Protein AF-A0A3T0W6E7-F1 (afdb_monomer_lite)

Foldseek 3Di:
DVVVVVVVVVVVPDPPQPAFDKDWFFFFKAAPPFQFGPDRGQKDKAAAQGKIKTWAAALKKKKWFQVCVQKWKWKWQDPQKTWTDDVVQWDDDDGMIMRAGHLGIMMMMITGNDNGIDMIGMIMMAGDDPPDLFDAWDDFPAFWKWAAFPPDIAIWGKAAAFRKGKDWAQAKWKKKKKKKAKPDPVPWFKKKWKAKVNATWDIWGHDPFFPPRRDPVRMDGDPPDDPDDDPRITIGDIDMAMAIHHRRIMMMMTIHHIMIMIMTIRDQPPPRPCSVVRDPPCLHIPNVLLPLQVVLCCCQVVVDLCLLPVDSRRSADPSRSVSSVVSLQQFKDKDWWDWPDDPDDKDWDWDWFKEFEHWDDTRRRTDTGIDTDTFTKMWDQFKTKTFDDPFQFNDQKKKKWKAFQAWWWKWKDFPPDIIIMTGHHDPGTYIGIDGHGRPTGIIMMGTPHRGIMIMIIMTIGGDQATDDPSLVRGDAFNCVSHVSRLVSVLVVLVVVLVVVVVVLVPDDPPDPPDDDDDDQDDPVVLVVLLVVLLVCLVVPLVVSQVSLVVQCPHPDPVSNVSSSVSNNSSSVVVVVVVVVVSVVSVD

pLDDT: mean 82.8, std 15.44, range [26.97, 98.25]

Secondary structure (DSSP, 8-state):
-HHHHHHHHHHHHS----PPEEEEEPPEEE-TTT-BEEEE-SEEEE-TT-EEEEEE-TT-EEEEES-TTTSEEEEEEETTEEEEP-GGG-EEETTEEEE---SS-EEEEEE--SSS-EEEEEEEEEEE-----EEEEPPPSS-EEEEEETTEEEEEEEE-TT-EEEEEESS-EEEEEEEEEEE---SS--EEEEEETTEEEEEEEPP-SB-TT--GGGEEE-SSS--PPPTT-EEEEEEEEEEEE-TTEEEEEEEESSEEEEEEEE---TT-SSHHHHS-GGGSBTHHHHHHHHHHHHHHTS---GGGT-S-TTTS-HHHHHHHHHHHHHHEEEEEPPEEEESS--EEEEEEEEEEEEEEEETTEEEEEEEEEEEEEEEESS-EEEPPPSS-BS-SEEEEEEEESS-EEEEEEETTEEEEEEE---SSEEEEEEE--TT---EEEEESSSS-EEEEEEEEEE-SS---HHHHHSSS-HHHH-HHHHHHHHHHHHHHHHHHHHHHHT-----------S----HHHHHHHHHHHHHHHHH-HHHHHHHHHHHTT-S-HHHHHHHHHHHHHHHHHHHHHHHHHHHHTT-

Structure (mmCIF, N/CA/C/O backbone):
data_AF-A0A3T0W6E7-F1
#
_entry.id   AF-A0A3T0W6E7-F1
#
loop_
_atom_site.group_PDB
_atom_site.id
_atom_site.type_symbol
_atom_site.label_atom_id
_atom_site.label_alt_id
_atom_site.label_comp_id
_atom_site.label_asym_id
_atom_site.label_entity_id
_atom_site.label_seq_id
_atom_site.pdbx_PDB_ins_code
_atom_site.Cartn_x
_atom_site.Cartn_y
_atom_site.Cartn_z
_atom_site.occupancy
_atom_site.B_iso_or_equiv
_atom_site.auth_seq_id
_atom_site.auth_comp_id
_atom_site.auth_asym_id
_atom_site.auth_atom_id
_atom_site.pdbx_PDB_model_num
ATOM 1 N N . MET A 1 1 ? -27.669 -17.172 -48.028 1.00 47.16 1 MET A N 1
ATOM 2 C CA . MET A 1 1 ? -26.433 -17.850 -47.573 1.00 47.16 1 MET A CA 1
ATOM 3 C C . MET A 1 1 ? -25.234 -16.953 -47.207 1.00 47.16 1 MET A C 1
ATOM 5 O O . MET A 1 1 ? -24.430 -17.449 -46.430 1.00 47.16 1 MET A O 1
ATOM 9 N N . PRO A 1 2 ? -25.086 -15.671 -47.620 1.00 52.09 2 PRO A N 1
ATOM 10 C CA . PRO A 1 2 ? -23.921 -14.870 -47.196 1.00 52.09 2 PRO A CA 1
ATOM 11 C C . PRO A 1 2 ? -23.980 -14.425 -45.721 1.00 52.09 2 PRO A C 1
ATOM 13 O O . PRO A 1 2 ? -22.951 -14.321 -45.066 1.00 52.09 2 PRO A O 1
ATOM 16 N N . TYR A 1 3 ? -25.180 -14.255 -45.155 1.00 46.88 3 TYR A N 1
ATOM 17 C CA . TYR A 1 3 ? -25.361 -13.846 -43.753 1.00 46.88 3 TYR A CA 1
ATOM 18 C C . TYR A 1 3 ? -24.942 -14.910 -42.727 1.00 46.88 3 TYR A C 1
ATOM 20 O O . TYR A 1 3 ? -24.507 -14.570 -41.634 1.00 46.88 3 TYR A O 1
ATOM 28 N N . LEU A 1 4 ? -25.019 -16.195 -43.088 1.00 47.34 4 LEU A N 1
ATOM 29 C CA . LEU A 1 4 ? -24.664 -17.308 -42.200 1.00 47.34 4 LEU A CA 1
ATOM 30 C C . LEU A 1 4 ? -23.140 -17.470 -42.078 1.00 47.34 4 LEU A C 1
ATOM 32 O O . LEU A 1 4 ? -22.642 -17.815 -41.014 1.00 47.34 4 LEU A O 1
ATOM 36 N N . ILE A 1 5 ? -22.402 -17.130 -43.140 1.00 56.44 5 ILE A N 1
ATOM 37 C CA . ILE A 1 5 ? -20.933 -17.118 -43.164 1.00 56.44 5 ILE A CA 1
ATOM 38 C C . ILE A 1 5 ? -20.388 -15.936 -42.347 1.00 56.44 5 ILE A C 1
ATOM 40 O O . ILE A 1 5 ? -19.435 -16.113 -41.597 1.00 56.44 5 ILE A O 1
ATOM 44 N N . VAL A 1 6 ? -21.032 -14.762 -42.404 1.00 55.34 6 VAL A N 1
ATOM 45 C CA . VAL A 1 6 ? -20.669 -13.593 -41.575 1.00 55.34 6 VAL A CA 1
ATOM 46 C C . VAL A 1 6 ? -20.929 -13.850 -40.083 1.00 55.34 6 VAL A C 1
ATOM 48 O O . VAL A 1 6 ? -20.119 -13.459 -39.244 1.00 55.34 6 VAL A O 1
ATOM 51 N N . LEU A 1 7 ? -22.012 -14.556 -39.737 1.00 50.97 7 LEU A N 1
ATOM 52 C CA . LEU A 1 7 ? -22.328 -14.914 -38.347 1.00 50.97 7 LEU A CA 1
ATOM 53 C C . LEU A 1 7 ? -21.381 -16.000 -37.799 1.00 50.97 7 LEU A C 1
ATOM 55 O O . LEU A 1 7 ? -20.958 -15.925 -36.648 1.00 50.97 7 LEU A O 1
ATOM 59 N N . LEU A 1 8 ? -20.957 -16.951 -38.644 1.00 49.03 8 LEU A N 1
ATOM 60 C CA . LEU A 1 8 ? -19.936 -17.938 -38.278 1.00 49.03 8 LEU A CA 1
ATOM 61 C C . LEU A 1 8 ? -18.553 -17.281 -38.104 1.00 49.03 8 LEU A C 1
ATOM 63 O O . LEU A 1 8 ? -17.888 -17.521 -37.102 1.00 49.03 8 LEU A O 1
ATOM 67 N N . LEU A 1 9 ? -18.142 -16.392 -39.016 1.00 49.19 9 LEU A N 1
ATOM 68 C CA . LEU A 1 9 ? -16.867 -15.665 -38.926 1.00 49.19 9 LEU A CA 1
ATOM 69 C C . LEU A 1 9 ? -16.809 -14.722 -37.719 1.00 49.19 9 LEU A C 1
ATOM 71 O O . LEU A 1 9 ? -15.779 -14.662 -37.057 1.00 49.19 9 LEU A O 1
ATOM 75 N N . THR A 1 10 ? -17.906 -14.043 -37.373 1.00 48.88 10 THR A N 1
ATOM 76 C CA . THR A 1 10 ? -17.968 -13.216 -36.151 1.00 48.88 10 THR A CA 1
ATOM 77 C C . THR A 1 10 ? -17.944 -14.061 -34.875 1.00 48.88 10 THR A C 1
ATOM 79 O O . THR A 1 10 ? -17.308 -13.654 -33.907 1.00 48.88 10 THR A O 1
ATOM 82 N N . SER A 1 11 ? -18.532 -15.264 -34.881 1.00 45.69 11 SER A N 1
ATOM 83 C CA . SER A 1 11 ? -18.466 -16.191 -33.738 1.00 45.69 11 SER A CA 1
ATOM 84 C C . SER A 1 11 ? -17.100 -16.866 -33.539 1.00 45.69 11 SER A C 1
ATOM 86 O O . SER A 1 11 ? -16.767 -17.222 -32.415 1.00 45.69 11 SER A O 1
ATOM 88 N N . VAL A 1 12 ? -16.291 -17.011 -34.599 1.00 48.38 12 VAL A N 1
ATOM 89 C CA . VAL A 1 12 ? -14.936 -17.601 -34.531 1.00 48.38 12 VAL A CA 1
ATOM 90 C C . VAL A 1 12 ? -13.858 -16.536 -34.257 1.00 48.38 12 VAL A C 1
ATOM 92 O O . VAL A 1 12 ? -12.802 -16.859 -33.721 1.00 48.38 12 VAL A O 1
ATOM 95 N N . LEU A 1 13 ? -14.119 -15.263 -34.586 1.00 42.56 13 LEU A N 1
ATOM 96 C CA . LEU A 1 13 ? -13.192 -14.140 -34.362 1.00 42.56 13 LEU A CA 1
ATOM 97 C C . LEU A 1 13 ? -13.360 -13.439 -33.005 1.00 42.56 13 LEU A C 1
ATOM 99 O O . LEU A 1 13 ? -12.486 -12.665 -32.620 1.00 42.56 13 LEU A O 1
ATOM 103 N N . LEU A 1 14 ? -14.450 -13.691 -32.277 1.00 40.88 14 LEU A N 1
ATOM 104 C CA . LEU A 1 14 ? -14.601 -13.236 -30.897 1.00 40.88 14 LEU A CA 1
ATOM 105 C C . LEU A 1 14 ? -14.043 -14.324 -29.972 1.00 40.88 14 LEU A C 1
ATOM 107 O O . LEU A 1 14 ? -14.714 -15.342 -29.792 1.00 40.88 14 LEU A O 1
ATOM 111 N N . PRO A 1 15 ? -12.844 -14.159 -29.378 1.00 44.72 15 PRO A N 1
ATOM 112 C CA . PRO A 1 15 ? -12.427 -15.059 -28.316 1.00 44.72 15 PRO A CA 1
ATOM 113 C C . PRO A 1 15 ? -13.511 -15.024 -27.238 1.00 44.72 15 PRO A C 1
ATOM 115 O O . PRO A 1 15 ? -13.872 -13.953 -26.740 1.00 44.72 15 PRO A O 1
ATOM 118 N N . ALA A 1 16 ? -14.074 -16.188 -26.919 1.00 42.09 16 ALA A N 1
ATOM 119 C CA . ALA A 1 16 ? -14.993 -16.344 -25.807 1.00 42.09 16 ALA A CA 1
ATOM 120 C C . ALA A 1 16 ? -14.207 -16.087 -24.516 1.00 42.09 16 ALA A C 1
ATOM 122 O O . ALA A 1 16 ? -13.673 -17.003 -23.900 1.00 42.09 16 ALA A O 1
ATOM 123 N N . LEU A 1 17 ? -14.085 -14.818 -24.126 1.00 49.41 17 LEU A N 1
ATOM 124 C CA . LEU A 1 17 ? -13.497 -14.442 -22.851 1.00 49.41 17 LEU A CA 1
ATOM 125 C C . LEU A 1 17 ? -14.411 -14.997 -21.760 1.00 49.41 17 LEU A C 1
ATOM 127 O O . LEU A 1 17 ? -15.523 -14.498 -21.563 1.00 49.41 17 LEU A O 1
ATOM 131 N N . ALA A 1 18 ? -13.961 -16.053 -21.080 1.00 52.09 18 ALA A N 1
ATOM 132 C CA . ALA A 1 18 ? -14.658 -16.606 -19.931 1.00 52.09 18 ALA A CA 1
ATOM 133 C C . ALA A 1 18 ? -14.918 -15.472 -18.930 1.00 52.09 18 ALA A C 1
ATOM 135 O O . ALA A 1 18 ? -13.988 -14.871 -18.385 1.00 52.09 18 ALA A O 1
ATOM 136 N N . GLN A 1 19 ? -16.192 -15.124 -18.735 1.00 57.62 19 GLN A N 1
ATOM 137 C CA . GLN A 1 19 ? -16.543 -14.051 -17.818 1.00 57.62 19 GLN A CA 1
ATOM 138 C C . GLN A 1 19 ? -16.215 -14.487 -16.385 1.00 57.62 19 GLN A C 1
ATOM 140 O O . GLN A 1 19 ? -16.484 -15.635 -16.019 1.00 57.62 19 GLN A O 1
ATOM 145 N N . PRO A 1 20 ? -15.649 -13.595 -15.555 1.00 65.69 20 PRO A N 1
ATOM 146 C CA . PRO A 1 20 ? -15.354 -13.924 -14.171 1.00 65.69 20 PRO A CA 1
ATOM 147 C C . PRO A 1 20 ? -16.650 -14.300 -13.444 1.00 65.69 20 PRO A C 1
ATOM 149 O O . PRO A 1 20 ? -17.581 -13.499 -13.356 1.00 65.69 20 PRO A O 1
ATOM 152 N N . ALA A 1 21 ? -16.709 -15.521 -12.914 1.00 76.69 21 ALA A N 1
ATOM 153 C CA . ALA A 1 21 ? -17.862 -16.021 -12.171 1.00 76.69 21 ALA A CA 1
ATOM 154 C C . ALA A 1 21 ? -17.722 -15.685 -10.683 1.00 76.69 21 ALA A C 1
ATOM 156 O O . ALA A 1 21 ? -16.656 -15.876 -10.101 1.00 76.69 21 ALA A O 1
ATOM 157 N N . ALA A 1 22 ? -18.782 -15.201 -10.040 1.00 85.31 22 ALA A N 1
ATOM 158 C CA . ALA A 1 22 ? -18.772 -15.005 -8.594 1.00 85.31 22 ALA A CA 1
ATOM 159 C C . ALA A 1 22 ? -18.799 -16.364 -7.873 1.00 85.31 22 ALA A C 1
ATOM 161 O O . ALA A 1 22 ? -19.626 -17.221 -8.178 1.00 85.31 22 ALA A O 1
ATOM 162 N N . LEU A 1 23 ? -17.900 -16.556 -6.908 1.00 88.81 23 LEU A N 1
ATOM 163 C CA . LEU A 1 23 ? -17.831 -17.733 -6.048 1.00 88.81 23 LEU A CA 1
ATOM 164 C C . LEU A 1 23 ? -17.882 -17.324 -4.580 1.00 88.81 23 LEU A C 1
ATOM 166 O O . LEU A 1 23 ? -17.287 -16.323 -4.173 1.00 88.81 23 LEU A O 1
ATOM 170 N N . HIS A 1 24 ? -18.516 -18.168 -3.774 1.00 90.12 24 HIS A N 1
ATOM 171 C CA . HIS A 1 24 ? -18.472 -18.084 -2.321 1.00 90.12 24 HIS A CA 1
ATOM 172 C C . HIS A 1 24 ? -17.595 -19.197 -1.763 1.00 90.12 24 HIS A C 1
ATOM 174 O O . HIS A 1 24 ? -17.678 -20.348 -2.190 1.00 90.12 24 HIS A O 1
ATOM 180 N N . ARG A 1 25 ? -16.756 -18.852 -0.788 1.00 92.06 25 ARG A N 1
ATOM 181 C CA . ARG A 1 25 ? -15.961 -19.815 -0.026 1.00 92.06 25 ARG A CA 1
ATOM 182 C C . ARG A 1 25 ? -16.083 -19.552 1.469 1.00 92.06 25 ARG A C 1
ATOM 184 O O . ARG A 1 25 ? -16.296 -18.411 1.886 1.00 92.06 25 ARG A O 1
ATOM 191 N N . ALA A 1 26 ? -15.887 -20.601 2.258 1.00 94.00 26 ALA A N 1
ATOM 192 C CA . ALA A 1 26 ? -15.748 -20.476 3.699 1.00 94.00 26 ALA A CA 1
ATOM 193 C C . ALA A 1 26 ? -14.533 -19.583 4.046 1.00 94.00 26 ALA A C 1
ATOM 195 O O . ALA A 1 26 ? -13.465 -19.744 3.436 1.00 94.00 26 ALA A O 1
ATOM 196 N N . PRO A 1 27 ? -14.687 -18.608 4.959 1.00 94.56 27 PRO A N 1
ATOM 197 C CA . PRO A 1 27 ? -13.581 -17.803 5.449 1.00 94.56 27 PRO A CA 1
ATOM 198 C C . PRO A 1 27 ? -12.673 -18.592 6.400 1.00 94.56 27 PRO A C 1
ATOM 200 O O . PRO A 1 27 ? -13.063 -19.593 7.005 1.00 94.56 27 PRO A O 1
ATOM 203 N N . ASP A 1 28 ? -11.457 -18.075 6.543 1.00 94.75 28 ASP A N 1
ATOM 204 C CA . ASP A 1 28 ? -10.485 -18.503 7.539 1.00 94.75 28 ASP A CA 1
ATOM 205 C C . ASP A 1 28 ? -10.699 -17.682 8.818 1.00 94.75 28 ASP A C 1
ATOM 207 O O . ASP A 1 28 ? -10.619 -16.448 8.792 1.00 94.75 28 ASP A O 1
ATOM 211 N N . TRP A 1 29 ? -11.005 -18.361 9.923 1.00 95.31 29 TRP A N 1
ATOM 212 C CA . TRP A 1 29 ? -11.239 -17.745 11.228 1.00 95.31 29 TRP A CA 1
ATOM 213 C C . TRP A 1 29 ? -9.972 -17.765 12.072 1.00 95.31 29 TRP A C 1
ATOM 215 O O . TRP A 1 29 ? -9.334 -18.808 12.201 1.00 95.31 29 TRP A O 1
ATOM 225 N N . PHE A 1 30 ? -9.652 -16.640 12.703 1.00 96.62 30 PHE A N 1
ATOM 226 C CA . PHE A 1 30 ? -8.454 -16.450 13.516 1.00 96.62 30 PHE A CA 1
ATOM 227 C C . PHE A 1 30 ? -8.801 -16.114 14.969 1.00 96.62 30 PHE A C 1
ATOM 229 O O . PHE A 1 30 ? -9.778 -15.405 15.251 1.00 96.62 30 PHE A O 1
ATOM 236 N N . GLU A 1 31 ? -7.982 -16.622 15.889 1.00 94.06 31 GLU A N 1
ATOM 237 C CA . GLU A 1 31 ? -8.068 -16.304 17.318 1.00 94.06 31 GLU A CA 1
ATOM 238 C C . GLU A 1 31 ? -7.603 -14.863 17.601 1.00 94.06 31 GLU A C 1
ATOM 240 O O . GLU A 1 31 ? -6.561 -14.469 17.082 1.00 94.06 31 GLU A O 1
ATOM 245 N N . PRO A 1 32 ? -8.304 -14.081 18.443 1.00 89.56 32 PRO A N 1
ATOM 246 C CA . PRO A 1 32 ? -7.944 -12.693 18.759 1.00 89.56 32 PRO A CA 1
ATOM 247 C C . PRO A 1 32 ? -6.513 -12.473 19.258 1.00 89.56 32 PRO A C 1
ATOM 249 O O . PRO A 1 32 ? -5.843 -11.557 18.789 1.00 89.56 32 PRO A O 1
ATOM 252 N N . ASP A 1 33 ? -6.050 -13.309 20.189 1.00 86.81 33 ASP A N 1
ATOM 253 C CA . ASP A 1 33 ? -4.801 -13.055 20.916 1.00 86.81 33 ASP A CA 1
ATOM 254 C C . ASP A 1 33 ? -3.568 -13.553 20.153 1.00 86.81 33 ASP A C 1
ATOM 256 O O . ASP A 1 33 ? -2.517 -12.913 20.143 1.00 86.81 33 ASP A O 1
ATOM 260 N N . THR A 1 34 ? -3.683 -14.710 19.495 1.00 89.88 34 THR A N 1
ATOM 261 C CA . THR A 1 34 ? -2.559 -15.352 18.793 1.00 89.88 34 THR A CA 1
ATOM 262 C C . THR A 1 34 ? -2.544 -15.053 17.297 1.00 89.88 34 THR A C 1
ATOM 264 O O . THR A 1 34 ? -1.488 -15.165 16.658 1.00 89.88 34 THR A O 1
ATOM 267 N N . LEU A 1 35 ? -3.710 -14.695 16.742 1.00 92.50 35 LEU A N 1
ATOM 268 C CA . LEU A 1 35 ? -3.984 -14.568 15.312 1.00 92.50 35 LEU A CA 1
ATOM 269 C C . LEU A 1 35 ? -3.584 -15.814 14.507 1.00 92.50 35 LEU A C 1
ATOM 271 O O . LEU A 1 35 ? -3.214 -15.725 13.334 1.00 92.50 35 LEU A O 1
ATOM 275 N N . GLN A 1 36 ? -3.634 -16.980 15.150 1.00 94.06 36 GLN A N 1
ATOM 276 C CA . GLN A 1 36 ? -3.479 -18.274 14.497 1.00 94.06 36 GLN A CA 1
ATOM 277 C C . GLN A 1 36 ? -4.804 -18.715 13.883 1.00 94.06 36 GLN A C 1
ATOM 279 O O . GLN A 1 36 ? -5.880 -18.383 14.393 1.00 94.06 36 GLN A O 1
ATOM 284 N N . LEU A 1 37 ? -4.708 -19.452 12.780 1.00 92.69 37 LEU A N 1
ATOM 285 C CA . LEU A 1 37 ? -5.843 -20.066 12.117 1.00 92.69 37 LEU A CA 1
ATOM 286 C C . LEU A 1 37 ? -6.517 -21.032 13.091 1.00 92.69 37 LEU A C 1
ATOM 288 O O . LEU A 1 37 ? -5.929 -22.016 13.530 1.00 92.69 37 LEU A O 1
ATOM 292 N N . HIS A 1 38 ? -7.764 -20.735 13.423 1.00 89.81 38 HIS A N 1
ATOM 293 C CA . HIS A 1 38 ? -8.609 -21.584 14.244 1.00 89.81 38 HIS A CA 1
ATOM 294 C C . HIS A 1 38 ? -9.300 -22.641 13.380 1.00 89.81 38 HIS A C 1
ATOM 296 O O . HIS A 1 38 ? -9.253 -23.834 13.676 1.00 89.81 38 HIS A O 1
ATOM 302 N N . ARG A 1 39 ? -9.981 -22.198 12.313 1.00 90.06 39 ARG A N 1
ATOM 303 C CA . ARG A 1 39 ? -10.783 -23.070 11.445 1.00 90.06 39 ARG A CA 1
ATOM 304 C C . ARG A 1 39 ? -11.115 -22.406 10.111 1.00 90.06 39 ARG A C 1
ATOM 306 O O . ARG A 1 39 ? -11.327 -21.200 10.060 1.00 90.06 39 ARG A O 1
ATOM 313 N N . ASN A 1 40 ? -11.277 -23.217 9.068 1.00 92.25 40 ASN A N 1
ATOM 314 C CA . ASN A 1 40 ? -11.948 -22.832 7.828 1.00 92.25 40 ASN A CA 1
ATOM 315 C C . ASN A 1 40 ? -13.401 -23.346 7.857 1.00 92.25 40 ASN A C 1
ATOM 317 O O . ASN A 1 40 ? -13.624 -24.559 7.867 1.00 92.25 40 ASN A O 1
ATOM 321 N N . ALA A 1 41 ? -14.380 -22.444 7.967 1.00 93.56 41 ALA A N 1
ATOM 322 C CA . ALA A 1 41 ? -15.805 -22.790 8.024 1.00 93.56 41 ALA A CA 1
ATOM 323 C C . ALA A 1 41 ? -16.680 -21.574 7.692 1.00 93.56 41 ALA A C 1
ATOM 325 O O . ALA A 1 41 ? -16.324 -20.451 8.038 1.00 93.56 41 ALA A O 1
ATOM 326 N N . ALA A 1 42 ? -17.831 -21.784 7.051 1.00 92.06 42 ALA A N 1
ATOM 327 C CA . ALA A 1 42 ? -18.812 -20.715 6.852 1.00 92.06 42 ALA A CA 1
ATOM 328 C C . ALA A 1 42 ? -19.573 -20.387 8.143 1.00 92.06 42 ALA A C 1
ATOM 330 O O . ALA A 1 42 ? -19.770 -19.219 8.470 1.00 92.06 42 ALA A O 1
ATOM 331 N N . ASP A 1 43 ? -19.938 -21.426 8.894 1.00 91.44 43 ASP A N 1
ATOM 332 C CA . ASP A 1 43 ? -20.708 -21.312 10.126 1.00 91.44 43 ASP A CA 1
ATOM 333 C C . ASP A 1 43 ? -19.809 -21.480 11.351 1.00 91.44 43 ASP A C 1
ATOM 335 O O . ASP A 1 43 ? -18.980 -22.396 11.421 1.00 91.44 43 ASP A O 1
ATOM 339 N N . ILE A 1 44 ? -19.997 -20.609 12.341 1.00 91.69 44 ILE A N 1
ATOM 340 C CA . ILE A 1 44 ? -19.313 -20.676 13.631 1.00 91.69 44 ILE A CA 1
ATOM 341 C C . ILE A 1 44 ? -20.272 -20.425 14.794 1.00 91.69 44 ILE A C 1
ATOM 343 O O . ILE A 1 44 ? -21.317 -19.792 14.649 1.00 91.69 44 ILE A O 1
ATOM 347 N N . ASN A 1 45 ? -19.858 -20.881 15.974 1.00 91.44 45 ASN A N 1
ATOM 348 C CA . ASN A 1 45 ? -20.482 -20.531 17.242 1.00 91.44 45 ASN A CA 1
ATOM 349 C C . ASN A 1 45 ? -19.606 -19.499 17.954 1.00 91.44 45 ASN A C 1
ATOM 351 O O . ASN A 1 45 ? -18.435 -19.768 18.228 1.00 91.44 45 ASN A O 1
ATOM 355 N N . LEU A 1 46 ? -20.175 -18.341 18.273 1.00 91.25 46 LEU A N 1
ATOM 356 C CA . LEU A 1 46 ? -19.538 -17.315 19.092 1.00 91.25 46 LEU A CA 1
ATOM 357 C C . LEU A 1 46 ? -20.090 -17.403 20.513 1.00 91.25 46 LEU A C 1
ATOM 359 O O . LEU A 1 46 ? -21.270 -17.143 20.745 1.00 91.25 46 LEU A O 1
ATOM 363 N N . GLY A 1 47 ? -19.243 -17.773 21.470 1.00 92.25 47 GLY A N 1
ATOM 364 C CA . GLY A 1 47 ? -19.572 -17.771 22.893 1.00 92.25 47 GLY A CA 1
ATOM 365 C C . GLY A 1 47 ? -19.845 -16.369 23.440 1.00 92.25 47 GLY A C 1
ATOM 366 O O . GLY A 1 47 ? -19.675 -15.364 22.746 1.00 92.25 47 GLY A O 1
ATOM 367 N N . ALA A 1 48 ? -20.280 -16.304 24.697 1.00 92.38 48 ALA A N 1
ATOM 368 C CA . ALA A 1 48 ? -20.550 -15.043 25.378 1.00 92.38 48 ALA A CA 1
ATOM 369 C C . ALA A 1 48 ? -19.293 -14.162 25.444 1.00 92.38 48 ALA A C 1
ATOM 371 O O . ALA A 1 48 ? -18.226 -14.646 25.824 1.00 92.38 48 ALA A O 1
ATOM 372 N N . LYS A 1 49 ? -19.411 -12.881 25.069 1.00 91.94 49 LYS A N 1
ATOM 373 C CA . LYS A 1 49 ? -18.305 -11.897 25.070 1.00 91.94 49 LYS A CA 1
ATOM 374 C C . LYS A 1 49 ? -17.069 -12.343 24.281 1.00 91.94 49 LYS A C 1
ATOM 376 O O . LYS A 1 49 ? -15.969 -11.838 24.500 1.00 91.94 49 LYS A O 1
ATOM 381 N N . GLN A 1 50 ? -17.240 -13.274 23.347 1.00 93.38 50 GLN A N 1
ATOM 382 C CA . GLN A 1 50 ? -16.153 -13.803 22.540 1.00 93.38 50 GLN A CA 1
ATOM 383 C C . GLN A 1 50 ? -15.990 -12.993 21.258 1.00 93.38 50 GLN A C 1
ATOM 385 O O . GLN A 1 50 ? -16.966 -12.509 20.677 1.00 93.38 50 GLN A O 1
ATOM 390 N N . SER A 1 51 ? -14.744 -12.889 20.792 1.00 94.19 51 SER A N 1
ATOM 391 C CA . SER A 1 51 ? -14.443 -12.361 19.468 1.00 94.19 51 SER A CA 1
ATOM 392 C C . SER A 1 51 ? -13.696 -13.360 18.588 1.00 94.19 51 SER A C 1
ATOM 394 O O . SER A 1 51 ? -13.008 -14.270 19.066 1.00 94.19 51 SER A O 1
ATOM 396 N N . ARG A 1 52 ? -13.867 -13.197 17.277 1.00 95.12 52 ARG A N 1
ATOM 397 C CA . ARG A 1 52 ? -13.143 -13.918 16.227 1.00 95.12 52 ARG A CA 1
ATOM 398 C C . ARG A 1 52 ? -12.821 -12.976 15.084 1.00 95.12 52 ARG A C 1
ATOM 400 O O . ARG A 1 52 ? -13.554 -12.015 14.847 1.00 95.12 52 ARG A O 1
ATOM 407 N N . PHE A 1 53 ? -11.746 -13.275 14.368 1.00 96.44 53 PHE A N 1
ATOM 408 C CA . PHE A 1 53 ? -11.307 -12.478 13.233 1.00 96.44 53 PHE A CA 1
ATOM 409 C C . PHE A 1 53 ? -11.417 -13.248 11.926 1.00 96.44 53 PHE A C 1
ATOM 411 O O . PHE A 1 53 ? -11.174 -14.448 11.884 1.00 96.44 53 PHE A O 1
ATOM 418 N N . ILE A 1 54 ? -11.715 -12.529 10.852 1.00 96.44 54 ILE A N 1
ATOM 419 C CA . ILE A 1 54 ? -11.508 -12.972 9.476 1.00 96.44 54 ILE A CA 1
ATOM 420 C C . ILE A 1 54 ? -10.506 -12.015 8.837 1.00 96.44 54 ILE A C 1
ATOM 422 O O . ILE A 1 54 ? -10.660 -10.795 8.934 1.00 96.44 54 ILE A O 1
ATOM 426 N N . LEU A 1 55 ? -9.507 -12.554 8.138 1.00 96.19 55 LEU A N 1
ATOM 427 C CA . LEU A 1 55 ? -8.736 -11.772 7.176 1.00 96.19 55 LEU A CA 1
ATOM 428 C C . LEU A 1 55 ? -9.518 -11.721 5.862 1.00 96.19 55 LEU A C 1
ATOM 430 O O . LEU A 1 55 ? -9.735 -12.752 5.230 1.00 96.19 55 LEU A O 1
ATOM 434 N N . LEU A 1 56 ? -9.925 -10.527 5.441 1.00 95.38 56 LEU A N 1
ATOM 435 C CA . LEU A 1 56 ? -10.606 -10.274 4.176 1.00 95.38 56 LEU A CA 1
ATOM 436 C C . LEU A 1 56 ? -9.630 -9.603 3.192 1.00 95.38 56 LEU A C 1
ATOM 438 O O . LEU A 1 56 ? -9.364 -8.404 3.315 1.00 95.38 56 LEU A O 1
ATOM 442 N N . PRO A 1 57 ? -9.066 -10.348 2.221 1.00 92.75 57 PRO A N 1
ATOM 443 C CA . PRO A 1 57 ? -8.124 -9.798 1.249 1.00 92.75 57 PRO A CA 1
ATOM 444 C C . PRO A 1 57 ? -8.724 -8.704 0.361 1.00 92.75 57 PRO A C 1
ATOM 446 O O . PRO A 1 57 ? -9.930 -8.678 0.112 1.00 92.75 57 PRO A O 1
ATOM 449 N N . ALA A 1 58 ? -7.856 -7.850 -0.184 1.00 91.12 58 ALA A N 1
ATOM 450 C CA . ALA A 1 58 ? -8.229 -6.864 -1.196 1.00 91.12 58 ALA A CA 1
ATOM 451 C C . ALA A 1 58 ? -8.993 -7.496 -2.379 1.00 91.12 58 ALA A C 1
ATOM 453 O O . ALA A 1 58 ? -8.651 -8.585 -2.851 1.00 91.12 58 ALA A O 1
ATOM 454 N N . GLY A 1 59 ? -10.015 -6.795 -2.873 1.00 91.12 59 GLY A N 1
ATOM 455 C CA . GLY A 1 59 ? -10.886 -7.255 -3.959 1.00 91.12 59 GLY A CA 1
ATOM 456 C C . GLY A 1 59 ? -11.890 -8.340 -3.562 1.00 91.12 59 GLY A C 1
ATOM 457 O O . GLY A 1 59 ? -12.514 -8.939 -4.432 1.00 91.12 59 GLY A O 1
ATOM 458 N N . ARG A 1 60 ? -12.056 -8.625 -2.267 1.00 93.25 60 ARG A N 1
ATOM 459 C CA . ARG A 1 60 ? -13.015 -9.624 -1.780 1.00 93.25 60 ARG A CA 1
ATOM 460 C C . ARG A 1 60 ? -14.080 -8.996 -0.901 1.00 93.25 60 ARG A C 1
ATOM 462 O O . ARG A 1 60 ? -13.784 -8.088 -0.125 1.00 93.25 60 ARG A O 1
ATOM 469 N N . TRP A 1 61 ? -15.301 -9.504 -1.019 1.00 94.88 61 TRP A N 1
ATOM 470 C CA . TRP A 1 61 ? -16.448 -9.076 -0.220 1.00 94.88 61 TRP A CA 1
ATOM 471 C C . TRP A 1 61 ? -16.829 -10.159 0.789 1.00 94.88 61 TRP A C 1
ATOM 473 O O . TRP A 1 61 ? -16.396 -11.311 0.684 1.00 94.88 61 TRP A O 1
ATOM 483 N N . LEU A 1 62 ? -17.628 -9.795 1.785 1.00 95.44 62 LEU A N 1
ATOM 484 C CA . LEU A 1 62 ? -18.113 -10.724 2.801 1.00 95.44 62 LEU A CA 1
ATOM 485 C C . LEU A 1 62 ? -19.635 -10.695 2.822 1.00 95.44 62 LEU A C 1
ATOM 487 O O . LEU A 1 62 ? -20.218 -9.635 3.004 1.00 95.44 62 LEU A O 1
ATOM 491 N N . SER A 1 63 ? -20.267 -11.846 2.627 1.00 93.94 63 SER A N 1
ATOM 492 C CA . SER A 1 63 ? -21.720 -12.022 2.692 1.00 93.94 63 SER A CA 1
ATOM 493 C C . SER A 1 63 ? -22.091 -12.670 4.020 1.00 93.94 63 SER A C 1
ATOM 495 O O . SER A 1 63 ? -21.440 -13.624 4.440 1.00 93.94 63 SER A O 1
ATOM 497 N N . MET A 1 64 ? -23.116 -12.157 4.685 1.00 91.12 64 MET A N 1
ATOM 498 C CA . MET A 1 64 ? -23.567 -12.624 5.996 1.00 91.12 64 MET A CA 1
ATOM 499 C C . MET A 1 64 ? -25.086 -12.529 6.111 1.00 91.12 64 MET A C 1
ATOM 501 O O . MET A 1 64 ? -25.739 -11.828 5.335 1.00 91.12 64 MET A O 1
ATOM 505 N N . GLN A 1 65 ? -25.657 -13.235 7.082 1.00 83.38 65 GLN A N 1
ATOM 506 C CA . GLN A 1 65 ? -27.082 -13.119 7.387 1.00 83.38 65 GLN A CA 1
ATOM 507 C C . GLN A 1 65 ? -27.393 -11.750 8.023 1.00 83.38 65 GLN A C 1
ATOM 509 O O . GLN A 1 65 ? -26.569 -11.185 8.739 1.00 83.38 65 GLN A O 1
ATOM 514 N N . SER A 1 66 ? -28.579 -11.207 7.736 1.00 65.44 66 SER A N 1
ATOM 515 C CA . SER A 1 66 ? -28.986 -9.827 8.057 1.00 65.44 66 SER A CA 1
ATOM 516 C C . SER A 1 66 ? -29.210 -9.534 9.549 1.00 65.44 66 SER A C 1
ATOM 518 O O . SER A 1 66 ? -29.526 -8.395 9.887 1.00 65.44 66 SER A O 1
ATOM 520 N N . GLU A 1 67 ? -29.053 -10.501 10.455 1.00 63.22 67 GLU A N 1
ATOM 521 C CA . GLU A 1 67 ? -29.195 -10.284 11.906 1.00 63.22 67 GLU A CA 1
ATOM 522 C C . GLU A 1 67 ? -27.933 -9.633 12.506 1.00 63.22 67 GLU A C 1
ATOM 524 O O . GLU A 1 67 ? -27.302 -10.129 13.440 1.00 63.22 67 GLU A O 1
ATOM 529 N N . THR A 1 68 ? -27.550 -8.484 11.948 1.00 56.28 68 THR A N 1
ATOM 530 C CA . THR A 1 68 ? -26.374 -7.692 12.342 1.00 56.28 68 THR A CA 1
ATOM 531 C C . THR A 1 68 ? -26.508 -7.038 13.718 1.00 56.28 68 THR A C 1
ATOM 533 O O . THR A 1 68 ? -25.538 -6.485 14.227 1.00 56.28 68 THR A O 1
ATOM 536 N N . ASP A 1 69 ? -27.692 -7.090 14.330 1.00 63.03 69 ASP A N 1
ATOM 537 C CA . ASP A 1 69 ? -27.948 -6.483 15.641 1.00 63.03 69 ASP A CA 1
ATOM 538 C C . ASP A 1 69 ? -27.470 -7.373 16.799 1.00 63.03 69 ASP A C 1
ATOM 540 O O . ASP A 1 69 ? -27.239 -6.889 17.907 1.00 63.03 69 ASP A O 1
ATOM 544 N N . VAL A 1 70 ? -27.268 -8.671 16.542 1.00 80.06 70 VAL A N 1
ATOM 545 C CA . VAL A 1 70 ? -26.864 -9.652 17.559 1.00 80.06 70 VAL A CA 1
ATOM 546 C C . VAL A 1 70 ? -25.342 -9.753 17.675 1.00 80.06 70 VAL A C 1
ATOM 548 O O . VAL A 1 70 ? -24.823 -9.934 18.775 1.00 80.06 70 VAL A O 1
ATOM 551 N N . ILE A 1 71 ? -24.620 -9.609 16.559 1.00 89.00 71 ILE A N 1
ATOM 552 C CA . ILE A 1 71 ? -23.155 -9.678 16.489 1.00 89.00 71 ILE A CA 1
ATOM 553 C C . ILE A 1 71 ? -22.603 -8.327 16.048 1.00 89.00 71 ILE A C 1
ATOM 555 O O . ILE A 1 71 ? -22.878 -7.851 14.950 1.00 89.00 71 ILE A O 1
ATOM 559 N N . GLN A 1 72 ? -21.758 -7.726 16.883 1.00 92.25 72 GLN A N 1
ATOM 560 C CA . GLN A 1 72 ? -21.073 -6.492 16.527 1.00 92.25 72 GLN A CA 1
ATOM 561 C C . GLN A 1 72 ? -19.909 -6.791 15.591 1.00 92.25 72 GLN A C 1
ATOM 563 O O . GLN A 1 72 ? -19.047 -7.619 15.893 1.00 92.25 72 GLN A O 1
ATOM 568 N N . MET A 1 73 ? -19.851 -6.063 14.480 1.00 94.50 73 MET A N 1
ATOM 569 C CA . MET A 1 73 ? -18.773 -6.189 13.512 1.00 94.50 73 MET A CA 1
ATOM 570 C C . MET A 1 73 ? -17.882 -4.949 13.517 1.00 94.50 73 MET A C 1
ATOM 572 O O . MET A 1 73 ? -18.358 -3.815 13.571 1.00 94.50 73 MET A O 1
ATOM 576 N N . TRP A 1 74 ? -16.576 -5.173 13.434 1.00 96.38 74 TRP A N 1
ATOM 577 C CA . TRP A 1 74 ? -15.563 -4.127 13.348 1.00 96.38 74 TRP A CA 1
ATOM 578 C C . TRP A 1 74 ? -14.626 -4.424 12.186 1.00 96.38 74 TRP A C 1
ATOM 580 O O . TRP A 1 74 ? -14.307 -5.584 11.940 1.00 96.38 74 TRP A O 1
ATOM 590 N N . GLN A 1 75 ? -14.161 -3.394 11.487 1.00 96.88 75 GLN A N 1
ATOM 591 C CA . GLN A 1 75 ? -13.210 -3.524 10.388 1.00 96.88 75 GLN A CA 1
ATOM 592 C C . GLN A 1 75 ? -12.003 -2.610 10.591 1.00 96.88 75 GLN A C 1
ATOM 594 O O . GLN A 1 75 ? -12.141 -1.474 11.039 1.00 96.88 75 GLN A O 1
ATOM 599 N N . GLY A 1 76 ? -10.818 -3.084 10.231 1.00 96.88 76 GLY A N 1
ATOM 600 C CA . GLY A 1 76 ? -9.601 -2.276 10.237 1.00 96.88 76 GLY A CA 1
ATOM 601 C C . GLY A 1 76 ? -8.423 -3.041 9.662 1.00 96.88 76 GLY A C 1
ATOM 602 O O . GLY A 1 76 ? -8.529 -4.230 9.382 1.00 96.88 76 GLY A O 1
ATOM 603 N N . GLN A 1 77 ? -7.287 -2.385 9.464 1.00 95.38 77 GLN A N 1
ATOM 604 C CA . GLN A 1 77 ? -6.079 -3.055 8.977 1.00 95.38 77 GLN A CA 1
ATOM 605 C C . GLN A 1 77 ? -5.275 -3.714 10.109 1.00 95.38 77 GLN A C 1
ATOM 607 O O . GLN A 1 77 ? -4.358 -4.485 9.839 1.00 95.38 77 GLN A O 1
ATOM 612 N N . SER A 1 78 ? -5.632 -3.450 11.367 1.00 95.25 78 SER A N 1
ATOM 613 C CA . SER A 1 78 ? -4.979 -3.954 12.575 1.00 95.25 78 SER A CA 1
ATOM 614 C C . SER A 1 78 ? -6.022 -4.192 13.674 1.00 95.25 78 SER A C 1
ATOM 616 O O . SER A 1 78 ? -6.988 -3.432 13.738 1.00 95.25 78 SER A O 1
ATOM 618 N N . PRO A 1 79 ? -5.844 -5.178 14.577 1.00 95.19 79 PRO A N 1
ATOM 619 C CA . PRO A 1 79 ? -6.728 -5.333 15.732 1.00 95.19 79 PRO A CA 1
ATOM 620 C C . PRO A 1 79 ? -6.629 -4.149 16.710 1.00 95.19 79 PRO A C 1
ATOM 622 O O . PRO A 1 79 ? -7.522 -3.968 17.530 1.00 95.19 79 PRO A O 1
ATOM 625 N N . HIS A 1 80 ? -5.573 -3.329 16.621 1.00 96.19 80 HIS A N 1
ATOM 626 C CA . HIS A 1 80 ? -5.362 -2.192 17.520 1.00 96.19 80 HIS A CA 1
ATOM 627 C C . HIS A 1 80 ? -6.185 -0.948 17.175 1.00 96.19 80 HIS A C 1
ATOM 629 O O . HIS A 1 80 ? -6.323 -0.072 18.023 1.00 96.19 80 HIS A O 1
ATOM 635 N N . VAL A 1 81 ? -6.690 -0.843 15.943 1.00 97.19 81 VAL A N 1
ATOM 636 C CA . VAL A 1 81 ? -7.470 0.307 15.466 1.00 97.19 81 VAL A CA 1
ATOM 637 C C . VAL A 1 81 ? -8.538 -0.214 14.512 1.00 97.19 81 VAL A C 1
ATOM 639 O O . VAL A 1 81 ? -8.229 -0.602 13.383 1.00 97.19 81 VAL A O 1
ATOM 642 N N . MET A 1 82 ? -9.794 -0.246 14.957 1.00 97.81 82 MET A N 1
ATOM 643 C CA . MET A 1 82 ? -10.900 -0.797 14.166 1.00 97.81 82 MET A CA 1
ATOM 644 C C . MET A 1 82 ? -12.123 0.117 14.181 1.00 97.81 82 MET A C 1
ATOM 646 O O . MET A 1 82 ? -12.598 0.511 15.240 1.00 97.81 82 MET A O 1
ATOM 650 N N . LYS A 1 83 ? -12.689 0.401 13.008 1.00 97.06 83 LYS A N 1
ATOM 651 C CA . LYS A 1 83 ? -13.969 1.101 12.852 1.00 97.06 83 LYS A CA 1
ATOM 652 C C . LYS A 1 83 ? -15.130 0.129 13.068 1.00 97.06 83 LYS A C 1
ATOM 654 O O . LYS A 1 83 ? -15.140 -0.960 12.490 1.00 97.06 83 LYS A O 1
ATOM 659 N N . ARG A 1 84 ? -16.151 0.538 13.820 1.00 96.38 84 ARG A N 1
ATOM 660 C CA . ARG A 1 84 ? -17.423 -0.189 13.915 1.00 96.38 84 ARG A CA 1
ATOM 661 C C . ARG A 1 84 ? -18.112 -0.220 12.555 1.00 96.38 84 ARG A C 1
ATOM 663 O O . ARG A 1 84 ? -18.298 0.825 11.934 1.00 96.38 84 ARG A O 1
ATOM 670 N N . VAL A 1 85 ? -18.512 -1.403 12.103 1.00 94.31 85 VAL A N 1
ATOM 671 C CA . VAL A 1 85 ? -19.321 -1.534 10.891 1.00 94.31 85 VAL A CA 1
ATOM 672 C C . VAL A 1 85 ? -20.774 -1.249 11.240 1.00 94.31 85 VAL A C 1
ATOM 674 O O . VAL A 1 85 ? -21.326 -1.808 12.188 1.00 94.31 85 VAL A O 1
ATOM 677 N N . THR A 1 86 ? -21.376 -0.351 10.477 1.00 90.25 86 THR A N 1
ATOM 678 C CA . THR A 1 86 ? -22.770 0.066 10.613 1.00 90.25 86 THR A CA 1
ATOM 679 C C . THR A 1 86 ? -23.576 -0.396 9.406 1.00 90.25 86 THR A C 1
ATOM 681 O O . THR A 1 86 ? -23.021 -0.829 8.399 1.00 90.25 86 THR A O 1
ATOM 684 N N . ARG A 1 87 ? -24.903 -0.255 9.465 1.00 87.25 87 ARG A N 1
ATOM 685 C CA . ARG A 1 87 ? -25.775 -0.579 8.328 1.00 87.25 87 ARG A CA 1
ATOM 686 C C . ARG A 1 87 ? -25.444 0.231 7.067 1.00 87.25 87 ARG A C 1
ATOM 688 O O . ARG A 1 87 ? -25.631 -0.281 5.975 1.00 87.25 87 ARG A O 1
ATOM 695 N N . ALA A 1 88 ? -24.911 1.448 7.214 1.00 86.75 88 ALA A N 1
ATOM 696 C CA . ALA A 1 88 ? -24.484 2.284 6.088 1.00 86.75 88 ALA A CA 1
ATOM 697 C C . ALA A 1 88 ? -23.255 1.724 5.348 1.00 86.75 88 ALA A C 1
ATOM 699 O O . ALA A 1 88 ? -23.047 2.029 4.179 1.00 86.75 88 ALA A O 1
ATOM 700 N N . ASP A 1 89 ? -22.451 0.890 6.012 1.00 89.81 89 ASP A N 1
ATOM 701 C CA . ASP A 1 89 ? -21.293 0.228 5.407 1.00 89.81 89 ASP A CA 1
ATOM 702 C C . ASP A 1 89 ? -21.674 -1.085 4.687 1.00 89.81 89 ASP A C 1
ATOM 704 O O . ASP A 1 89 ? -20.814 -1.726 4.079 1.00 89.81 89 ASP A O 1
ATOM 708 N N . LEU A 1 90 ? -22.938 -1.516 4.791 1.00 91.38 90 LEU A N 1
ATOM 709 C CA . LEU A 1 90 ? -23.435 -2.793 4.286 1.00 91.38 90 LEU A CA 1
ATOM 710 C C . LEU A 1 90 ? -24.418 -2.592 3.133 1.00 91.38 90 LEU A C 1
ATOM 712 O O . LEU A 1 90 ? -25.235 -1.675 3.127 1.00 91.38 90 LEU A O 1
ATOM 716 N N . HIS A 1 91 ? -24.373 -3.496 2.162 1.00 91.00 91 HIS A N 1
ATOM 717 C CA . HIS A 1 91 ? -25.387 -3.613 1.118 1.00 91.00 91 HIS A CA 1
ATOM 718 C C . HIS A 1 91 ? -26.292 -4.785 1.481 1.00 91.00 91 HIS A C 1
ATOM 720 O O . HIS A 1 91 ? -25.873 -5.939 1.400 1.00 91.00 91 HIS A O 1
ATOM 726 N N . CYS A 1 92 ? -27.496 -4.489 1.970 1.00 89.25 92 CYS A N 1
ATOM 727 C CA . CYS A 1 92 ? -28.426 -5.504 2.456 1.00 89.25 92 CYS A CA 1
ATOM 728 C C . CYS A 1 92 ? -29.613 -5.666 1.506 1.00 89.25 92 CYS A C 1
ATOM 730 O O . CYS A 1 92 ? -30.365 -4.717 1.286 1.00 89.25 92 CYS A O 1
ATOM 732 N N . GLU A 1 93 ? -29.809 -6.887 1.016 1.00 85.56 93 GLU A N 1
ATOM 733 C CA . GLU A 1 93 ? -30.975 -7.305 0.243 1.00 85.56 93 GLU A CA 1
ATOM 734 C C . GLU A 1 93 ? -31.661 -8.468 0.972 1.00 85.56 93 GLU A C 1
ATOM 736 O O . GLU A 1 93 ? -31.055 -9.502 1.262 1.00 85.56 93 GLU A O 1
ATOM 741 N N . GLN A 1 94 ? -32.949 -8.305 1.288 1.00 82.44 94 GLN A N 1
ATOM 742 C CA . GLN A 1 94 ? -33.742 -9.297 2.025 1.00 82.44 94 GLN A CA 1
ATOM 743 C C . GLN A 1 94 ? -33.099 -9.698 3.373 1.00 82.44 94 GLN A C 1
ATOM 745 O O . GLN A 1 94 ? -33.027 -8.880 4.285 1.00 82.44 94 GLN A O 1
ATOM 750 N N . LYS A 1 95 ? -32.670 -10.963 3.517 1.00 83.44 95 LYS A N 1
ATOM 751 C CA . LYS A 1 95 ? -32.032 -11.526 4.720 1.00 83.44 95 LYS A CA 1
ATOM 752 C C . LYS A 1 95 ? -30.508 -11.634 4.602 1.00 83.44 95 LYS A C 1
ATOM 754 O O . LYS A 1 95 ? -29.888 -12.278 5.450 1.00 83.44 95 LYS A O 1
ATOM 759 N N . GLN A 1 96 ? -29.895 -11.043 3.580 1.00 86.88 96 GLN A N 1
ATOM 760 C CA . GLN A 1 96 ? -28.451 -11.094 3.370 1.00 86.88 96 GLN A CA 1
ATOM 761 C C . GLN A 1 96 ? -27.865 -9.688 3.325 1.00 86.88 96 GLN A C 1
ATOM 763 O O . GLN A 1 96 ? -28.370 -8.809 2.634 1.00 86.88 96 GLN A O 1
ATOM 768 N N . CYS A 1 97 ? -26.775 -9.490 4.055 1.00 91.19 97 CYS A N 1
ATOM 769 C CA . CYS A 1 97 ? -25.985 -8.270 4.029 1.00 91.19 97 CYS A CA 1
ATOM 770 C C . CYS A 1 97 ? -24.597 -8.568 3.478 1.00 91.19 97 CYS A C 1
ATOM 772 O O . CYS A 1 97 ? -24.012 -9.618 3.753 1.00 91.19 97 CYS A O 1
ATOM 774 N N . GLN A 1 98 ? -24.055 -7.628 2.714 1.00 92.62 98 GLN A N 1
ATOM 775 C CA . GLN A 1 98 ? -22.724 -7.728 2.142 1.00 92.62 98 GLN A CA 1
ATOM 776 C C . GLN A 1 98 ? -21.862 -6.552 2.583 1.00 92.62 98 GLN A C 1
ATOM 778 O O . GLN A 1 98 ? -22.240 -5.393 2.428 1.00 92.62 98 GLN A O 1
ATOM 783 N N . LEU A 1 99 ? -20.678 -6.859 3.104 1.00 94.25 99 LEU A N 1
ATOM 784 C CA . LEU A 1 99 ? -19.595 -5.898 3.247 1.00 94.25 99 LEU A CA 1
ATOM 785 C C . LEU A 1 99 ? -18.844 -5.843 1.905 1.00 94.25 99 LEU A C 1
ATOM 787 O O . LEU A 1 99 ? -18.251 -6.863 1.527 1.00 94.25 99 LEU A O 1
ATOM 791 N N . PRO A 1 100 ? -18.846 -4.707 1.182 1.00 93.12 100 PRO A N 1
ATOM 792 C CA . PRO A 1 100 ? -18.305 -4.620 -0.172 1.00 93.12 100 PRO A CA 1
ATOM 793 C C . PRO A 1 100 ? -16.795 -4.867 -0.225 1.00 93.12 100 PRO A C 1
ATOM 795 O O . PRO A 1 100 ? -16.082 -4.760 0.780 1.00 93.12 100 PRO A O 1
ATOM 798 N N . ALA A 1 101 ? -16.300 -5.186 -1.423 1.00 92.50 101 ALA A N 1
ATOM 799 C CA . ALA A 1 101 ? -14.872 -5.326 -1.678 1.00 92.50 101 ALA A CA 1
ATOM 800 C C . ALA A 1 101 ? -14.135 -3.991 -1.501 1.00 92.50 101 ALA A C 1
ATOM 802 O O . ALA A 1 101 ? -14.640 -2.935 -1.866 1.00 92.50 101 ALA A O 1
ATOM 803 N N . ALA A 1 102 ? -12.916 -4.055 -0.964 1.00 90.25 102 ALA A N 1
ATOM 804 C CA . ALA A 1 102 ? -12.056 -2.891 -0.758 1.00 90.25 102 ALA A CA 1
ATOM 805 C C . ALA A 1 102 ? -10.713 -3.052 -1.478 1.00 90.25 102 ALA A C 1
ATOM 807 O O . ALA A 1 102 ? -10.313 -4.164 -1.839 1.00 90.25 102 ALA A O 1
ATOM 808 N N . ALA A 1 103 ? -10.004 -1.938 -1.667 1.00 86.38 103 ALA A N 1
ATOM 809 C CA . ALA A 1 103 ? -8.707 -1.910 -2.341 1.00 86.38 103 ALA A CA 1
ATOM 810 C C . ALA A 1 103 ? -7.582 -2.501 -1.476 1.00 86.38 103 ALA A C 1
ATOM 812 O O . ALA A 1 103 ? -6.580 -2.977 -2.004 1.00 86.38 103 ALA A O 1
ATOM 813 N N . THR A 1 104 ? -7.758 -2.499 -0.153 1.00 89.50 104 THR A N 1
ATOM 814 C CA . THR A 1 104 ? -6.783 -2.999 0.819 1.00 89.50 104 THR A CA 1
ATOM 815 C C . THR A 1 104 ? -7.318 -4.216 1.573 1.00 89.50 104 THR A C 1
ATOM 817 O O . THR A 1 104 ? -8.526 -4.409 1.724 1.00 89.50 104 THR A O 1
ATOM 820 N N . THR A 1 105 ? -6.401 -5.069 2.031 1.00 93.00 105 THR A N 1
ATOM 821 C CA . THR A 1 105 ? -6.721 -6.188 2.926 1.00 93.00 105 THR A CA 1
ATOM 822 C C . THR A 1 105 ? -7.171 -5.652 4.284 1.00 93.00 105 THR A C 1
ATOM 824 O O . THR A 1 105 ? -6.540 -4.746 4.829 1.00 93.00 105 THR A O 1
ATOM 827 N N . ARG A 1 106 ? -8.242 -6.222 4.841 1.00 94.75 106 ARG A N 1
ATOM 828 C CA . ARG A 1 106 ? -8.843 -5.806 6.116 1.00 94.75 106 ARG A CA 1
ATOM 829 C C . ARG A 1 106 ? -8.993 -6.995 7.056 1.00 94.75 106 ARG A C 1
ATOM 831 O O . ARG A 1 106 ? -9.280 -8.105 6.621 1.00 94.75 106 ARG A O 1
ATOM 838 N N . LEU A 1 107 ? -8.854 -6.746 8.347 1.00 97.00 107 LEU A N 1
ATOM 839 C CA . LEU A 1 107 ? -9.321 -7.623 9.409 1.00 97.00 107 LEU A CA 1
ATOM 840 C C . LEU A 1 107 ? -10.750 -7.253 9.775 1.00 97.00 107 LEU A C 1
ATOM 842 O O . LEU A 1 107 ? -11.056 -6.079 9.991 1.00 97.00 107 LEU A O 1
ATOM 846 N N . ILE A 1 108 ? -11.603 -8.265 9.870 1.00 97.00 108 ILE A N 1
ATOM 847 C CA . ILE A 1 108 ? -12.988 -8.131 10.305 1.00 97.00 108 ILE A CA 1
ATOM 848 C C . ILE A 1 108 ? -13.139 -8.868 11.632 1.00 97.00 108 ILE A C 1
ATOM 850 O O . ILE A 1 108 ? -12.947 -10.081 11.684 1.00 97.00 108 ILE A O 1
ATOM 854 N N . ARG A 1 109 ? -13.457 -8.141 12.704 1.00 96.56 109 ARG A N 1
ATOM 855 C CA . ARG A 1 109 ? -13.724 -8.698 14.034 1.00 96.56 109 ARG A CA 1
ATOM 856 C C . ARG A 1 109 ? -15.221 -8.873 14.210 1.00 96.56 109 ARG A C 1
ATOM 858 O O . ARG A 1 109 ? -15.966 -7.901 14.111 1.00 96.56 109 ARG A O 1
ATOM 865 N N . PHE A 1 110 ? -15.627 -10.085 14.548 1.00 94.94 110 PHE A N 1
ATOM 866 C CA . PHE A 1 110 ? -16.976 -10.423 14.981 1.00 94.94 110 PHE A CA 1
ATOM 867 C C . PHE A 1 110 ? -16.961 -10.578 16.488 1.00 94.94 110 PHE A C 1
ATOM 869 O O . PHE A 1 110 ? -16.172 -11.363 17.013 1.00 94.94 110 PHE A O 1
ATOM 876 N N . TYR A 1 111 ? -17.794 -9.813 17.179 1.00 94.19 111 TYR A N 1
ATOM 877 C CA . TYR A 1 111 ? -17.898 -9.812 18.629 1.00 94.19 111 TYR A CA 1
ATOM 878 C C . TYR A 1 111 ? -19.334 -10.106 19.042 1.00 94.19 111 TYR A C 1
ATOM 880 O O . TYR A 1 111 ? -20.264 -9.451 18.572 1.00 94.19 111 TYR A O 1
ATOM 888 N N . ASN A 1 112 ? -19.509 -11.080 19.931 1.00 94.12 112 ASN A N 1
ATOM 889 C CA . ASN A 1 112 ? -20.798 -11.366 20.541 1.00 94.12 112 ASN A CA 1
ATOM 890 C C . ASN A 1 112 ? -20.926 -10.595 21.867 1.00 94.12 112 ASN A C 1
ATOM 892 O O . ASN A 1 112 ? -20.330 -11.019 22.857 1.00 94.12 112 ASN A O 1
ATOM 896 N N . PRO A 1 113 ? -21.696 -9.492 21.926 1.00 91.69 113 PRO A N 1
ATOM 897 C CA . PRO A 1 113 ? -21.914 -8.754 23.168 1.00 91.69 113 PRO A CA 1
ATOM 898 C C . PRO A 1 113 ? -22.839 -9.485 24.156 1.00 91.69 113 PRO A C 1
ATOM 900 O O . PRO A 1 113 ? -22.935 -9.071 25.308 1.00 91.69 113 PRO A O 1
ATOM 903 N N . ASN A 1 114 ? -23.544 -10.537 23.726 1.00 90.12 114 ASN A N 1
ATOM 904 C CA . ASN A 1 114 ? -24.552 -11.214 24.538 1.00 90.12 114 ASN A CA 1
ATOM 905 C C . ASN A 1 114 ? -23.936 -12.252 25.485 1.00 90.12 114 ASN A C 1
ATOM 907 O O . ASN A 1 114 ? -22.831 -12.745 25.273 1.00 90.12 114 ASN A O 1
ATOM 911 N N . GLU A 1 115 ? -24.715 -12.662 26.489 1.00 90.12 115 GLU A N 1
ATOM 912 C CA . GLU A 1 115 ? -24.331 -13.689 27.474 1.00 90.12 115 GLU A CA 1
ATOM 913 C C . GLU A 1 115 ? -24.610 -15.134 27.003 1.00 90.12 115 GLU A C 1
ATOM 915 O O . GLU A 1 115 ? -24.402 -16.093 27.743 1.00 90.12 115 GLU A O 1
ATOM 920 N N . LYS A 1 116 ? -25.105 -15.320 25.771 1.00 91.12 116 LYS A N 1
ATOM 921 C CA . LYS A 1 116 ? -25.435 -16.635 25.190 1.00 91.12 116 LYS A CA 1
ATOM 922 C C . LYS A 1 116 ? -24.607 -16.910 23.943 1.00 91.12 116 LYS A C 1
ATOM 924 O O . LYS A 1 116 ? -24.220 -15.975 23.247 1.00 91.12 116 LYS A O 1
ATOM 929 N N . VAL A 1 117 ? -24.394 -18.193 23.645 1.00 90.69 117 VAL A N 1
ATOM 930 C CA . VAL A 1 117 ? -23.774 -18.630 22.386 1.00 90.69 117 VAL A CA 1
ATOM 931 C C . VAL A 1 117 ? -24.654 -18.203 21.214 1.00 90.69 117 VAL A C 1
ATOM 933 O O . VAL A 1 117 ? -25.863 -18.424 21.240 1.00 90.69 117 VAL A O 1
ATOM 936 N N . GLN A 1 118 ? -24.040 -17.607 20.197 1.00 90.69 118 GLN A N 1
ATOM 937 C CA . GLN A 1 118 ? -24.701 -17.167 18.975 1.00 90.69 118 GLN A CA 1
ATOM 938 C C . GLN A 1 118 ? -24.147 -17.928 17.777 1.00 90.69 118 GLN A C 1
ATOM 940 O O . GLN A 1 118 ? -22.930 -18.063 17.627 1.00 90.69 118 GLN A O 1
ATOM 945 N N . GLN A 1 119 ? -25.044 -18.421 16.928 1.00 90.00 119 GLN A N 1
ATOM 946 C CA . GLN A 1 119 ? -24.683 -18.993 15.636 1.00 90.00 119 GLN A CA 1
ATOM 947 C C . GLN A 1 119 ? -24.525 -17.869 14.620 1.00 90.00 119 GLN A C 1
ATOM 949 O O . GLN A 1 119 ? -25.362 -16.972 14.548 1.00 90.00 119 GLN A O 1
ATOM 954 N N . PHE A 1 120 ? -23.450 -17.910 13.842 1.00 89.00 120 PHE A N 1
ATOM 955 C CA . PHE A 1 120 ? -23.177 -16.900 12.832 1.00 89.00 120 PHE A CA 1
ATOM 956 C C . PHE A 1 120 ? -22.613 -17.538 11.565 1.00 89.00 120 PHE A C 1
ATOM 958 O O . PHE A 1 120 ? -21.739 -18.402 11.639 1.00 89.00 120 PHE A O 1
ATOM 965 N N . SER A 1 121 ? -23.105 -17.081 10.412 1.00 90.38 121 SER A N 1
ATOM 966 C CA . SER A 1 121 ? -22.689 -17.556 9.094 1.00 90.38 121 SER A CA 1
ATOM 967 C C . SER A 1 121 ? -22.089 -16.416 8.286 1.00 90.38 121 SER A C 1
ATOM 969 O O . SER A 1 121 ? -22.715 -15.363 8.114 1.00 90.38 121 SER A O 1
ATOM 971 N N . ALA A 1 122 ? -20.887 -16.640 7.763 1.00 92.75 122 ALA A N 1
ATOM 972 C CA . ALA A 1 122 ? -20.210 -15.718 6.872 1.00 92.75 122 ALA A CA 1
ATOM 973 C C . ALA A 1 122 ? -19.591 -16.449 5.683 1.00 92.75 122 ALA A C 1
ATOM 975 O O . ALA A 1 122 ? -18.952 -17.491 5.810 1.00 92.75 122 ALA A O 1
ATOM 976 N N . TRP A 1 123 ? -19.730 -15.837 4.514 1.00 94.75 123 TRP A N 1
ATOM 977 C CA . TRP A 1 123 ? -19.236 -16.346 3.246 1.00 94.75 123 TRP A CA 1
ATOM 978 C C . TRP A 1 123 ? -18.357 -15.303 2.593 1.00 94.75 123 TRP A C 1
ATOM 980 O O . TRP A 1 123 ? -18.788 -14.187 2.300 1.00 94.75 123 TRP A O 1
ATOM 990 N N . GLN A 1 124 ? -17.114 -15.667 2.326 1.00 95.12 124 GLN A N 1
ATOM 991 C CA . GLN A 1 124 ? -16.194 -14.785 1.639 1.00 95.12 124 GLN A CA 1
ATOM 992 C C . GLN A 1 124 ? -16.425 -14.920 0.133 1.00 95.12 124 GLN A C 1
ATOM 994 O O . GLN A 1 124 ? -16.213 -15.987 -0.447 1.00 95.12 124 GLN A O 1
ATOM 999 N N . GLY A 1 125 ? -16.856 -13.838 -0.500 1.00 93.50 125 GLY A N 1
ATOM 1000 C CA . GLY A 1 125 ? -17.055 -13.779 -1.937 1.00 93.50 125 GLY A CA 1
ATOM 1001 C C . GLY A 1 125 ? -15.779 -13.390 -2.681 1.00 93.50 125 GLY A C 1
ATOM 1002 O O . GLY A 1 125 ? -14.965 -12.595 -2.195 1.00 93.50 125 GLY A O 1
ATOM 1003 N N . LEU A 1 126 ? -15.576 -13.986 -3.850 1.00 91.38 126 LEU A N 1
ATOM 1004 C CA . LEU A 1 126 ? -14.516 -13.633 -4.790 1.00 91.38 126 LEU A CA 1
ATOM 1005 C C . LEU A 1 126 ? -14.974 -13.902 -6.221 1.00 91.38 126 LEU A C 1
ATOM 1007 O O . LEU A 1 126 ? -15.719 -14.843 -6.472 1.00 91.38 126 LEU A O 1
ATOM 1011 N N . PHE A 1 127 ? -14.480 -13.125 -7.177 1.00 87.00 127 PHE A N 1
ATOM 1012 C CA . PHE A 1 127 ? -14.591 -13.517 -8.575 1.00 87.00 127 PHE A CA 1
ATOM 1013 C C . PHE A 1 127 ? -13.553 -14.593 -8.878 1.00 87.00 127 PHE A C 1
ATOM 1015 O O . PHE A 1 127 ? -12.360 -14.413 -8.614 1.00 87.00 127 PHE A O 1
ATOM 1022 N N . HIS A 1 128 ? -14.010 -15.730 -9.396 1.00 76.19 128 HIS A N 1
ATOM 1023 C CA . HIS A 1 128 ? -13.139 -16.775 -9.894 1.00 76.19 128 HIS A CA 1
ATOM 1024 C C . HIS A 1 128 ? -12.328 -16.215 -11.051 1.00 76.19 128 HIS A C 1
ATOM 1026 O O . HIS A 1 128 ? -12.861 -15.857 -12.099 1.00 76.19 128 HIS A O 1
ATOM 1032 N N . GLN A 1 129 ? -11.029 -16.128 -10.821 1.00 66.44 129 GLN A N 1
ATOM 1033 C CA . GLN A 1 129 ? -10.037 -15.856 -11.840 1.00 66.44 129 GLN A CA 1
ATOM 1034 C C . GLN A 1 129 ? -9.173 -17.108 -11.951 1.00 66.44 129 GLN A C 1
ATOM 1036 O O . GLN A 1 129 ? -8.960 -17.806 -10.951 1.00 66.44 129 GLN A O 1
ATOM 1041 N N . HIS A 1 130 ? -8.683 -17.396 -13.157 1.00 60.56 130 HIS A N 1
ATOM 1042 C CA . HIS A 1 130 ? -7.749 -18.495 -13.378 1.00 60.56 130 HIS A CA 1
ATOM 1043 C C . HIS A 1 130 ? -6.580 -18.394 -12.389 1.00 60.56 130 HIS A C 1
ATOM 1045 O O . HIS A 1 130 ? -6.103 -17.300 -12.068 1.00 60.56 130 HIS A O 1
ATOM 1051 N N . ARG A 1 131 ? -6.151 -19.547 -11.861 1.00 64.19 131 ARG A N 1
ATOM 1052 C CA . ARG A 1 131 ? -5.018 -19.628 -10.928 1.00 64.19 131 ARG A CA 1
ATOM 1053 C C . ARG A 1 131 ? -3.804 -18.929 -11.540 1.00 64.19 131 ARG A C 1
ATOM 1055 O O . ARG A 1 131 ? -3.614 -19.023 -12.746 1.00 64.19 131 ARG A O 1
ATOM 1062 N N . ASP A 1 132 ? -2.973 -18.313 -10.694 1.00 69.12 132 ASP A N 1
ATOM 1063 C CA . ASP A 1 132 ? -1.705 -17.702 -11.106 1.00 69.12 132 ASP A CA 1
ATOM 1064 C C . ASP A 1 132 ? -0.971 -18.604 -12.136 1.00 69.12 132 ASP A C 1
ATOM 1066 O O . ASP A 1 132 ? -0.622 -19.753 -11.812 1.00 69.12 132 ASP A O 1
ATOM 1070 N N . PRO A 1 133 ? -0.819 -18.143 -13.395 1.00 73.31 133 PRO A N 1
ATOM 1071 C CA . PRO A 1 133 ? -0.261 -18.952 -14.471 1.00 73.31 133 PRO A CA 1
ATOM 1072 C C . PRO A 1 133 ? 1.279 -18.975 -14.444 1.00 73.31 133 PRO A C 1
ATOM 1074 O O . PRO A 1 133 ? 1.904 -19.705 -15.217 1.00 73.31 133 PRO A O 1
ATOM 1077 N N . PHE A 1 134 ? 1.919 -18.210 -13.553 1.00 81.81 134 PHE A N 1
ATOM 1078 C CA . PHE A 1 134 ? 3.369 -18.214 -13.365 1.00 81.81 134 PHE A CA 1
ATOM 1079 C C . PHE A 1 134 ? 3.796 -19.441 -12.556 1.00 81.81 134 PHE A C 1
ATOM 1081 O O . PHE A 1 134 ? 3.654 -19.479 -11.334 1.00 81.81 134 PHE A O 1
ATOM 1088 N N . ARG A 1 135 ? 4.328 -20.462 -13.242 1.00 81.56 135 ARG A N 1
ATOM 1089 C CA . ARG A 1 135 ? 4.635 -21.764 -12.620 1.00 81.56 135 ARG A CA 1
ATOM 1090 C C . ARG A 1 135 ? 6.060 -22.252 -12.826 1.00 81.56 135 ARG A C 1
ATOM 1092 O O . ARG A 1 135 ? 6.582 -22.935 -11.948 1.00 81.56 135 ARG A O 1
ATOM 1099 N N . ILE A 1 136 ? 6.713 -21.894 -13.933 1.00 86.69 136 ILE A N 1
ATOM 1100 C CA . ILE A 1 136 ? 8.057 -22.405 -14.212 1.00 86.69 136 ILE A CA 1
ATOM 1101 C C . ILE A 1 136 ? 9.110 -21.404 -13.725 1.00 86.69 136 ILE A C 1
ATOM 1103 O O . ILE A 1 136 ? 9.190 -20.301 -14.269 1.00 86.69 136 ILE A O 1
ATOM 1107 N N . PRO A 1 137 ? 9.965 -21.764 -12.754 1.00 89.88 137 PRO A N 1
ATOM 1108 C CA . PRO A 1 137 ? 11.087 -20.919 -12.372 1.00 89.88 137 PRO A CA 1
ATOM 1109 C C . PRO A 1 137 ? 12.105 -20.817 -13.516 1.00 89.88 137 PRO A C 1
ATOM 1111 O O . PRO A 1 137 ? 12.505 -21.819 -14.111 1.00 89.88 137 PRO A O 1
ATOM 1114 N N . VAL A 1 138 ? 12.560 -19.600 -13.800 1.00 92.44 138 VAL A N 1
ATOM 1115 C CA . VAL A 1 138 ? 13.663 -19.343 -14.728 1.00 92.44 138 VAL A CA 1
ATOM 1116 C C . VAL A 1 138 ? 14.971 -19.553 -13.973 1.00 92.44 138 VAL A C 1
ATOM 1118 O O . VAL A 1 138 ? 15.226 -18.913 -12.953 1.00 92.44 138 VAL A O 1
ATOM 1121 N N . LYS A 1 139 ? 15.807 -20.474 -14.460 1.00 91.62 139 LYS A N 1
ATOM 1122 C CA . LYS A 1 139 ? 17.112 -20.739 -13.851 1.00 91.62 139 LYS A CA 1
ATOM 1123 C C . LYS A 1 139 ? 18.053 -19.568 -14.128 1.00 91.62 139 LYS A C 1
ATOM 1125 O O . LYS A 1 139 ? 18.313 -19.253 -15.284 1.00 91.62 139 LYS A O 1
ATOM 1130 N N . LEU A 1 140 ? 18.596 -18.976 -13.070 1.00 91.06 140 LEU A N 1
ATOM 1131 C CA . LEU A 1 140 ? 19.592 -17.910 -13.156 1.00 91.06 140 LEU A CA 1
ATOM 1132 C C . LEU A 1 140 ? 20.990 -18.473 -12.885 1.00 91.06 140 LEU A C 1
ATOM 1134 O O . LEU A 1 140 ? 21.159 -19.361 -12.046 1.00 91.06 140 LEU A O 1
ATOM 1138 N N . ALA A 1 141 ? 21.997 -17.958 -13.591 1.00 89.56 141 ALA A N 1
ATOM 1139 C CA . ALA A 1 141 ? 23.406 -18.287 -13.368 1.00 89.56 141 ALA A CA 1
ATOM 1140 C C . ALA A 1 141 ? 23.961 -17.518 -12.151 1.00 89.56 141 ALA A C 1
ATOM 1142 O O . ALA A 1 141 ? 24.904 -16.743 -12.264 1.00 89.56 141 ALA A O 1
ATOM 1143 N N . LEU A 1 142 ? 23.316 -17.691 -10.994 1.00 89.88 142 LEU A N 1
ATOM 1144 C CA . LEU A 1 142 ? 23.599 -16.992 -9.739 1.00 89.88 142 LEU A CA 1
ATOM 1145 C C . LEU A 1 142 ? 23.543 -17.968 -8.547 1.00 89.88 142 LEU A C 1
ATOM 1147 O O . LEU A 1 142 ? 22.879 -19.006 -8.645 1.00 89.88 142 LEU A O 1
ATOM 1151 N N . PRO A 1 143 ? 24.183 -17.630 -7.411 1.00 90.00 143 PRO A N 1
ATOM 1152 C CA . PRO A 1 143 ? 24.025 -18.336 -6.137 1.00 90.00 143 PRO A CA 1
ATOM 1153 C C . PRO A 1 143 ? 22.553 -18.494 -5.743 1.00 90.00 143 PRO A C 1
ATOM 1155 O O . PRO A 1 143 ? 21.804 -17.519 -5.799 1.00 90.00 143 PRO A O 1
ATOM 1158 N N . ALA A 1 144 ? 22.133 -19.692 -5.327 1.00 90.00 144 ALA A N 1
ATOM 1159 C CA . ALA A 1 144 ? 20.724 -19.996 -5.060 1.00 90.00 144 ALA A CA 1
ATOM 1160 C C . ALA A 1 144 ? 20.447 -20.443 -3.613 1.00 90.00 144 ALA A C 1
ATOM 1162 O O . ALA A 1 144 ? 21.200 -21.214 -3.017 1.00 90.00 144 ALA A O 1
ATOM 1163 N N . MET A 1 145 ? 19.295 -20.031 -3.087 1.00 89.62 145 MET A N 1
ATOM 1164 C CA . MET A 1 145 ? 18.735 -20.404 -1.787 1.00 89.62 145 MET A CA 1
ATOM 1165 C C . MET A 1 145 ? 17.304 -20.917 -1.959 1.00 89.62 145 MET A C 1
ATOM 1167 O O . MET A 1 145 ? 16.549 -20.407 -2.785 1.00 89.62 145 MET A O 1
ATOM 1171 N N . GLN A 1 146 ? 16.904 -21.901 -1.160 1.00 89.56 146 GLN A N 1
ATOM 1172 C CA . GLN A 1 146 ? 15.511 -22.318 -1.048 1.00 89.56 146 GLN A CA 1
ATOM 1173 C C . GLN A 1 146 ? 14.878 -21.726 0.209 1.00 89.56 146 GLN A C 1
ATOM 1175 O O . GLN A 1 146 ? 15.399 -21.897 1.314 1.00 89.56 146 GLN A O 1
ATOM 1180 N N . LEU A 1 147 ? 13.737 -21.069 0.019 1.00 88.88 147 LEU A N 1
ATOM 1181 C CA . LEU A 1 147 ? 12.878 -20.587 1.095 1.00 88.88 147 LEU A CA 1
ATOM 1182 C C . LEU A 1 147 ? 11.687 -21.529 1.227 1.00 88.88 147 LEU A C 1
ATOM 1184 O O . LEU A 1 147 ? 10.990 -21.764 0.234 1.00 88.88 147 LEU A O 1
ATOM 1188 N N . TYR A 1 148 ? 11.482 -22.070 2.425 1.00 85.75 148 TYR A N 1
ATOM 1189 C CA . TYR A 1 148 ? 10.389 -22.988 2.726 1.00 85.75 148 TYR A CA 1
ATOM 1190 C C . TYR A 1 148 ? 9.237 -22.235 3.383 1.00 85.75 148 TYR A C 1
ATOM 1192 O O . TYR A 1 148 ? 9.441 -21.450 4.306 1.00 85.75 148 TYR A O 1
ATOM 1200 N N . GLU A 1 149 ? 8.026 -22.500 2.906 1.00 80.00 149 GLU A N 1
ATOM 1201 C CA . GLU A 1 149 ? 6.781 -22.008 3.485 1.00 80.00 149 GLU A CA 1
ATOM 1202 C C . GLU A 1 149 ? 5.825 -23.197 3.626 1.00 80.00 149 GLU A C 1
ATOM 1204 O O . GLU A 1 149 ? 5.371 -23.780 2.632 1.00 80.00 149 GLU A O 1
ATOM 1209 N N . ALA A 1 150 ? 5.578 -23.600 4.876 1.00 77.56 150 ALA A N 1
ATOM 1210 C CA . ALA A 1 150 ? 4.890 -24.843 5.221 1.00 77.56 150 ALA A CA 1
ATOM 1211 C C . ALA A 1 150 ? 5.484 -26.061 4.473 1.00 77.56 150 ALA A C 1
ATOM 1213 O O . ALA A 1 150 ? 6.657 -26.384 4.648 1.00 77.56 150 ALA A O 1
ATOM 1214 N N . GLN A 1 151 ? 4.692 -26.739 3.636 1.00 76.12 151 GLN A N 1
ATOM 1215 C CA . GLN A 1 151 ? 5.112 -27.924 2.871 1.00 76.12 151 GLN A CA 1
ATOM 1216 C C . GLN A 1 151 ? 5.696 -27.592 1.485 1.00 76.12 151 GLN A C 1
ATOM 1218 O O . GLN A 1 151 ? 6.018 -28.495 0.712 1.00 76.12 151 GLN A O 1
ATOM 1223 N N . THR A 1 152 ? 5.817 -26.310 1.137 1.00 82.44 152 THR A N 1
ATOM 1224 C CA . THR A 1 152 ? 6.267 -25.863 -0.188 1.00 82.44 152 THR A CA 1
ATOM 1225 C C . THR A 1 152 ? 7.595 -25.122 -0.105 1.00 82.44 152 THR A C 1
ATOM 1227 O O . THR A 1 152 ? 7.999 -24.656 0.959 1.00 82.44 152 THR A O 1
ATOM 1230 N N . HIS A 1 153 ? 8.298 -25.019 -1.234 1.00 86.31 153 HIS A N 1
ATOM 1231 C CA . HIS A 1 153 ? 9.529 -24.242 -1.312 1.00 86.31 153 HIS A CA 1
ATOM 1232 C C . HIS A 1 153 ? 9.611 -23.447 -2.611 1.00 86.31 153 HIS A C 1
ATOM 1234 O O . HIS A 1 153 ? 9.110 -23.863 -3.656 1.00 86.31 153 HIS A O 1
ATOM 1240 N N . THR A 1 154 ? 10.299 -22.310 -2.551 1.00 89.06 154 THR A N 1
ATOM 1241 C CA . THR A 1 154 ? 10.628 -21.486 -3.718 1.00 89.06 154 THR A CA 1
ATOM 1242 C C . THR A 1 154 ? 12.138 -21.285 -3.798 1.00 89.06 154 THR A C 1
ATOM 1244 O O . THR A 1 154 ? 12.813 -21.134 -2.781 1.00 89.06 154 THR A O 1
ATOM 1247 N N . THR A 1 155 ? 12.692 -21.330 -5.013 1.00 90.62 155 THR A N 1
ATOM 1248 C CA . THR A 1 155 ? 14.125 -21.078 -5.240 1.00 90.62 155 THR A CA 1
ATOM 1249 C C . THR A 1 155 ? 14.339 -19.601 -5.540 1.00 90.62 155 THR A C 1
ATOM 1251 O O . THR A 1 155 ? 13.720 -19.066 -6.460 1.00 90.62 155 THR A O 1
ATOM 1254 N N . HIS A 1 156 ? 15.228 -18.964 -4.788 1.00 93.00 156 HIS A N 1
ATOM 1255 C CA . HIS A 1 156 ? 15.638 -17.573 -4.949 1.00 93.00 156 HIS A CA 1
ATOM 1256 C C . HIS A 1 156 ? 17.130 -17.501 -5.252 1.00 93.00 156 HIS A C 1
ATOM 1258 O O . HIS A 1 156 ? 17.898 -18.359 -4.825 1.00 93.00 156 HIS A O 1
ATOM 1264 N N . TYR A 1 157 ? 17.542 -16.471 -5.972 1.00 93.62 157 TYR A N 1
ATOM 1265 C CA . TYR A 1 157 ? 18.901 -16.248 -6.435 1.00 93.62 157 TYR A CA 1
ATOM 1266 C C . TYR A 1 157 ? 19.444 -14.955 -5.845 1.00 93.62 157 TYR A C 1
ATOM 1268 O O . TYR A 1 157 ? 18.768 -13.930 -5.896 1.00 93.62 157 TYR A O 1
ATOM 1276 N N . ARG A 1 158 ? 20.652 -14.979 -5.287 1.00 91.69 158 ARG A N 1
ATOM 1277 C CA . ARG A 1 158 ? 21.264 -13.775 -4.725 1.00 91.69 158 ARG A CA 1
ATOM 1278 C C . ARG A 1 158 ? 21.837 -12.899 -5.830 1.00 91.69 158 ARG A C 1
ATOM 1280 O O . ARG A 1 158 ? 22.602 -13.377 -6.667 1.00 91.69 158 ARG A O 1
ATOM 1287 N N . LEU A 1 159 ? 21.495 -11.619 -5.778 1.00 91.62 159 LEU A N 1
ATOM 1288 C CA . LEU A 1 159 ? 22.119 -10.565 -6.567 1.00 91.62 159 LEU A CA 1
ATOM 1289 C C . LEU A 1 159 ? 22.645 -9.523 -5.573 1.00 91.62 159 LEU A C 1
ATOM 1291 O O . LEU A 1 159 ? 21.898 -9.040 -4.722 1.00 91.62 159 LEU A O 1
ATOM 1295 N N . ASN A 1 160 ? 23.953 -9.283 -5.597 1.00 90.06 160 ASN A N 1
ATOM 1296 C CA . ASN A 1 160 ? 24.603 -8.340 -4.688 1.00 90.06 160 ASN A CA 1
ATOM 1297 C C . ASN A 1 160 ? 24.433 -6.897 -5.180 1.00 90.06 160 ASN A C 1
ATOM 1299 O O . ASN A 1 160 ? 24.009 -6.672 -6.315 1.00 90.06 160 ASN A O 1
ATOM 1303 N N . ASP A 1 161 ? 24.814 -5.929 -4.343 1.00 89.81 161 ASP A N 1
ATOM 1304 C CA . ASP A 1 161 ? 24.772 -4.512 -4.712 1.00 89.81 161 ASP A CA 1
ATOM 1305 C C . ASP A 1 161 ? 25.512 -4.249 -6.035 1.00 89.81 161 ASP A C 1
ATOM 1307 O O . ASP A 1 161 ? 26.638 -4.716 -6.232 1.00 89.81 161 ASP A O 1
ATOM 1311 N N . ARG A 1 162 ? 24.858 -3.518 -6.946 1.00 89.56 162 ARG A N 1
ATOM 1312 C CA . ARG A 1 162 ? 25.333 -3.162 -8.299 1.00 89.56 162 ARG A CA 1
ATOM 1313 C C . ARG A 1 162 ? 25.638 -4.353 -9.207 1.00 89.56 162 ARG A C 1
ATOM 1315 O O . ARG A 1 162 ? 26.220 -4.190 -10.281 1.00 89.56 162 ARG A O 1
ATOM 1322 N N . GLN A 1 163 ? 25.254 -5.562 -8.808 1.00 92.81 163 GLN A N 1
ATOM 1323 C CA . GLN A 1 163 ? 25.364 -6.732 -9.661 1.00 92.81 163 GLN A CA 1
ATOM 1324 C C . GLN A 1 163 ? 24.190 -6.754 -10.644 1.00 92.81 163 GLN A C 1
ATOM 1326 O O . GLN A 1 163 ? 23.060 -6.392 -10.312 1.00 92.81 163 GLN A O 1
ATOM 1331 N N . SER A 1 164 ? 24.452 -7.223 -11.863 1.00 94.94 164 SER A N 1
ATOM 1332 C CA . SER A 1 164 ? 23.411 -7.435 -12.865 1.00 94.94 164 SER A CA 1
ATOM 1333 C C . SER A 1 164 ? 23.540 -8.799 -13.532 1.00 94.94 164 SER A C 1
ATOM 1335 O O . SER A 1 164 ? 24.628 -9.370 -13.594 1.00 94.94 164 SER A O 1
ATOM 1337 N N . ILE A 1 165 ? 22.418 -9.318 -14.018 1.00 96.00 165 ILE A N 1
ATOM 1338 C CA . ILE A 1 165 ? 22.338 -10.528 -14.834 1.00 96.00 165 ILE A CA 1
ATOM 1339 C C . ILE A 1 165 ? 21.532 -10.228 -16.092 1.00 96.00 165 ILE A C 1
ATOM 1341 O O . ILE A 1 165 ? 20.536 -9.511 -16.035 1.00 96.00 165 ILE A O 1
ATOM 1345 N N . GLN A 1 166 ? 21.952 -10.794 -17.219 1.00 96.62 166 GLN A N 1
ATOM 1346 C CA . GLN A 1 166 ? 21.271 -10.660 -18.499 1.00 96.62 166 GLN A CA 1
ATOM 1347 C C . GLN A 1 166 ? 20.796 -12.026 -18.987 1.00 96.62 166 GLN A C 1
ATOM 1349 O O . GLN A 1 166 ? 21.513 -13.022 -18.892 1.00 96.62 166 GLN A O 1
ATOM 1354 N N . LEU A 1 167 ? 19.567 -12.063 -19.487 1.00 96.00 167 LEU A N 1
ATOM 1355 C CA . LEU A 1 167 ? 18.875 -13.262 -19.938 1.00 96.00 167 LEU A CA 1
ATOM 1356 C C . LEU A 1 167 ? 18.358 -13.030 -21.355 1.00 96.00 167 LEU A C 1
ATOM 1358 O O . LEU A 1 167 ? 17.747 -11.997 -21.630 1.00 96.00 167 LEU A O 1
ATOM 1362 N N . PHE A 1 168 ? 18.585 -14.000 -22.233 1.00 95.44 168 PHE A N 1
ATOM 1363 C CA . PHE A 1 168 ? 18.046 -14.003 -23.589 1.00 95.44 168 PHE A CA 1
ATOM 1364 C C . PHE A 1 168 ? 16.782 -14.860 -23.659 1.00 95.44 168 PHE A C 1
ATOM 1366 O O . PHE A 1 168 ? 16.761 -15.979 -23.138 1.00 95.44 168 PHE A O 1
ATOM 1373 N N . PHE A 1 169 ? 15.752 -14.352 -24.333 1.00 89.81 169 PHE A N 1
ATOM 1374 C CA . PHE A 1 169 ? 14.497 -15.063 -24.558 1.00 89.81 169 PHE A CA 1
ATOM 1375 C C . PHE A 1 169 ? 14.282 -15.276 -26.057 1.00 89.81 169 PHE A C 1
ATOM 1377 O O . PHE A 1 169 ? 13.983 -14.339 -26.792 1.00 89.81 169 PHE A O 1
ATOM 1384 N N . ALA A 1 170 ? 14.423 -16.524 -26.513 1.00 88.69 170 ALA A N 1
ATOM 1385 C CA . ALA A 1 170 ? 14.203 -16.879 -27.917 1.00 88.69 170 ALA A CA 1
ATOM 1386 C C . ALA A 1 170 ? 12.741 -16.661 -28.348 1.00 88.69 170 ALA A C 1
ATOM 1388 O O . ALA A 1 170 ? 12.479 -16.225 -29.463 1.00 88.69 170 ALA A O 1
ATOM 1389 N N . GLU A 1 171 ? 11.797 -16.913 -27.441 1.00 86.50 171 GLU A N 1
ATOM 1390 C CA . GLU A 1 171 ? 10.360 -16.759 -27.661 1.00 86.50 171 GLU A CA 1
ATOM 1391 C C . GLU A 1 171 ? 9.789 -15.630 -26.799 1.00 86.50 171 GLU A C 1
ATOM 1393 O O . GLU A 1 171 ? 10.284 -15.349 -25.701 1.00 86.50 171 GLU A O 1
ATOM 1398 N N . ALA A 1 172 ? 8.705 -15.010 -27.273 1.00 85.81 172 ALA A N 1
ATOM 1399 C CA . ALA A 1 172 ? 7.987 -14.004 -26.503 1.00 85.81 172 ALA A CA 1
ATOM 1400 C C . ALA A 1 172 ? 7.458 -14.613 -25.195 1.00 85.81 172 ALA A C 1
ATOM 1402 O O . ALA A 1 172 ? 6.781 -15.643 -25.200 1.00 85.81 172 ALA A O 1
ATOM 1403 N N . THR A 1 173 ? 7.778 -13.985 -24.065 1.00 86.88 173 THR A N 1
ATOM 1404 C CA . THR A 1 173 ? 7.571 -14.561 -22.733 1.00 86.88 173 THR A CA 1
ATOM 1405 C C . THR A 1 173 ? 6.995 -13.526 -21.769 1.00 86.88 173 THR A C 1
ATOM 1407 O O . THR A 1 173 ? 7.525 -12.426 -21.630 1.00 86.88 173 THR A O 1
ATOM 1410 N N . LYS A 1 174 ? 5.939 -13.899 -21.037 1.00 88.81 174 LYS A N 1
ATOM 1411 C CA . LYS A 1 174 ? 5.455 -13.153 -19.865 1.00 88.81 174 LYS A CA 1
ATOM 1412 C C . LYS A 1 174 ? 6.145 -13.687 -18.609 1.00 88.81 174 LYS A C 1
ATOM 1414 O O . LYS A 1 174 ? 6.232 -14.903 -18.405 1.00 88.81 174 LYS A O 1
ATOM 1419 N N . LEU A 1 175 ? 6.609 -12.783 -17.755 1.00 91.38 175 LEU A N 1
ATOM 1420 C CA . LEU A 1 175 ? 7.405 -13.067 -16.565 1.00 91.38 175 LEU A CA 1
ATOM 1421 C C . LEU A 1 175 ? 6.818 -12.378 -15.332 1.00 91.38 175 LEU A C 1
ATOM 1423 O O . LEU A 1 175 ? 6.335 -11.249 -15.408 1.00 91.38 175 LEU A O 1
ATOM 1427 N N . ARG A 1 176 ? 6.938 -13.040 -14.183 1.00 93.81 176 ARG A N 1
ATOM 1428 C CA . ARG A 1 176 ? 6.746 -12.446 -12.861 1.00 93.81 176 ARG A CA 1
ATOM 1429 C C . ARG A 1 176 ? 8.099 -12.376 -12.167 1.00 93.81 176 ARG A C 1
ATOM 1431 O O . ARG A 1 176 ? 8.741 -13.405 -11.940 1.00 93.81 176 ARG A O 1
ATOM 1438 N N . LEU A 1 177 ? 8.523 -11.161 -11.848 1.00 95.12 177 LEU A N 1
ATOM 1439 C CA . LEU A 1 177 ? 9.730 -10.862 -11.094 1.00 95.12 177 LEU A CA 1
ATOM 1440 C C . LEU A 1 177 ? 9.343 -10.671 -9.631 1.00 95.12 177 LEU A C 1
ATOM 1442 O O . LEU A 1 177 ? 8.602 -9.750 -9.313 1.00 95.12 177 LEU A O 1
ATOM 1446 N N . ASN A 1 178 ? 9.839 -11.528 -8.746 1.00 95.25 178 ASN A N 1
ATOM 1447 C CA . ASN A 1 178 ? 9.705 -11.384 -7.301 1.00 95.25 178 ASN A CA 1
ATOM 1448 C C . ASN A 1 178 ? 11.082 -11.088 -6.707 1.00 95.25 178 ASN A C 1
ATOM 1450 O O . ASN A 1 178 ? 12.055 -11.779 -7.008 1.00 95.25 178 ASN A O 1
ATOM 1454 N N . ALA A 1 179 ? 11.162 -10.091 -5.840 1.00 95.31 179 ALA A N 1
ATOM 1455 C CA . ALA A 1 179 ? 12.397 -9.672 -5.205 1.00 95.31 179 ALA A CA 1
ATOM 1456 C C . ALA A 1 179 ? 12.185 -9.455 -3.706 1.00 95.31 179 ALA A C 1
ATOM 1458 O O . ALA A 1 179 ? 11.138 -8.972 -3.273 1.00 95.31 179 ALA A O 1
ATOM 1459 N N . ARG A 1 180 ? 13.180 -9.828 -2.906 1.00 93.75 180 ARG A N 1
ATOM 1460 C CA . ARG A 1 180 ? 13.210 -9.650 -1.451 1.00 93.75 180 ARG A CA 1
ATOM 1461 C C . ARG A 1 180 ? 14.537 -9.031 -1.058 1.00 93.75 180 ARG A C 1
ATOM 1463 O O . ARG A 1 180 ? 15.572 -9.385 -1.618 1.00 93.75 180 ARG A O 1
ATOM 1470 N N . ARG A 1 181 ? 14.518 -8.146 -0.072 1.00 91.38 181 ARG A N 1
ATOM 1471 C CA . ARG A 1 181 ? 15.737 -7.579 0.505 1.00 91.38 181 ARG A CA 1
ATOM 1472 C C . ARG A 1 181 ? 16.324 -8.532 1.545 1.00 91.38 181 ARG A C 1
ATOM 1474 O O . ARG A 1 181 ? 15.572 -9.201 2.254 1.00 91.38 181 ARG A O 1
ATOM 1481 N N . ILE A 1 182 ? 17.647 -8.591 1.647 1.00 89.19 182 ILE A N 1
ATOM 1482 C CA . ILE A 1 182 ? 18.325 -9.184 2.804 1.00 89.19 182 ILE A CA 1
ATOM 1483 C C . ILE A 1 182 ? 18.575 -8.046 3.803 1.00 89.19 182 ILE A C 1
ATOM 1485 O O . ILE A 1 182 ? 19.257 -7.080 3.480 1.00 89.19 182 ILE A O 1
ATOM 1489 N N . LEU A 1 183 ? 17.976 -8.132 4.988 1.00 86.69 183 LEU A N 1
ATOM 1490 C CA . LEU A 1 183 ? 18.067 -7.149 6.074 1.00 86.69 183 LEU A CA 1
ATOM 1491 C C . LEU A 1 183 ? 19.043 -7.650 7.155 1.00 86.69 183 LEU A C 1
ATOM 1493 O O . LEU A 1 183 ? 19.215 -8.861 7.233 1.00 86.69 183 LEU A O 1
ATOM 1497 N N . PRO A 1 184 ? 19.615 -6.791 8.020 1.00 70.06 184 PRO A N 1
ATOM 1498 C CA . PRO A 1 184 ? 19.617 -5.339 7.934 1.00 70.06 184 PRO A CA 1
ATOM 1499 C C . PRO A 1 184 ? 20.718 -4.919 6.959 1.00 70.06 184 PRO A C 1
ATOM 1501 O O . PRO A 1 184 ? 21.899 -5.059 7.247 1.00 70.06 184 PRO A O 1
ATOM 1504 N N . ASP A 1 185 ? 20.349 -4.403 5.792 1.00 62.12 185 ASP A N 1
ATOM 1505 C CA . ASP A 1 185 ? 21.294 -3.630 4.992 1.00 62.12 185 ASP A CA 1
ATOM 1506 C C . ASP A 1 185 ? 21.043 -2.157 5.355 1.00 62.12 185 ASP A C 1
ATOM 1508 O O . ASP A 1 185 ? 20.000 -1.609 5.008 1.00 62.12 185 ASP A O 1
ATOM 1512 N N . PRO A 1 186 ? 21.878 -1.499 6.170 1.00 53.53 186 PRO A N 1
ATOM 1513 C CA . PRO A 1 186 ? 21.599 -0.133 6.606 1.00 53.53 186 PRO A CA 1
ATOM 1514 C C . PRO A 1 186 ? 22.016 0.923 5.571 1.00 53.53 186 PRO A C 1
ATOM 1516 O O . PRO A 1 186 ? 21.791 2.106 5.807 1.00 53.53 186 PRO A O 1
ATOM 1519 N N . THR A 1 187 ? 22.644 0.536 4.452 1.00 56.69 187 THR A N 1
ATOM 1520 C CA . THR A 1 187 ? 23.442 1.485 3.654 1.00 56.69 187 THR A CA 1
ATOM 1521 C C . THR A 1 187 ? 22.785 1.996 2.371 1.00 56.69 187 THR A C 1
ATOM 1523 O O . THR A 1 187 ? 23.086 3.117 1.967 1.00 56.69 187 THR A O 1
ATOM 1526 N N . GLN A 1 188 ? 21.877 1.243 1.738 1.00 64.12 188 GLN A N 1
ATOM 1527 C CA . GLN A 1 188 ? 21.201 1.671 0.500 1.00 64.12 188 GLN A CA 1
ATOM 1528 C C . GLN A 1 188 ? 19.769 1.127 0.400 1.00 64.12 188 GLN A C 1
ATOM 1530 O O . GLN A 1 188 ? 19.555 -0.032 0.761 1.00 64.12 188 GLN A O 1
ATOM 1535 N N . PRO A 1 189 ? 18.791 1.902 -0.114 1.00 70.62 189 PRO A N 1
ATOM 1536 C CA . PRO A 1 189 ? 17.445 1.392 -0.372 1.00 70.62 189 PRO A CA 1
ATOM 1537 C C . PRO A 1 189 ? 17.511 0.192 -1.325 1.00 70.62 189 PRO A C 1
ATOM 1539 O O . PRO A 1 189 ? 18.200 0.240 -2.341 1.00 70.62 189 PRO A O 1
ATOM 1542 N N . GLY A 1 190 ? 16.805 -0.893 -0.994 1.00 84.88 190 GLY A N 1
ATOM 1543 C CA . GLY A 1 190 ? 16.753 -2.068 -1.861 1.00 84.88 190 GLY A CA 1
ATOM 1544 C C . GLY A 1 190 ? 15.963 -1.749 -3.127 1.00 84.88 190 GLY A C 1
ATOM 1545 O O . GLY A 1 190 ? 14.764 -1.490 -3.032 1.00 84.88 190 GLY A O 1
ATOM 1546 N N . ILE A 1 191 ? 16.598 -1.761 -4.298 1.00 92.06 191 ILE A N 1
ATOM 1547 C CA . ILE A 1 191 ? 15.928 -1.507 -5.584 1.00 92.06 191 ILE A CA 1
ATOM 1548 C C . ILE A 1 191 ? 16.310 -2.593 -6.585 1.00 92.06 191 ILE A C 1
ATOM 1550 O O . ILE A 1 191 ? 17.469 -2.992 -6.678 1.00 92.06 191 ILE A O 1
ATOM 1554 N N . VAL A 1 192 ? 15.336 -3.053 -7.369 1.00 94.62 192 VAL A N 1
ATOM 1555 C CA . VAL A 1 192 ? 15.574 -3.915 -8.534 1.00 94.62 192 VAL A CA 1
ATOM 1556 C C . VAL A 1 192 ? 15.107 -3.197 -9.776 1.00 94.62 192 VAL A C 1
ATOM 1558 O O . VAL A 1 192 ? 13.936 -2.836 -9.877 1.00 94.62 192 VAL A O 1
ATOM 1561 N N . SER A 1 193 ? 16.006 -3.012 -10.731 1.00 95.06 193 SER A N 1
ATOM 1562 C CA . SER A 1 193 ? 15.663 -2.476 -12.042 1.00 95.06 193 SER A CA 1
ATOM 1563 C C . SER A 1 193 ? 15.647 -3.586 -13.084 1.00 95.06 193 SER A C 1
ATOM 1565 O O . SER A 1 193 ? 16.470 -4.506 -13.054 1.00 95.06 193 SER A O 1
ATOM 1567 N N . ALA A 1 194 ? 14.686 -3.507 -13.999 1.00 95.69 194 ALA A N 1
ATOM 1568 C CA . ALA A 1 194 ? 14.601 -4.375 -15.158 1.00 95.69 194 ALA A CA 1
ATOM 1569 C C . ALA A 1 194 ? 14.720 -3.536 -16.428 1.00 95.69 194 ALA A C 1
ATOM 1571 O O . ALA A 1 194 ? 13.970 -2.575 -16.633 1.00 95.69 194 ALA A O 1
ATOM 1572 N N . ARG A 1 195 ? 15.664 -3.918 -17.285 1.00 95.62 195 ARG A N 1
ATOM 1573 C CA . ARG A 1 195 ? 15.905 -3.301 -18.584 1.00 95.62 195 ARG A CA 1
ATOM 1574 C C . ARG A 1 195 ? 15.634 -4.302 -19.694 1.00 95.62 195 ARG A C 1
ATOM 1576 O O . ARG A 1 195 ? 16.141 -5.420 -19.643 1.00 95.62 195 ARG A O 1
ATOM 1583 N N . LEU A 1 196 ? 14.863 -3.896 -20.691 1.00 93.31 196 LEU A N 1
ATOM 1584 C CA . LEU A 1 196 ? 14.619 -4.672 -21.900 1.00 93.31 196 LEU A CA 1
ATOM 1585 C C . LEU A 1 196 ? 15.368 -4.011 -23.052 1.00 93.31 196 LEU A C 1
ATOM 1587 O O . LEU A 1 196 ? 15.090 -2.856 -23.363 1.00 93.31 196 LEU A O 1
ATOM 1591 N N . ASN A 1 197 ? 16.314 -4.730 -23.662 1.00 92.75 197 ASN A N 1
ATOM 1592 C CA . ASN A 1 197 ? 17.201 -4.187 -24.698 1.00 92.75 197 ASN A CA 1
ATOM 1593 C C . ASN A 1 197 ? 17.806 -2.833 -24.258 1.00 92.75 197 ASN A C 1
ATOM 1595 O O . ASN A 1 197 ? 17.701 -1.828 -24.952 1.00 92.75 197 ASN A O 1
ATOM 1599 N N . ASP A 1 198 ? 18.342 -2.815 -23.031 1.00 90.06 198 ASP A N 1
ATOM 1600 C CA . ASP A 1 198 ? 18.927 -1.669 -22.313 1.00 90.06 198 ASP A CA 1
ATOM 1601 C C . ASP A 1 198 ? 17.990 -0.506 -21.927 1.00 90.06 198 ASP A C 1
ATOM 1603 O O . ASP A 1 198 ? 18.360 0.318 -21.079 1.00 90.06 198 ASP A O 1
ATOM 1607 N N . ALA A 1 199 ? 16.745 -0.480 -22.407 1.00 90.69 199 ALA A N 1
ATOM 1608 C CA . ALA A 1 199 ? 15.735 0.480 -21.964 1.00 90.69 199 ALA A CA 1
ATOM 1609 C C . ALA A 1 199 ? 15.163 0.092 -20.592 1.00 90.69 199 ALA A C 1
ATOM 1611 O O . ALA A 1 199 ? 14.744 -1.046 -20.393 1.00 90.69 199 ALA A O 1
ATOM 1612 N N . LEU A 1 200 ? 15.113 1.029 -19.639 1.00 92.25 200 LEU A N 1
ATOM 1613 C CA . LEU A 1 200 ? 14.476 0.799 -18.339 1.00 92.25 200 LEU A CA 1
ATOM 1614 C C . LEU A 1 200 ? 12.964 0.620 -18.518 1.00 92.25 200 LEU A C 1
ATOM 1616 O O . LEU A 1 200 ? 12.290 1.507 -19.041 1.00 92.25 200 LEU A O 1
ATOM 1620 N N . ILE A 1 201 ? 12.438 -0.515 -18.055 1.00 91.88 201 ILE A N 1
ATOM 1621 C CA . ILE A 1 201 ? 11.010 -0.847 -18.168 1.00 91.88 201 ILE A CA 1
ATOM 1622 C C . ILE A 1 201 ? 10.322 -1.040 -16.818 1.00 91.88 201 ILE A C 1
ATOM 1624 O O . ILE A 1 201 ? 9.101 -0.972 -16.750 1.00 91.88 201 ILE A O 1
ATOM 1628 N N . SER A 1 202 ? 11.077 -1.291 -15.749 1.00 93.00 202 SER A N 1
ATOM 1629 C CA . SER A 1 202 ? 10.535 -1.457 -14.402 1.00 93.00 202 SER A CA 1
ATOM 1630 C C . SER A 1 202 ? 11.589 -1.129 -13.350 1.00 93.00 202 SER A C 1
ATOM 1632 O O . SER A 1 202 ? 12.779 -1.395 -13.542 1.00 93.00 202 SER A O 1
ATOM 1634 N N . GLN A 1 203 ? 11.139 -0.561 -12.234 1.00 92.38 203 GLN A N 1
ATOM 1635 C CA . GLN A 1 203 ? 11.948 -0.286 -11.055 1.00 92.38 203 GLN A CA 1
ATOM 1636 C C . GLN A 1 203 ? 11.123 -0.602 -9.802 1.00 92.38 203 GLN A C 1
ATOM 1638 O O . GLN A 1 203 ? 10.123 0.055 -9.525 1.00 92.38 203 GLN A O 1
ATO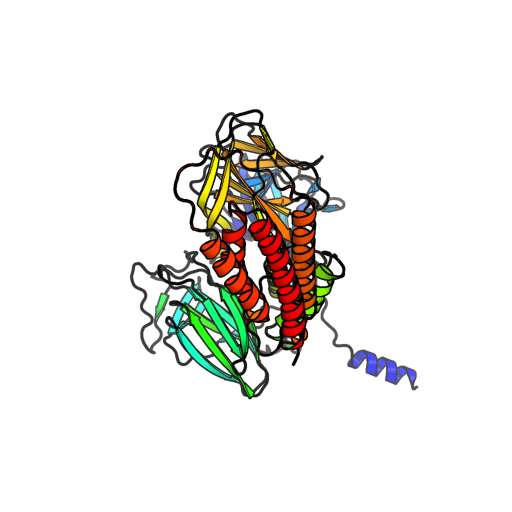M 1643 N N . ILE A 1 204 ? 11.546 -1.613 -9.046 1.00 91.62 204 ILE A N 1
ATOM 1644 C CA . ILE A 1 204 ? 10.842 -2.126 -7.869 1.00 91.62 204 ILE A CA 1
ATOM 1645 C C . ILE A 1 204 ? 11.593 -1.678 -6.617 1.00 91.62 204 ILE A C 1
ATOM 1647 O O . ILE A 1 204 ? 12.724 -2.109 -6.392 1.00 91.62 204 ILE A O 1
ATOM 1651 N N . GLY A 1 205 ? 10.960 -0.845 -5.791 1.00 90.56 205 GLY A N 1
ATOM 1652 C CA . GLY A 1 205 ? 11.426 -0.579 -4.430 1.00 90.56 205 GLY A CA 1
ATOM 1653 C C . GLY A 1 205 ? 11.103 -1.765 -3.522 1.00 90.56 205 GLY A C 1
ATOM 1654 O O . GLY A 1 205 ? 9.960 -2.221 -3.486 1.00 90.56 205 GLY A O 1
ATOM 1655 N N . LEU A 1 206 ? 12.102 -2.288 -2.816 1.00 90.94 206 LEU A N 1
ATOM 1656 C CA . LEU A 1 206 ? 11.957 -3.449 -1.946 1.00 90.94 206 LEU A CA 1
ATOM 1657 C C . LEU A 1 206 ? 11.542 -3.044 -0.536 1.00 90.94 206 LEU A C 1
ATOM 1659 O O . LEU A 1 206 ? 11.957 -2.015 -0.013 1.00 90.94 206 LEU A O 1
ATOM 1663 N N . SER A 1 207 ? 10.726 -3.892 0.086 1.00 87.56 207 SER A N 1
ATOM 1664 C CA . SER A 1 207 ? 10.266 -3.692 1.456 1.00 87.56 207 SER A CA 1
ATOM 1665 C C . SER A 1 207 ? 11.390 -3.880 2.478 1.00 87.56 207 SER A C 1
ATOM 1667 O O . SER A 1 207 ? 12.117 -4.875 2.452 1.00 87.56 207 SER A O 1
ATOM 1669 N N . ASP A 1 208 ? 11.434 -2.961 3.441 1.00 85.81 208 ASP A N 1
ATOM 1670 C CA . ASP A 1 208 ? 12.293 -3.025 4.629 1.00 85.81 208 ASP A CA 1
ATOM 1671 C C . ASP A 1 208 ? 11.642 -3.779 5.798 1.00 85.81 208 ASP A C 1
ATOM 1673 O O . ASP A 1 208 ? 12.168 -3.816 6.910 1.00 85.81 208 ASP A O 1
ATOM 1677 N N . THR A 1 209 ? 10.473 -4.376 5.563 1.00 87.50 209 THR A N 1
ATOM 1678 C CA . THR A 1 209 ? 9.744 -5.149 6.564 1.00 87.50 209 THR A CA 1
ATOM 1679 C C . THR A 1 209 ? 10.267 -6.586 6.585 1.00 87.50 209 THR A C 1
ATOM 1681 O O . THR A 1 209 ? 10.302 -7.225 5.528 1.00 87.50 209 THR A O 1
ATOM 1684 N N . PRO A 1 210 ? 10.625 -7.142 7.755 1.00 88.31 210 PRO A N 1
ATOM 1685 C CA . PRO A 1 210 ? 11.025 -8.539 7.859 1.00 88.31 210 PRO A CA 1
ATOM 1686 C C . PRO A 1 210 ? 9.849 -9.487 7.575 1.00 88.31 210 PRO A C 1
ATOM 1688 O O . PRO A 1 210 ? 8.709 -9.265 7.984 1.00 88.31 210 PRO A O 1
ATOM 1691 N N . ALA A 1 211 ? 10.139 -10.579 6.877 1.00 90.06 211 ALA A N 1
ATOM 1692 C CA . ALA A 1 211 ? 9.244 -11.709 6.679 1.00 90.06 211 ALA A CA 1
ATOM 1693 C C . ALA A 1 211 ? 9.439 -12.717 7.824 1.00 90.06 211 ALA A C 1
ATOM 1695 O O . ALA A 1 211 ? 10.247 -13.643 7.728 1.00 90.06 211 ALA A O 1
ATOM 1696 N N . GLU A 1 212 ? 8.724 -12.495 8.928 1.00 87.19 212 GLU A N 1
ATOM 1697 C CA . GLU A 1 212 ? 8.833 -13.267 10.179 1.00 87.19 212 GLU A CA 1
ATOM 1698 C C . GLU A 1 212 ? 8.570 -14.778 10.027 1.00 87.19 212 GLU A C 1
ATOM 1700 O O . GLU A 1 212 ? 8.998 -15.564 10.870 1.00 87.19 212 GLU A O 1
ATOM 1705 N N . GLU A 1 213 ? 7.908 -15.207 8.951 1.00 86.56 213 GLU A N 1
ATOM 1706 C CA . GLU A 1 213 ? 7.667 -16.616 8.629 1.00 86.56 213 GLU A CA 1
ATOM 1707 C C . GLU A 1 213 ? 8.943 -17.389 8.259 1.00 86.56 213 GLU A C 1
ATOM 1709 O O . GLU A 1 213 ? 8.987 -18.606 8.425 1.00 86.56 213 GLU A O 1
ATOM 1714 N N . PHE A 1 214 ? 10.003 -16.722 7.787 1.00 86.62 214 PHE A N 1
ATOM 1715 C CA . PHE A 1 214 ? 11.238 -17.400 7.381 1.00 86.62 214 PHE A CA 1
ATOM 1716 C C . PHE A 1 214 ? 12.224 -17.509 8.537 1.00 86.62 214 PHE A C 1
ATOM 1718 O O . PHE A 1 214 ? 13.225 -16.784 8.596 1.00 86.62 214 PHE A O 1
ATOM 1725 N N . THR A 1 215 ? 11.980 -18.459 9.434 1.00 77.44 215 THR A N 1
ATOM 1726 C CA . THR A 1 215 ? 12.940 -18.810 10.487 1.00 77.44 215 THR A CA 1
ATOM 1727 C C . THR A 1 215 ? 14.220 -19.415 9.892 1.00 77.44 215 THR A C 1
ATOM 1729 O O . THR A 1 215 ? 14.193 -19.925 8.768 1.00 77.44 215 THR A O 1
ATOM 1732 N N . PRO A 1 216 ? 15.357 -19.406 10.615 1.00 78.12 216 PRO A N 1
ATOM 1733 C CA . PRO A 1 216 ? 16.580 -20.061 10.153 1.00 78.12 216 PRO A CA 1
ATOM 1734 C C . PRO A 1 216 ? 16.386 -21.536 9.761 1.00 78.12 216 PRO A C 1
ATOM 1736 O O . PRO A 1 216 ? 17.006 -21.988 8.803 1.00 78.12 216 PRO A O 1
ATOM 1739 N N . GLN A 1 217 ? 15.488 -22.273 10.432 1.00 76.12 217 GLN A N 1
ATOM 1740 C CA . GLN A 1 217 ? 15.214 -23.683 10.109 1.00 76.12 217 GLN A CA 1
ATOM 1741 C C . GLN A 1 217 ? 14.472 -23.872 8.774 1.00 76.12 217 GLN A C 1
ATOM 1743 O O . GLN A 1 217 ? 14.563 -24.936 8.168 1.00 76.12 217 GLN A O 1
ATOM 1748 N N . LEU A 1 218 ? 13.752 -22.850 8.302 1.00 78.31 218 LEU A N 1
ATOM 1749 C CA . LEU A 1 218 ? 12.981 -22.876 7.053 1.00 78.31 218 LEU A CA 1
ATOM 1750 C C . LEU A 1 218 ? 13.788 -22.357 5.844 1.00 78.31 218 LEU A C 1
ATOM 1752 O O . LEU A 1 218 ? 13.227 -22.007 4.803 1.00 78.31 218 LEU A O 1
ATOM 1756 N N . ARG A 1 219 ? 15.122 -22.319 5.958 1.00 81.12 219 ARG A N 1
ATOM 1757 C CA . ARG A 1 219 ? 16.059 -21.893 4.906 1.00 81.12 219 ARG A CA 1
ATOM 1758 C C . ARG A 1 219 ? 17.001 -23.052 4.567 1.00 81.12 219 ARG A C 1
ATOM 1760 O O . ARG A 1 219 ? 17.618 -23.626 5.460 1.00 81.12 219 ARG A O 1
ATOM 1767 N N . LYS A 1 220 ? 17.151 -23.397 3.283 1.00 79.94 220 LYS A N 1
ATOM 1768 C CA . LYS A 1 220 ? 18.096 -24.444 2.836 1.00 79.94 220 LYS A CA 1
ATOM 1769 C C . LYS A 1 220 ? 18.937 -23.985 1.648 1.00 79.94 220 LYS A C 1
ATOM 1771 O O . LYS A 1 220 ? 18.444 -23.306 0.749 1.00 79.94 220 LYS A O 1
ATOM 1776 N N . TYR A 1 221 ? 20.197 -24.408 1.612 1.00 75.44 221 TYR A N 1
ATOM 1777 C CA . TYR A 1 221 ? 21.134 -24.115 0.524 1.00 75.44 221 TYR A CA 1
ATOM 1778 C C . TYR A 1 221 ? 21.047 -25.170 -0.590 1.00 75.44 221 TYR A C 1
ATOM 1780 O O . TYR A 1 221 ? 20.864 -26.359 -0.313 1.00 75.44 221 TYR A O 1
ATOM 1788 N N . ARG A 1 222 ? 21.183 -24.752 -1.858 1.00 66.94 222 ARG A N 1
ATOM 1789 C CA . ARG A 1 222 ? 21.316 -25.672 -3.003 1.00 66.94 222 ARG A CA 1
ATOM 1790 C C . ARG A 1 222 ? 22.800 -25.869 -3.338 1.00 66.94 222 ARG A C 1
ATOM 1792 O O . ARG A 1 222 ? 23.595 -24.968 -3.111 1.00 66.94 222 ARG A O 1
ATOM 1799 N N . LEU A 1 223 ? 23.150 -27.025 -3.914 1.00 52.81 223 LEU A N 1
ATOM 1800 C CA . LEU A 1 223 ? 24.514 -27.500 -4.238 1.00 52.81 223 LEU A CA 1
ATOM 1801 C C . LEU A 1 223 ? 25.303 -26.667 -5.286 1.00 52.81 223 LEU A C 1
ATOM 1803 O O . LEU A 1 223 ? 26.167 -27.191 -5.977 1.00 52.81 223 LEU A O 1
ATOM 1807 N N . GLY A 1 224 ? 25.036 -25.370 -5.415 1.00 51.03 224 GLY A N 1
ATOM 1808 C CA . GLY A 1 224 ? 25.810 -24.439 -6.233 1.00 51.03 224 GLY A CA 1
ATOM 1809 C C . GLY A 1 224 ? 25.998 -23.133 -5.470 1.00 51.03 224 GLY A C 1
ATOM 1810 O O . GLY A 1 224 ? 25.167 -22.241 -5.587 1.00 51.03 224 GLY A O 1
ATOM 1811 N N . HIS A 1 225 ? 27.064 -23.074 -4.670 1.00 49.31 225 HIS A N 1
ATOM 1812 C CA . HIS A 1 225 ? 27.597 -21.903 -3.960 1.00 49.31 225 HIS A CA 1
ATOM 1813 C C . HIS A 1 225 ? 26.602 -21.086 -3.102 1.00 49.31 225 HIS A C 1
ATOM 1815 O O . HIS A 1 225 ? 26.004 -20.115 -3.549 1.00 49.31 225 HIS A O 1
ATOM 1821 N N . ASP A 1 226 ? 26.482 -21.496 -1.834 1.00 64.12 226 ASP A N 1
ATOM 1822 C CA . ASP A 1 226 ? 26.446 -20.710 -0.587 1.00 64.12 226 ASP A CA 1
ATOM 1823 C C . ASP A 1 226 ? 25.885 -19.277 -0.616 1.00 64.12 226 ASP A C 1
ATOM 1825 O O . ASP A 1 226 ? 26.605 -18.298 -0.415 1.00 64.12 226 ASP A O 1
ATOM 1829 N N . VAL A 1 227 ? 24.562 -19.131 -0.690 1.00 68.81 227 VAL A N 1
ATOM 1830 C CA . VAL A 1 227 ? 23.937 -17.943 -0.090 1.00 68.81 227 VAL A CA 1
ATOM 1831 C C . VAL A 1 227 ? 23.797 -18.196 1.406 1.00 68.81 227 VAL A C 1
ATOM 1833 O O . VAL A 1 227 ? 22.760 -18.685 1.816 1.00 68.81 227 VAL A O 1
ATOM 1836 N N . LYS A 1 228 ? 24.806 -17.899 2.229 1.00 73.56 228 LYS A N 1
ATOM 1837 C CA . LYS A 1 228 ? 24.664 -17.935 3.698 1.00 73.56 228 LYS A CA 1
ATOM 1838 C C . LYS A 1 228 ? 24.149 -16.587 4.194 1.00 73.56 228 LYS A C 1
ATOM 1840 O O . LYS A 1 228 ? 24.614 -15.545 3.732 1.00 73.56 228 LYS A O 1
ATOM 1845 N N . LEU A 1 229 ? 23.161 -16.628 5.083 1.00 76.31 229 LEU A N 1
ATOM 1846 C CA . LEU A 1 229 ? 22.743 -15.462 5.855 1.00 76.31 229 LEU A CA 1
ATOM 1847 C C . LEU A 1 229 ? 23.458 -15.525 7.196 1.00 76.31 229 LEU A C 1
ATOM 1849 O O . LEU A 1 229 ? 23.525 -16.60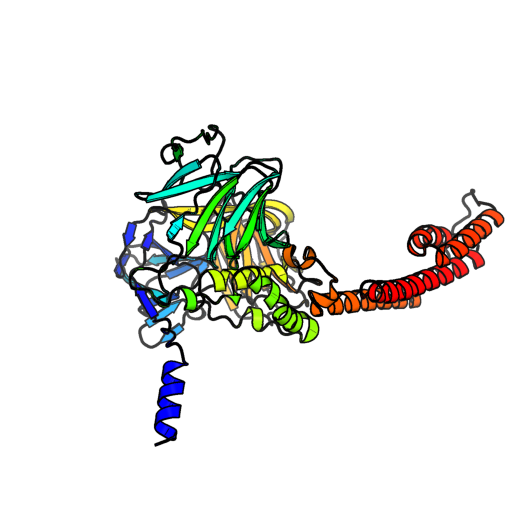0 7.794 1.00 76.31 229 LEU A O 1
ATOM 1853 N N . ASN A 1 230 ? 23.990 -14.395 7.639 1.00 76.31 230 ASN A N 1
ATOM 1854 C CA . ASN A 1 230 ? 24.488 -14.264 9.001 1.00 76.31 230 ASN A CA 1
ATOM 1855 C C . ASN A 1 230 ? 23.314 -14.358 9.996 1.00 76.31 230 ASN A C 1
ATOM 1857 O O . ASN A 1 230 ? 22.157 -14.166 9.613 1.00 76.31 230 ASN A O 1
ATOM 1861 N N . ASP A 1 231 ? 23.593 -14.635 11.271 1.00 71.50 231 ASP A N 1
ATOM 1862 C CA . ASP A 1 231 ? 22.551 -14.790 12.302 1.00 71.50 231 ASP A CA 1
ATOM 1863 C C . ASP A 1 231 ? 21.738 -13.505 12.537 1.00 71.50 231 ASP A C 1
ATOM 1865 O O . ASP A 1 231 ? 20.572 -13.561 12.927 1.00 71.50 231 ASP A O 1
ATOM 1869 N N . ASP A 1 232 ? 22.329 -12.345 12.257 1.00 77.06 232 ASP A N 1
ATOM 1870 C CA . ASP A 1 232 ? 21.669 -11.042 12.295 1.00 77.06 232 ASP A CA 1
ATOM 1871 C C . ASP A 1 232 ? 20.843 -10.752 11.031 1.00 77.06 232 ASP A C 1
ATOM 1873 O O . ASP A 1 232 ? 20.039 -9.818 11.029 1.00 77.06 232 ASP A O 1
ATOM 1877 N N . GLN A 1 233 ? 20.993 -11.554 9.969 1.00 83.06 233 GLN A N 1
ATOM 1878 C CA . GLN A 1 233 ? 20.330 -11.322 8.694 1.00 83.06 233 GLN A CA 1
ATOM 1879 C C . GLN A 1 233 ? 18.953 -11.993 8.577 1.00 83.06 233 GLN A C 1
ATOM 1881 O O . GLN A 1 233 ? 18.769 -13.213 8.709 1.00 83.06 233 GLN A O 1
ATOM 1886 N N . VAL A 1 234 ? 17.960 -11.187 8.208 1.00 87.50 234 VAL A N 1
ATOM 1887 C CA . VAL A 1 234 ? 16.571 -11.606 7.995 1.00 87.50 234 VAL A CA 1
ATOM 1888 C C . VAL A 1 234 ? 16.110 -11.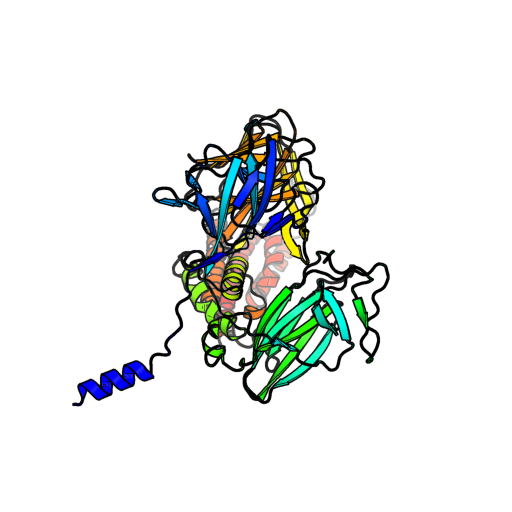306 6.574 1.00 87.50 234 VAL A C 1
ATOM 1890 O O . VAL A 1 234 ? 16.597 -10.401 5.903 1.00 87.50 234 VAL A O 1
ATOM 1893 N N . ILE A 1 235 ? 15.167 -12.103 6.086 1.00 90.06 235 ILE A N 1
ATOM 1894 C CA . ILE A 1 235 ? 14.618 -11.956 4.738 1.00 90.06 235 ILE A CA 1
ATOM 1895 C C . ILE A 1 235 ? 13.454 -10.971 4.804 1.00 90.06 235 ILE A C 1
ATOM 1897 O O . ILE A 1 235 ? 12.585 -11.111 5.659 1.00 90.06 235 ILE A O 1
ATOM 1901 N N . GLY A 1 236 ? 13.425 -9.987 3.909 1.00 90.69 236 GLY A N 1
ATOM 1902 C CA . GLY A 1 236 ? 12.329 -9.030 3.799 1.00 90.69 236 GLY A CA 1
ATOM 1903 C C . GLY A 1 236 ? 11.089 -9.587 3.089 1.00 90.69 236 GLY A C 1
ATOM 1904 O O . GLY A 1 236 ? 11.113 -10.652 2.452 1.00 90.69 236 GLY A O 1
ATOM 1905 N N . LEU A 1 237 ? 9.984 -8.844 3.162 1.00 91.25 237 LEU A N 1
ATOM 1906 C CA . LEU A 1 237 ? 8.783 -9.124 2.372 1.00 91.25 237 LEU A CA 1
ATOM 1907 C C . LEU A 1 237 ? 9.071 -9.053 0.867 1.00 91.25 237 LEU A C 1
ATOM 1909 O O . LEU A 1 237 ? 9.943 -8.317 0.406 1.00 91.25 237 LEU A O 1
ATOM 1913 N N . ALA A 1 238 ? 8.324 -9.842 0.094 1.00 91.88 238 ALA A N 1
ATOM 1914 C CA . ALA A 1 238 ? 8.442 -9.835 -1.357 1.00 91.88 238 ALA A CA 1
ATOM 1915 C C . ALA A 1 238 ? 7.801 -8.582 -1.952 1.00 91.88 238 ALA A C 1
ATOM 1917 O O . ALA A 1 238 ? 6.702 -8.187 -1.571 1.00 91.88 238 ALA A O 1
ATOM 1918 N N . SER A 1 239 ? 8.478 -8.007 -2.934 1.00 93.06 239 SER A N 1
ATOM 1919 C CA . SER A 1 239 ? 7.934 -7.032 -3.876 1.00 93.06 239 SER A CA 1
ATOM 1920 C C . SER A 1 239 ? 7.971 -7.658 -5.266 1.00 93.06 239 SER A C 1
ATOM 1922 O O . SER A 1 239 ? 8.890 -8.424 -5.571 1.00 93.06 239 SER A O 1
ATOM 1924 N N . SER A 1 240 ? 6.959 -7.404 -6.091 1.00 93.25 240 SER A N 1
ATOM 1925 C CA . SER A 1 240 ? 6.849 -8.065 -7.390 1.00 93.25 240 SER A CA 1
ATOM 1926 C C . SER A 1 240 ? 6.349 -7.156 -8.493 1.00 93.25 240 SER A C 1
ATOM 1928 O O . SER A 1 240 ? 5.505 -6.296 -8.252 1.00 93.25 240 SER A O 1
ATOM 1930 N N . ASP A 1 241 ? 6.804 -7.424 -9.711 1.00 92.50 241 ASP A N 1
ATOM 1931 C CA . ASP A 1 241 ? 6.289 -6.804 -10.926 1.00 92.50 241 ASP A CA 1
ATOM 1932 C C . ASP A 1 241 ? 6.198 -7.828 -12.068 1.00 92.50 241 ASP A C 1
ATOM 1934 O O . ASP A 1 241 ? 6.748 -8.934 -12.003 1.00 92.50 241 ASP A O 1
ATOM 1938 N N . TYR A 1 242 ? 5.459 -7.458 -13.106 1.00 92.44 242 TYR A N 1
ATOM 1939 C CA . TYR A 1 242 ? 5.091 -8.295 -14.235 1.00 92.44 242 TYR A CA 1
ATOM 1940 C C . TYR A 1 242 ? 5.655 -7.693 -15.519 1.00 92.44 242 TYR A C 1
ATOM 1942 O O . TYR A 1 242 ? 5.386 -6.538 -15.858 1.00 92.44 242 TYR A O 1
ATOM 1950 N N . ILE A 1 243 ? 6.441 -8.492 -16.233 1.00 92.31 243 ILE A N 1
ATOM 1951 C CA . ILE A 1 243 ? 7.237 -8.067 -17.385 1.00 92.31 243 ILE A CA 1
ATOM 1952 C C . ILE A 1 243 ? 6.843 -8.902 -18.601 1.00 92.31 243 ILE A C 1
ATOM 1954 O O . ILE A 1 243 ? 6.708 -10.121 -18.504 1.00 92.31 243 ILE A O 1
ATOM 1958 N N . ALA A 1 244 ? 6.673 -8.258 -19.749 1.00 90.94 244 ALA A N 1
ATOM 1959 C CA . ALA A 1 244 ? 6.549 -8.911 -21.042 1.00 90.94 244 ALA A CA 1
ATOM 1960 C C . ALA A 1 244 ? 7.848 -8.712 -21.833 1.00 90.94 244 ALA A C 1
ATOM 1962 O O . ALA A 1 244 ? 8.345 -7.594 -21.965 1.00 90.94 244 ALA A O 1
ATOM 1963 N N . VAL A 1 245 ? 8.408 -9.809 -22.341 1.00 90.00 245 VAL A N 1
ATOM 1964 C CA . VAL A 1 245 ? 9.631 -9.818 -23.151 1.00 90.00 245 VAL A CA 1
ATOM 1965 C C . VAL A 1 245 ? 9.271 -10.291 -24.562 1.00 90.00 245 VAL A C 1
ATOM 1967 O O . VAL A 1 245 ? 8.727 -11.390 -24.690 1.00 90.00 245 VAL A O 1
ATOM 1970 N N . PRO A 1 246 ? 9.546 -9.511 -25.622 1.00 87.69 246 PRO A N 1
ATOM 1971 C CA . PRO A 1 246 ? 9.351 -9.952 -26.999 1.00 87.69 246 PRO A CA 1
ATOM 1972 C C . PRO A 1 246 ? 10.351 -11.051 -27.384 1.00 87.69 246 PRO A C 1
ATOM 1974 O O . PRO A 1 246 ? 11.408 -11.198 -26.768 1.00 87.69 246 PRO A O 1
ATOM 1977 N N . ALA A 1 247 ? 10.028 -11.813 -28.430 1.00 85.69 247 ALA A N 1
ATOM 1978 C CA . ALA A 1 247 ? 10.940 -12.810 -28.986 1.00 85.69 247 ALA A CA 1
ATOM 1979 C C . ALA A 1 247 ? 12.262 -12.157 -29.428 1.00 85.69 247 ALA A C 1
ATOM 1981 O O . ALA A 1 247 ? 12.258 -11.081 -30.026 1.00 85.69 247 ALA A O 1
ATOM 1982 N N . GLY A 1 248 ? 13.389 -12.796 -29.112 1.00 88.94 248 GLY A N 1
ATOM 1983 C CA . GLY A 1 248 ? 14.727 -12.256 -29.360 1.00 88.94 248 GLY A CA 1
ATOM 1984 C C . GLY A 1 248 ? 15.161 -11.152 -28.384 1.00 88.94 248 GLY A C 1
ATOM 1985 O O . GLY A 1 248 ? 16.216 -10.554 -28.580 1.00 88.94 248 GLY A O 1
ATOM 1986 N N . GLY A 1 249 ? 14.371 -10.860 -27.345 1.00 91.00 249 GLY A N 1
ATOM 1987 C CA . GLY A 1 249 ? 14.665 -9.812 -26.371 1.00 91.00 249 GLY A CA 1
ATOM 1988 C C . GLY A 1 249 ? 15.713 -10.208 -25.327 1.00 91.00 249 GLY A C 1
ATOM 1989 O O . GLY A 1 249 ? 15.792 -11.363 -24.891 1.00 91.00 249 GLY A O 1
ATOM 1990 N N . TYR A 1 250 ? 16.475 -9.213 -24.867 1.00 96.44 250 TYR A N 1
ATOM 1991 C CA . TYR A 1 250 ? 17.388 -9.331 -23.732 1.00 96.44 250 TYR A CA 1
ATOM 1992 C C . TYR A 1 250 ? 16.823 -8.616 -22.508 1.00 96.44 250 TYR A C 1
ATOM 1994 O O . TYR A 1 250 ? 16.654 -7.396 -22.512 1.00 96.44 250 TYR A O 1
ATOM 2002 N N . LEU A 1 251 ? 16.579 -9.373 -21.440 1.00 96.94 251 LEU A N 1
ATOM 2003 C CA . LEU A 1 251 ? 16.188 -8.834 -20.141 1.00 96.94 251 LEU A CA 1
ATOM 2004 C C . LEU A 1 251 ? 17.413 -8.755 -19.233 1.00 96.94 251 LEU A C 1
ATOM 2006 O O . LEU A 1 251 ? 18.000 -9.783 -18.889 1.00 96.94 251 LEU A O 1
ATOM 2010 N N . ARG A 1 252 ? 17.768 -7.549 -18.801 1.00 97.19 252 ARG A N 1
ATOM 2011 C CA . ARG A 1 252 ? 18.794 -7.308 -17.788 1.00 97.19 252 ARG A CA 1
ATOM 2012 C C . ARG A 1 252 ? 18.137 -6.930 -16.465 1.00 97.19 252 ARG A C 1
ATOM 2014 O O . ARG A 1 252 ? 17.341 -5.998 -16.416 1.00 97.19 252 ARG A O 1
ATOM 2021 N N . LEU A 1 253 ? 18.476 -7.652 -15.403 1.00 97.06 253 LEU A N 1
ATOM 2022 C CA . LEU A 1 253 ? 18.059 -7.366 -14.031 1.00 97.06 253 LEU A CA 1
ATOM 2023 C C . LEU A 1 253 ? 19.263 -6.840 -13.257 1.00 97.06 253 LEU A C 1
ATOM 2025 O O . LEU A 1 253 ? 20.321 -7.469 -13.284 1.00 97.06 253 LEU A O 1
ATOM 2029 N N . GLU A 1 254 ? 19.110 -5.716 -12.572 1.00 95.44 254 GLU A N 1
ATOM 2030 C CA . GLU A 1 254 ? 20.177 -5.058 -11.815 1.00 95.44 254 GLU A CA 1
ATOM 2031 C C . GLU A 1 254 ? 19.686 -4.689 -10.412 1.00 95.44 254 GLU A C 1
ATOM 2033 O O . GLU A 1 254 ? 18.583 -4.158 -10.254 1.00 95.44 254 GLU A O 1
ATOM 2038 N N . ALA A 1 255 ? 20.503 -4.992 -9.401 1.00 93.19 255 ALA A N 1
ATOM 2039 C CA . ALA A 1 255 ? 20.208 -4.732 -7.995 1.00 93.19 255 ALA A CA 1
ATOM 2040 C C . ALA A 1 255 ? 20.935 -3.493 -7.467 1.00 93.19 255 ALA A C 1
ATOM 2042 O O . ALA A 1 255 ? 22.105 -3.269 -7.774 1.00 93.19 255 ALA A O 1
ATOM 2043 N N . GLN A 1 256 ? 20.264 -2.756 -6.588 1.00 91.25 256 GLN A N 1
ATOM 2044 C CA . GLN A 1 256 ? 20.869 -1.826 -5.637 1.00 91.25 256 GLN A CA 1
ATOM 2045 C C . GLN A 1 256 ? 20.595 -2.374 -4.232 1.00 91.25 256 GLN A C 1
ATOM 2047 O O . GLN A 1 256 ? 19.437 -2.572 -3.853 1.00 91.25 256 GLN A O 1
ATOM 2052 N N . GLY A 1 257 ? 21.655 -2.684 -3.491 1.00 88.56 257 GLY A N 1
ATOM 2053 C CA . GLY A 1 257 ? 21.612 -3.449 -2.242 1.00 88.56 257 GLY A CA 1
ATOM 2054 C C . GLY A 1 257 ? 21.599 -4.974 -2.425 1.00 88.56 257 GLY A C 1
ATOM 2055 O O . GLY A 1 257 ? 21.505 -5.505 -3.532 1.00 88.56 257 GLY A O 1
ATOM 2056 N N . ASN A 1 258 ? 21.713 -5.703 -1.311 1.00 89.12 258 ASN A N 1
ATOM 2057 C CA . ASN A 1 258 ? 21.714 -7.169 -1.310 1.00 89.12 258 ASN A CA 1
ATOM 2058 C C . ASN A 1 258 ? 20.294 -7.746 -1.384 1.00 89.12 258 ASN A C 1
ATOM 2060 O O . ASN A 1 258 ? 19.470 -7.523 -0.489 1.00 89.12 258 ASN A O 1
ATOM 2064 N N . ILE A 1 259 ? 20.017 -8.539 -2.423 1.00 92.50 259 ILE A N 1
ATOM 2065 C CA . ILE A 1 259 ? 18.661 -9.024 -2.703 1.00 92.50 259 ILE A CA 1
ATOM 2066 C C . ILE A 1 259 ? 18.606 -10.519 -3.025 1.00 92.50 259 ILE A C 1
ATOM 2068 O O . ILE A 1 259 ? 19.578 -11.137 -3.465 1.00 92.50 259 ILE A O 1
ATOM 2072 N N . LEU A 1 260 ? 17.415 -11.084 -2.852 1.00 93.50 260 LEU A N 1
ATOM 2073 C CA . LEU A 1 260 ? 17.011 -12.405 -3.315 1.00 93.50 260 LEU A CA 1
ATOM 2074 C C . LEU A 1 260 ? 15.969 -12.245 -4.426 1.00 93.50 260 LEU A C 1
ATOM 2076 O O . LEU A 1 260 ? 14.931 -11.618 -4.225 1.00 93.50 260 LEU A O 1
ATOM 2080 N N . LEU A 1 261 ? 16.248 -12.824 -5.589 1.00 95.19 261 LEU A N 1
ATOM 2081 C CA . LEU A 1 261 ? 15.436 -12.746 -6.798 1.00 95.19 261 LEU A CA 1
ATOM 2082 C C . LEU A 1 261 ? 14.817 -14.092 -7.148 1.00 95.19 261 LEU A C 1
ATOM 2084 O O . LEU A 1 261 ? 15.485 -15.123 -7.165 1.00 95.19 261 LEU A O 1
ATOM 2088 N N . ASN A 1 262 ? 13.560 -14.075 -7.549 1.00 95.00 262 ASN A N 1
ATOM 2089 C CA . ASN A 1 262 ? 12.867 -15.212 -8.120 1.00 95.00 262 ASN A CA 1
ATOM 2090 C C . ASN A 1 262 ? 12.144 -14.746 -9.386 1.00 95.00 262 ASN A C 1
ATOM 2092 O O . ASN A 1 262 ? 11.279 -13.876 -9.335 1.00 95.00 262 ASN A O 1
ATOM 2096 N N . LEU A 1 263 ? 12.531 -15.315 -10.526 1.00 95.50 263 LEU A N 1
ATOM 2097 C CA . LEU A 1 263 ? 11.923 -15.032 -11.820 1.00 95.50 263 LEU A CA 1
ATOM 2098 C C . LEU A 1 263 ? 11.134 -16.261 -12.262 1.00 95.50 263 LEU A C 1
ATOM 2100 O O . LEU A 1 263 ? 11.680 -17.364 -12.314 1.00 95.50 263 LEU A O 1
ATOM 2104 N N . VAL A 1 264 ? 9.855 -16.079 -12.574 1.00 93.38 264 VAL A N 1
ATOM 2105 C CA . VAL A 1 264 ? 8.960 -17.167 -12.983 1.00 93.38 264 VAL A CA 1
ATOM 2106 C C . VAL A 1 264 ? 8.362 -16.827 -14.335 1.00 93.38 264 VAL A C 1
ATOM 2108 O O . VAL A 1 264 ? 7.899 -15.707 -14.546 1.00 93.38 264 VAL A O 1
ATOM 2111 N N . ARG A 1 265 ? 8.365 -17.791 -15.255 1.00 89.31 265 ARG A N 1
ATOM 2112 C CA . ARG A 1 265 ? 7.687 -17.668 -16.544 1.00 89.31 265 ARG A CA 1
ATOM 2113 C C . ARG A 1 265 ? 6.275 -18.224 -16.467 1.00 89.31 265 ARG A C 1
ATOM 2115 O O . ARG A 1 265 ? 6.000 -19.206 -15.769 1.00 89.31 265 ARG A O 1
ATOM 2122 N N . MET A 1 266 ? 5.397 -17.572 -17.208 1.00 83.19 266 MET A N 1
ATOM 2123 C CA . MET A 1 266 ? 4.045 -18.045 -17.430 1.00 83.19 266 MET A CA 1
ATOM 2124 C C . MET A 1 266 ? 4.090 -19.336 -18.248 1.00 83.19 266 MET A C 1
ATOM 2126 O O . MET A 1 266 ? 4.707 -19.366 -19.312 1.00 83.19 266 MET A O 1
ATOM 2130 N N . GLU A 1 267 ? 3.469 -20.403 -17.752 1.00 71.00 267 GLU A N 1
ATOM 2131 C CA . GLU A 1 267 ? 3.356 -21.669 -18.480 1.00 71.00 267 GLU A CA 1
ATOM 2132 C C . GLU A 1 267 ? 1.925 -21.845 -18.989 1.00 71.00 267 GLU A C 1
ATOM 2134 O O . GLU A 1 267 ? 0.964 -21.541 -18.281 1.00 71.00 267 GLU A O 1
ATOM 2139 N N . ARG A 1 268 ? 1.783 -22.366 -20.212 1.00 56.59 268 ARG A N 1
ATOM 2140 C CA . ARG A 1 268 ? 0.507 -22.894 -20.697 1.00 56.59 268 ARG A CA 1
ATOM 2141 C C . ARG A 1 268 ? 0.234 -24.182 -19.928 1.00 56.59 268 ARG A C 1
ATOM 2143 O O . ARG A 1 268 ? 0.958 -25.157 -20.107 1.00 56.59 268 ARG A O 1
ATOM 2150 N N . GLY A 1 269 ? -0.769 -24.195 -19.055 1.00 48.28 269 GLY A N 1
ATOM 2151 C CA . GLY A 1 269 ? -1.195 -25.456 -18.457 1.00 48.28 269 GLY A CA 1
ATOM 2152 C C . GLY A 1 269 ? -1.606 -26.438 -19.558 1.00 48.28 269 GLY A C 1
ATOM 2153 O O . GLY A 1 269 ? -2.226 -26.030 -20.541 1.00 48.28 269 GLY A O 1
ATOM 2154 N N . LEU A 1 270 ? -1.314 -27.734 -19.389 1.00 41.25 270 LEU A N 1
ATOM 2155 C CA . LEU A 1 270 ? -2.113 -28.761 -20.061 1.00 41.25 270 LEU A CA 1
ATOM 2156 C C . LEU A 1 270 ? -3.574 -28.444 -19.691 1.00 41.25 270 LEU A C 1
ATOM 2158 O O . LEU A 1 270 ? -3.880 -28.393 -18.504 1.00 41.25 270 LEU A O 1
ATOM 2162 N N . PHE A 1 271 ? -4.421 -28.142 -20.679 1.00 44.16 271 PHE A N 1
ATOM 2163 C CA . PHE A 1 271 ? -5.826 -27.696 -20.558 1.00 44.16 271 PHE A CA 1
ATOM 2164 C C . PHE A 1 271 ? -6.119 -26.194 -20.349 1.00 44.16 271 PHE A C 1
ATOM 2166 O O . PHE A 1 271 ? -7.293 -25.849 -20.264 1.00 44.16 271 PHE A O 1
ATOM 2173 N N . ASP A 1 272 ? -5.131 -25.290 -20.323 1.00 46.72 272 ASP A N 1
ATOM 2174 C CA . ASP A 1 272 ? -5.382 -23.833 -20.268 1.00 46.72 272 ASP A CA 1
ATOM 2175 C C . ASP A 1 272 ? -4.927 -23.153 -21.571 1.00 46.72 272 ASP A C 1
ATOM 2177 O O . ASP A 1 272 ? -3.811 -22.633 -21.680 1.00 46.72 272 ASP A O 1
ATOM 2181 N N . THR A 1 273 ? -5.779 -23.233 -22.599 1.00 45.72 273 THR A N 1
ATOM 2182 C CA . THR A 1 273 ? -5.524 -22.670 -23.938 1.00 45.72 273 THR A CA 1
ATOM 2183 C C . THR A 1 273 ? -5.616 -21.145 -23.982 1.00 45.72 273 THR A C 1
ATOM 2185 O O . THR A 1 273 ? -5.036 -20.538 -24.882 1.00 45.72 273 THR A O 1
ATOM 2188 N N . ASP A 1 274 ? -6.250 -20.525 -22.983 1.00 47.44 274 ASP A N 1
ATOM 2189 C CA . ASP A 1 274 ? -6.560 -19.091 -22.973 1.00 47.44 274 ASP A CA 1
ATOM 2190 C C . ASP A 1 274 ? -5.753 -18.308 -21.930 1.00 47.44 274 ASP A C 1
ATOM 2192 O O . ASP A 1 274 ? -5.892 -17.088 -21.835 1.00 47.44 274 ASP A O 1
ATOM 2196 N N . ALA A 1 275 ? -4.842 -18.955 -21.189 1.00 45.47 275 ALA A N 1
ATOM 2197 C CA . ALA A 1 275 ? -4.010 -18.311 -20.172 1.00 45.47 275 ALA A CA 1
ATOM 2198 C C . ALA A 1 275 ? -3.394 -16.993 -20.678 1.00 45.47 275 ALA A C 1
ATOM 2200 O O . ALA A 1 275 ? -3.496 -15.964 -20.013 1.00 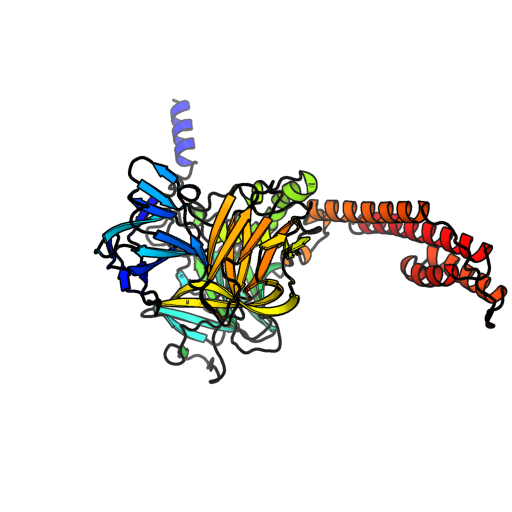45.47 275 ALA A O 1
ATOM 2201 N N . ALA A 1 276 ? -2.828 -16.976 -21.891 1.00 40.00 276 ALA A N 1
ATOM 2202 C CA . ALA A 1 276 ? -2.224 -15.779 -22.484 1.00 40.00 276 ALA A CA 1
ATOM 2203 C C . ALA A 1 276 ? -3.225 -14.633 -22.757 1.00 40.00 276 ALA A C 1
ATOM 2205 O O . ALA A 1 276 ? -2.804 -13.473 -22.728 1.00 40.00 276 ALA A O 1
ATOM 2206 N N . GLN A 1 277 ? -4.508 -14.954 -22.970 1.00 47.16 277 GLN A N 1
ATOM 2207 C CA . GLN A 1 277 ? -5.623 -14.022 -23.193 1.00 47.16 277 GLN A CA 1
ATOM 2208 C C . GLN A 1 277 ? -6.231 -13.485 -21.881 1.00 47.16 277 GLN A C 1
ATOM 2210 O O . GLN A 1 277 ? -6.882 -12.444 -21.894 1.00 47.16 277 GLN A O 1
ATOM 2215 N N . THR A 1 278 ? -6.004 -14.144 -20.737 1.00 54.47 278 THR A N 1
ATOM 2216 C CA . THR A 1 278 ? -6.655 -13.776 -19.458 1.00 54.47 278 THR A CA 1
ATOM 2217 C C . THR A 1 278 ? -6.039 -12.576 -18.737 1.00 54.47 278 THR A C 1
ATOM 2219 O O . THR A 1 278 ? -6.726 -11.913 -17.960 1.00 54.47 278 THR A O 1
ATOM 2222 N N . TRP A 1 279 ? -4.759 -12.274 -18.974 1.00 62.41 279 TRP A N 1
ATOM 2223 C CA . TRP A 1 279 ? -4.109 -11.091 -18.407 1.00 62.41 279 TRP A CA 1
ATOM 2224 C C . TRP A 1 279 ? -3.790 -10.091 -19.519 1.00 62.41 279 TRP A C 1
ATOM 2226 O O . TRP A 1 279 ? -2.920 -10.393 -20.351 1.00 62.41 279 TRP A O 1
ATOM 2236 N N . PRO A 1 280 ? -4.455 -8.915 -19.527 1.00 71.38 280 PRO A N 1
ATOM 2237 C CA . PRO A 1 280 ? -4.249 -7.903 -20.552 1.00 71.38 280 PRO A CA 1
ATOM 2238 C C . PRO A 1 280 ? -2.772 -7.531 -20.629 1.00 71.38 280 PRO A C 1
ATOM 2240 O O . PRO A 1 280 ? -2.172 -7.123 -19.634 1.00 71.38 280 PRO A O 1
ATOM 2243 N N . GLU A 1 281 ? -2.177 -7.691 -21.810 1.00 74.62 281 GLU A N 1
ATOM 2244 C CA . GLU A 1 281 ? -0.767 -7.364 -22.049 1.00 74.62 281 GLU A CA 1
ATOM 2245 C C . GLU A 1 281 ? -0.465 -5.895 -21.719 1.00 74.62 281 GLU A C 1
ATOM 2247 O O . GLU A 1 281 ? 0.609 -5.583 -21.215 1.00 74.62 281 GLU A O 1
ATOM 2252 N N . THR A 1 282 ? -1.471 -5.027 -21.846 1.00 83.12 282 THR A N 1
ATOM 2253 C CA . THR A 1 282 ? -1.437 -3.617 -21.443 1.00 83.12 282 THR A CA 1
ATOM 2254 C C . THR A 1 282 ? -1.115 -3.377 -19.967 1.00 83.12 282 THR A C 1
ATOM 2256 O O . THR A 1 282 ? -0.726 -2.266 -19.621 1.00 83.12 282 THR A O 1
ATOM 2259 N N . LEU A 1 283 ? -1.256 -4.381 -19.091 1.00 85.94 283 LEU A N 1
ATOM 2260 C CA . LEU A 1 283 ? -0.897 -4.286 -17.671 1.00 85.94 283 LEU A CA 1
ATOM 2261 C C . LEU A 1 283 ? 0.552 -4.712 -17.377 1.00 85.94 283 LEU A C 1
ATOM 2263 O O . LEU A 1 283 ? 1.020 -4.543 -16.248 1.00 85.94 283 LEU A O 1
ATOM 2267 N N . PHE A 1 284 ? 1.271 -5.283 -18.344 1.00 90.12 284 PHE A N 1
ATOM 2268 C CA . PHE A 1 284 ? 2.668 -5.699 -18.186 1.00 90.12 284 PHE A CA 1
ATOM 2269 C C . PHE A 1 284 ? 3.615 -4.569 -18.574 1.00 90.12 284 PHE A C 1
ATOM 2271 O O . PHE A 1 284 ? 3.330 -3.807 -19.492 1.00 90.12 284 PHE A O 1
ATOM 2278 N N . ASN A 1 285 ? 4.773 -4.480 -17.923 1.00 90.50 285 ASN A N 1
ATOM 2279 C CA . ASN A 1 285 ? 5.838 -3.598 -18.393 1.00 90.50 285 ASN A CA 1
ATOM 2280 C C . ASN A 1 285 ? 6.531 -4.211 -19.628 1.00 90.50 285 ASN A C 1
ATOM 2282 O O . ASN A 1 285 ? 6.769 -5.423 -19.622 1.00 90.50 285 ASN A O 1
ATOM 2286 N N . PRO A 1 286 ? 6.862 -3.422 -20.674 1.00 87.44 286 PRO A N 1
ATOM 2287 C CA . PRO A 1 286 ? 6.799 -1.951 -20.737 1.00 87.44 286 PRO A CA 1
ATOM 2288 C C . PRO A 1 286 ? 5.427 -1.335 -21.069 1.00 87.44 286 PRO A C 1
ATOM 2290 O O . PRO A 1 286 ? 5.235 -0.152 -20.789 1.00 87.44 286 PRO A O 1
ATOM 2293 N N . TYR A 1 287 ? 4.480 -2.107 -21.610 1.00 88.50 287 TYR A N 1
ATOM 2294 C CA . TYR A 1 287 ? 3.213 -1.597 -22.154 1.00 88.50 287 TYR A CA 1
ATOM 2295 C C . TYR A 1 287 ? 2.373 -0.786 -21.160 1.00 88.50 287 TYR A C 1
ATOM 2297 O O . TYR A 1 287 ? 1.748 0.199 -21.540 1.00 88.50 287 TYR A O 1
ATOM 2305 N N . TRP A 1 288 ? 2.363 -1.158 -19.878 1.00 88.94 288 TRP A N 1
ATOM 2306 C CA . TRP A 1 288 ? 1.698 -0.384 -18.825 1.00 88.94 288 TRP A CA 1
ATOM 2307 C C . TRP A 1 288 ? 2.185 1.063 -18.795 1.00 88.94 288 TRP A C 1
ATOM 2309 O O . TRP A 1 288 ? 1.385 1.995 -18.827 1.00 88.94 288 TRP A O 1
ATOM 2319 N N . THR A 1 289 ? 3.505 1.241 -18.778 1.00 85.62 289 THR A N 1
ATOM 2320 C CA . THR A 1 289 ? 4.116 2.568 -18.743 1.00 85.62 289 THR A CA 1
ATOM 2321 C C . THR A 1 289 ? 3.842 3.334 -20.043 1.00 85.62 289 THR A C 1
ATOM 2323 O O . THR A 1 289 ? 3.634 4.544 -19.990 1.00 85.62 289 THR A O 1
ATOM 2326 N N . ASP A 1 290 ? 3.758 2.649 -21.190 1.00 82.06 290 ASP A N 1
ATOM 2327 C CA . ASP A 1 290 ? 3.367 3.267 -22.471 1.00 82.06 290 ASP A CA 1
ATOM 2328 C C . ASP A 1 290 ? 1.921 3.791 -22.442 1.00 82.06 290 ASP A C 1
ATOM 2330 O O . ASP A 1 290 ? 1.623 4.851 -22.989 1.00 82.06 290 ASP A O 1
ATOM 2334 N N . ASN A 1 291 ? 1.031 3.096 -21.732 1.00 83.06 291 ASN A N 1
ATOM 2335 C CA . ASN A 1 291 ? -0.381 3.460 -21.613 1.00 83.06 291 ASN A CA 1
ATOM 2336 C C . ASN A 1 291 ? -0.661 4.540 -20.551 1.00 83.06 291 ASN A C 1
ATOM 2338 O O . ASN A 1 291 ? -1.787 5.038 -20.470 1.00 83.06 291 ASN A O 1
ATOM 2342 N N . LEU A 1 292 ? 0.334 4.945 -19.748 1.00 86.81 292 LEU A N 1
ATOM 2343 C CA . LEU A 1 292 ? 0.146 5.982 -18.723 1.00 86.81 292 LEU A CA 1
ATOM 2344 C C . LEU A 1 292 ? -0.281 7.322 -19.323 1.00 86.81 292 LEU A C 1
ATOM 2346 O O . LEU A 1 292 ? -1.036 8.056 -18.688 1.00 86.81 292 LEU A O 1
ATOM 2350 N N . GLN A 1 293 ? 0.165 7.632 -20.542 1.00 85.62 293 GLN A N 1
ATOM 2351 C CA . GLN A 1 293 ? -0.091 8.915 -21.190 1.00 85.62 293 GLN A CA 1
ATOM 2352 C C . GLN A 1 293 ? -1.585 9.258 -21.253 1.00 85.62 293 GLN A C 1
ATOM 2354 O O . GLN A 1 293 ? -1.967 10.365 -20.879 1.00 85.62 293 GLN A O 1
ATOM 2359 N N . TRP A 1 294 ? -2.436 8.295 -21.618 1.00 85.88 294 TRP A N 1
ATOM 2360 C CA . TRP A 1 294 ? -3.884 8.500 -21.669 1.00 85.88 294 TRP A CA 1
ATOM 2361 C C . TRP A 1 294 ? -4.456 8.898 -20.301 1.00 85.88 294 TRP A C 1
ATOM 2363 O O . TRP A 1 294 ? -5.229 9.849 -20.192 1.00 85.88 294 TRP A O 1
ATOM 2373 N N . HIS A 1 295 ? -4.030 8.228 -19.226 1.00 88.50 295 HIS A N 1
ATOM 2374 C CA . HIS A 1 295 ? -4.464 8.563 -17.867 1.00 88.50 295 HIS A CA 1
ATOM 2375 C C . HIS A 1 295 ? -3.986 9.955 -17.431 1.00 88.50 295 HIS A C 1
ATOM 2377 O O . HIS A 1 295 ? -4.731 10.692 -16.780 1.00 88.50 295 HIS A O 1
ATOM 2383 N N . LEU A 1 296 ? -2.760 10.331 -17.801 1.00 89.62 296 LEU A N 1
ATOM 2384 C CA . LEU A 1 296 ? -2.185 11.636 -17.478 1.00 89.62 296 LEU A CA 1
ATOM 2385 C C . LEU A 1 296 ? -2.899 12.779 -18.214 1.00 89.62 296 LEU A C 1
ATOM 2387 O O . LEU A 1 296 ? -3.112 13.832 -17.614 1.00 89.62 296 LEU A O 1
ATOM 2391 N N . GLU A 1 297 ? -3.320 12.580 -19.465 1.00 88.56 297 GLU A N 1
ATOM 2392 C CA . GLU A 1 297 ? -4.144 13.549 -20.209 1.00 88.56 297 GLU A CA 1
ATOM 2393 C C . GLU A 1 297 ? -5.486 13.787 -19.517 1.00 88.56 297 GLU A C 1
ATOM 2395 O O . GLU A 1 297 ? -5.868 14.934 -19.275 1.00 88.56 297 GLU A O 1
ATOM 2400 N N . GLN A 1 298 ? -6.179 12.714 -19.125 1.00 87.88 298 GLN A N 1
ATOM 2401 C CA . GLN A 1 298 ? -7.457 12.827 -18.417 1.00 87.88 298 GLN A CA 1
ATOM 2402 C C . GLN A 1 298 ? -7.321 13.644 -17.122 1.00 87.88 298 GLN A C 1
ATOM 2404 O O . GLN A 1 298 ? -8.123 14.543 -16.865 1.00 87.88 298 GLN A O 1
ATOM 2409 N N . LEU A 1 299 ? -6.270 13.398 -16.340 1.00 88.12 299 LEU A N 1
ATOM 2410 C CA . LEU A 1 299 ? -6.048 14.093 -15.072 1.00 88.12 299 LEU A CA 1
ATOM 2411 C C . LEU A 1 299 ? -5.603 15.549 -15.265 1.00 88.12 299 LEU A C 1
ATOM 2413 O O . LEU A 1 299 ? -6.184 16.464 -14.681 1.00 88.12 299 LEU A O 1
ATOM 2417 N N . TYR A 1 300 ? -4.574 15.789 -16.078 1.00 86.31 300 TYR A N 1
ATOM 2418 C CA . TYR A 1 300 ? -3.920 17.099 -16.139 1.00 86.31 300 TYR A CA 1
ATOM 2419 C C . TYR A 1 300 ? -4.491 18.043 -17.198 1.00 86.31 300 TYR A C 1
ATOM 2421 O O . TYR A 1 300 ? -4.393 19.255 -17.003 1.00 86.31 300 TYR A O 1
ATOM 2429 N N . GLN A 1 301 ? -5.097 17.530 -18.272 1.00 85.81 301 GLN A N 1
ATOM 2430 C CA . GLN A 1 301 ? -5.702 18.351 -19.330 1.00 85.81 301 GLN A CA 1
ATOM 2431 C C . GLN A 1 301 ? -7.225 18.433 -19.189 1.00 85.81 301 GLN A C 1
ATOM 2433 O O . GLN A 1 301 ? -7.779 19.523 -19.284 1.00 85.81 301 GLN A O 1
ATOM 2438 N N . HIS A 1 302 ? -7.895 17.310 -18.905 1.00 85.81 302 HIS A N 1
ATOM 2439 C CA . HIS A 1 302 ? -9.361 17.262 -18.782 1.00 85.81 302 HIS A CA 1
ATOM 2440 C C . HIS A 1 302 ? -9.880 17.360 -17.336 1.00 85.81 302 HIS A C 1
ATOM 2442 O O . HIS A 1 302 ? -11.089 17.393 -17.120 1.00 85.81 302 HIS A O 1
ATOM 2448 N N . HIS A 1 303 ? -8.984 17.411 -16.344 1.00 82.25 303 HIS A N 1
ATOM 2449 C CA . HIS A 1 303 ? -9.300 17.587 -14.916 1.00 82.25 303 HIS A CA 1
ATOM 2450 C C . HIS A 1 303 ? -10.248 16.524 -14.332 1.00 82.25 303 HIS A C 1
ATOM 2452 O O . HIS A 1 303 ? -10.948 16.766 -13.347 1.00 82.25 303 HIS A O 1
ATOM 2458 N N . THR A 1 304 ? -10.238 15.317 -14.904 1.00 85.62 304 THR A N 1
ATOM 2459 C CA . THR A 1 304 ? -11.069 14.186 -14.473 1.00 85.62 304 THR A CA 1
ATOM 2460 C C . THR A 1 304 ? -10.248 13.161 -13.696 1.00 85.62 304 THR A C 1
ATOM 2462 O O . THR A 1 304 ? -9.260 12.623 -14.192 1.00 85.62 304 THR A O 1
ATOM 2465 N N . ILE A 1 305 ? -10.712 12.841 -12.483 1.00 85.38 305 ILE A N 1
ATOM 2466 C CA . ILE A 1 305 ? -10.159 11.786 -11.615 1.00 85.38 305 ILE A CA 1
ATOM 2467 C C . ILE A 1 305 ? -10.911 10.454 -11.740 1.00 85.38 305 ILE A C 1
ATOM 2469 O O . ILE A 1 305 ? -10.582 9.492 -11.051 1.00 85.38 305 ILE A O 1
ATOM 2473 N N . SER A 1 306 ? -11.898 10.358 -12.635 1.00 82.62 306 SER A N 1
ATOM 2474 C CA . SER A 1 306 ? -12.760 9.176 -12.788 1.00 82.62 306 SER A CA 1
ATOM 2475 C C . SER A 1 306 ? -11.963 7.895 -13.054 1.00 82.62 306 SER A C 1
ATOM 2477 O O . SER A 1 306 ? -12.295 6.829 -12.536 1.00 82.62 306 SER A O 1
ATOM 2479 N N . ALA A 1 307 ? -10.853 7.995 -13.793 1.00 79.56 307 ALA A N 1
ATOM 2480 C CA . ALA A 1 307 ? -9.966 6.865 -14.069 1.00 79.56 307 ALA A CA 1
ATOM 2481 C C . ALA A 1 307 ? -9.368 6.238 -12.792 1.00 79.56 307 ALA A C 1
ATOM 2483 O O . ALA A 1 307 ? -9.118 5.037 -12.767 1.00 79.56 307 ALA A O 1
ATOM 2484 N N . LEU A 1 308 ? -9.204 7.015 -11.715 1.00 84.44 308 LEU A N 1
ATOM 2485 C CA . LEU A 1 308 ? -8.663 6.546 -10.433 1.00 84.44 308 LEU A CA 1
ATOM 2486 C C . LEU A 1 308 ? -9.689 5.778 -9.584 1.00 84.44 308 LEU A C 1
ATOM 2488 O O . LEU A 1 308 ? -9.315 5.183 -8.570 1.00 84.44 308 LEU A O 1
ATOM 2492 N N . HIS A 1 309 ? -10.967 5.798 -9.984 1.00 80.25 309 HIS A N 1
ATOM 2493 C CA . HIS A 1 309 ? -12.095 5.265 -9.207 1.00 80.25 309 HIS A CA 1
ATOM 2494 C C . HIS A 1 309 ? -13.026 4.336 -9.995 1.00 80.25 309 HIS A C 1
ATOM 2496 O O . HIS A 1 309 ? -13.823 3.628 -9.394 1.00 80.25 309 HIS A O 1
ATOM 2502 N N . SER A 1 310 ? -12.919 4.308 -11.323 1.00 71.38 310 SER A N 1
ATOM 2503 C CA . SER A 1 310 ? -13.805 3.534 -12.209 1.00 71.38 310 SER A CA 1
ATOM 2504 C C . SER A 1 310 ? -13.623 2.011 -12.154 1.00 71.38 310 SER A C 1
ATOM 2506 O O . SER A 1 310 ? -14.441 1.275 -12.701 1.00 71.38 310 SER A O 1
ATOM 2508 N N . ALA A 1 311 ? -12.558 1.517 -11.518 1.00 77.81 311 ALA A N 1
ATOM 2509 C CA . ALA A 1 311 ? -12.269 0.091 -11.477 1.00 77.81 311 ALA A CA 1
ATOM 2510 C C . ALA A 1 311 ? -13.176 -0.646 -10.479 1.00 77.81 311 ALA A C 1
ATOM 2512 O O . ALA A 1 311 ? -13.147 -0.372 -9.279 1.00 77.81 311 ALA A O 1
ATOM 2513 N N . ASP A 1 312 ? -13.897 -1.664 -10.957 1.00 85.94 312 ASP A N 1
ATOM 2514 C CA . ASP A 1 312 ? -14.537 -2.649 -10.083 1.00 85.94 312 ASP A CA 1
ATOM 2515 C C . ASP A 1 312 ? -13.448 -3.465 -9.365 1.00 85.94 312 ASP A C 1
ATOM 2517 O O . ASP A 1 312 ? -12.816 -4.366 -9.931 1.00 85.94 312 ASP A O 1
ATOM 2521 N N . LEU A 1 313 ? -13.207 -3.125 -8.097 1.00 86.88 313 LEU A N 1
ATOM 2522 C CA . LEU A 1 313 ? -12.171 -3.737 -7.266 1.00 86.88 313 LEU A CA 1
ATOM 2523 C C . LEU A 1 313 ? -12.373 -5.245 -7.078 1.00 86.88 313 LEU A C 1
ATOM 2525 O O . LEU A 1 313 ? -11.379 -5.965 -6.918 1.00 86.88 313 LEU A O 1
ATOM 2529 N N . ALA A 1 314 ? -13.626 -5.714 -7.099 1.00 86.56 314 ALA A N 1
ATOM 2530 C CA . ALA A 1 314 ? -13.958 -7.123 -6.946 1.00 86.56 314 ALA A CA 1
ATOM 2531 C C . ALA A 1 314 ? -13.605 -7.914 -8.211 1.00 86.56 314 ALA A C 1
ATOM 2533 O O . ALA A 1 314 ? -13.025 -8.998 -8.120 1.00 86.56 314 ALA A O 1
ATOM 2534 N N . ARG A 1 315 ? -13.905 -7.360 -9.392 1.00 85.75 315 ARG A N 1
ATOM 2535 C CA . ARG A 1 315 ? -13.597 -7.995 -10.688 1.00 85.75 315 ARG A CA 1
ATOM 2536 C C . ARG A 1 315 ? -12.143 -7.842 -11.117 1.00 85.75 315 ARG A C 1
ATOM 2538 O O . ARG A 1 315 ? -11.662 -8.653 -11.906 1.00 85.75 315 ARG A O 1
ATOM 2545 N N . SER A 1 316 ? -11.444 -6.822 -10.623 1.00 82.19 316 SER A N 1
ATOM 2546 C CA . SER A 1 316 ? -10.057 -6.542 -10.999 1.00 82.19 316 SER A CA 1
ATOM 2547 C C . SER A 1 316 ? -9.118 -7.703 -10.636 1.00 82.19 316 SER A C 1
ATOM 2549 O O . SER A 1 316 ? -9.306 -8.402 -9.635 1.00 82.19 316 SER A O 1
ATOM 2551 N N . SER A 1 317 ? -8.096 -7.954 -11.455 1.00 80.75 317 SER A N 1
ATOM 2552 C CA . SER A 1 317 ? -7.043 -8.920 -11.119 1.00 80.75 317 SER A CA 1
ATOM 2553 C C . SER A 1 317 ? -6.098 -8.353 -10.056 1.00 80.75 317 SER A C 1
ATOM 2555 O O . SER A 1 317 ? -6.122 -7.160 -9.744 1.00 80.75 317 SER A O 1
ATOM 2557 N N . ALA A 1 318 ? -5.239 -9.198 -9.479 1.00 81.81 318 ALA A N 1
ATOM 2558 C CA . ALA A 1 318 ? -4.221 -8.726 -8.536 1.00 81.81 318 ALA A CA 1
ATOM 2559 C C . ALA A 1 318 ? -3.304 -7.660 -9.166 1.00 81.81 318 ALA A C 1
ATOM 2561 O O . ALA A 1 318 ? -3.058 -6.632 -8.540 1.00 81.81 318 ALA A O 1
ATOM 2562 N N . LEU A 1 319 ? -2.878 -7.858 -10.421 1.00 85.44 319 LEU A N 1
ATOM 2563 C CA . LEU A 1 319 ? -2.096 -6.866 -11.162 1.00 85.44 319 LEU A CA 1
ATOM 2564 C C . LEU A 1 319 ? -2.917 -5.644 -11.557 1.00 85.44 319 LEU A C 1
ATOM 2566 O O . LEU A 1 319 ? -2.402 -4.540 -11.470 1.00 85.44 319 LEU A O 1
ATOM 2570 N N . GLY A 1 320 ? -4.188 -5.800 -11.932 1.00 87.25 320 GLY A N 1
ATOM 2571 C CA . GLY A 1 320 ? -5.058 -4.652 -12.207 1.00 87.25 320 GLY A CA 1
ATOM 2572 C C . GLY A 1 320 ? -5.168 -3.717 -10.999 1.00 87.25 320 GLY A C 1
ATOM 2573 O O . GLY A 1 320 ? -5.003 -2.506 -11.130 1.00 87.25 320 GLY A O 1
ATOM 2574 N N . ARG A 1 321 ? -5.355 -4.276 -9.795 1.00 87.06 321 ARG A N 1
ATOM 2575 C CA . ARG A 1 321 ? -5.330 -3.503 -8.541 1.00 87.06 321 ARG A CA 1
ATOM 2576 C C . ARG A 1 321 ? -3.953 -2.910 -8.242 1.00 87.06 321 ARG A C 1
ATOM 2578 O O . ARG A 1 321 ? -3.884 -1.769 -7.797 1.00 87.06 321 ARG A O 1
ATOM 2585 N N . GLN A 1 322 ? -2.875 -3.653 -8.500 1.00 89.31 322 GLN A N 1
ATOM 2586 C CA . GLN A 1 322 ? -1.511 -3.139 -8.357 1.00 89.31 322 GLN A CA 1
ATOM 2587 C C . GLN A 1 322 ? -1.276 -1.930 -9.276 1.00 89.31 322 GLN A C 1
ATOM 2589 O O . GLN A 1 322 ? -0.834 -0.896 -8.790 1.00 89.31 322 GLN A O 1
ATOM 2594 N N . ARG A 1 323 ? -1.648 -2.007 -10.562 1.00 89.94 323 ARG A N 1
ATOM 2595 C CA . ARG A 1 323 ? -1.523 -0.893 -11.517 1.00 89.94 323 ARG A CA 1
ATOM 2596 C C . ARG A 1 323 ? -2.387 0.305 -11.139 1.00 89.94 323 ARG A C 1
ATOM 2598 O O . ARG A 1 323 ? -1.937 1.437 -11.271 1.00 89.94 323 ARG A O 1
ATOM 2605 N N . LEU A 1 324 ? -3.586 0.076 -10.601 1.00 89.62 324 LEU A N 1
ATOM 2606 C CA . LEU A 1 324 ? -4.408 1.159 -10.059 1.00 89.62 324 LEU A CA 1
ATOM 2607 C C . LEU A 1 324 ? -3.708 1.869 -8.888 1.00 89.62 324 LEU A C 1
ATOM 2609 O O . LEU A 1 324 ? -3.675 3.098 -8.856 1.00 89.62 324 LEU A O 1
ATOM 2613 N N . SER A 1 325 ? -3.118 1.112 -7.957 1.00 89.25 325 SER A N 1
ATOM 2614 C CA . SER A 1 325 ? -2.331 1.683 -6.854 1.00 89.25 325 SER A CA 1
ATOM 2615 C C . SER A 1 325 ? -1.109 2.442 -7.372 1.00 89.25 325 SER A C 1
ATOM 2617 O O . SER A 1 325 ? -0.874 3.567 -6.947 1.00 89.25 325 SER A O 1
ATOM 2619 N N . GLU A 1 326 ? -0.364 1.873 -8.321 1.00 90.50 326 GLU A N 1
ATOM 2620 C CA . GLU A 1 326 ? 0.800 2.522 -8.936 1.00 90.50 326 GLU A CA 1
ATOM 2621 C C . GLU A 1 326 ? 0.427 3.810 -9.676 1.00 90.50 326 GLU A C 1
ATOM 2623 O O . GLU A 1 326 ? 1.176 4.783 -9.620 1.00 90.50 326 GLU A O 1
ATOM 2628 N N . LEU A 1 327 ? -0.733 3.856 -10.340 1.00 91.50 327 LEU A N 1
ATOM 2629 C CA . LEU A 1 327 ? -1.246 5.076 -10.961 1.00 91.50 327 LEU A CA 1
ATOM 2630 C C . LEU A 1 327 ? -1.566 6.135 -9.899 1.00 91.50 327 LEU A C 1
ATOM 2632 O O . LEU A 1 327 ? -1.140 7.280 -10.032 1.00 91.50 327 LEU A O 1
ATOM 2636 N N . GLN A 1 328 ? -2.259 5.754 -8.823 1.00 91.00 328 GLN A N 1
ATOM 2637 C CA . GLN A 1 328 ? -2.558 6.648 -7.699 1.00 91.00 328 GLN A CA 1
ATOM 2638 C C . GLN A 1 328 ? -1.287 7.154 -6.995 1.00 91.00 328 GLN A C 1
ATOM 2640 O O . GLN A 1 328 ? -1.257 8.301 -6.551 1.00 91.00 328 GLN A O 1
ATOM 2645 N N . ASP A 1 329 ? -0.238 6.335 -6.899 1.00 89.94 329 ASP A N 1
ATOM 2646 C CA . ASP A 1 329 ? 1.081 6.736 -6.391 1.00 89.94 329 ASP A CA 1
ATOM 2647 C C . ASP A 1 329 ? 1.830 7.636 -7.387 1.00 89.94 329 ASP A C 1
ATOM 2649 O O . ASP A 1 329 ? 2.467 8.609 -6.991 1.00 89.94 329 ASP A O 1
ATOM 2653 N N . THR A 1 330 ? 1.693 7.367 -8.688 1.00 90.69 330 THR A N 1
ATOM 2654 C CA . THR A 1 330 ? 2.295 8.166 -9.763 1.00 90.69 330 THR A CA 1
ATOM 2655 C C . THR A 1 330 ? 1.691 9.561 -9.833 1.00 90.69 330 THR A C 1
ATOM 2657 O O . THR A 1 330 ? 2.404 10.509 -10.131 1.00 90.69 330 THR A O 1
ATOM 2660 N N . VAL A 1 331 ? 0.397 9.741 -9.575 1.00 91.94 331 VAL A N 1
ATOM 2661 C CA . VAL A 1 331 ? -0.270 11.053 -9.714 1.00 91.94 331 VAL A CA 1
ATOM 2662 C C . VAL A 1 331 ? -0.577 11.721 -8.378 1.00 91.94 331 VAL A C 1
ATOM 2664 O O . VAL A 1 331 ? -0.983 12.881 -8.347 1.00 91.94 331 VAL A O 1
ATOM 2667 N N . GLY A 1 332 ? -0.366 11.013 -7.272 1.00 90.88 332 GLY A N 1
ATOM 2668 C CA . GLY A 1 332 ? -0.701 11.480 -5.939 1.00 90.88 332 GLY A CA 1
ATOM 2669 C C . GLY A 1 332 ? 0.499 11.858 -5.100 1.00 90.88 332 GLY A C 1
ATOM 2670 O O . GLY A 1 332 ? 1.503 11.154 -5.061 1.00 90.88 332 GLY A O 1
ATOM 2671 N N . THR A 1 333 ? 0.339 12.934 -4.342 1.00 91.38 333 THR A N 1
ATOM 2672 C CA . THR A 1 333 ? 1.197 13.243 -3.203 1.00 91.38 333 THR A CA 1
ATOM 2673 C C . THR A 1 333 ? 0.428 13.054 -1.903 1.00 91.38 333 THR A C 1
ATOM 2675 O O . THR A 1 333 ? -0.805 13.028 -1.864 1.00 91.38 333 THR A O 1
ATOM 2678 N N . VAL A 1 334 ? 1.178 12.865 -0.829 1.00 90.94 334 VAL A N 1
ATOM 2679 C CA . VAL A 1 334 ? 0.663 12.640 0.513 1.00 90.94 334 VAL A CA 1
ATOM 2680 C C . VAL A 1 334 ? 0.655 13.953 1.278 1.00 90.94 334 VAL A C 1
ATOM 2682 O O . VAL A 1 334 ? 1.664 14.655 1.314 1.00 90.94 334 VAL A O 1
ATOM 2685 N N . ARG A 1 335 ? -0.442 14.220 1.989 1.00 91.56 335 ARG A N 1
ATOM 2686 C CA . ARG A 1 335 ? -0.524 15.336 2.929 1.00 91.56 335 ARG A CA 1
ATOM 2687 C C . ARG A 1 335 ? -1.135 14.916 4.256 1.00 91.56 335 ARG A C 1
ATOM 2689 O O . ARG A 1 335 ? -2.100 14.152 4.291 1.00 91.56 335 ARG A O 1
ATOM 2696 N N . PHE A 1 336 ? -0.559 15.423 5.343 1.00 95.44 336 PHE A N 1
ATOM 2697 C CA . PHE A 1 336 ? -1.104 15.268 6.688 1.00 95.44 336 PHE A CA 1
ATOM 2698 C C . PHE A 1 336 ? -1.969 16.475 7.050 1.00 95.44 336 PHE A C 1
ATOM 2700 O O . PHE A 1 336 ? -1.520 17.619 6.931 1.00 95.44 336 PHE A O 1
ATOM 2707 N N . LEU A 1 337 ? -3.201 16.212 7.481 1.00 95.25 337 LEU A N 1
ATOM 2708 C CA . LEU A 1 337 ? -4.161 17.246 7.860 1.00 95.25 337 LEU A CA 1
ATOM 2709 C C . LEU A 1 337 ? -3.728 17.925 9.157 1.00 95.25 337 LEU A C 1
ATOM 2711 O O . LEU A 1 337 ? -3.239 17.259 10.067 1.00 95.25 337 LEU A O 1
ATOM 2715 N N . GLN A 1 338 ? -3.926 19.239 9.235 1.00 94.38 338 GLN A N 1
ATOM 2716 C CA . GLN A 1 338 ? -3.567 20.033 10.408 1.00 94.38 338 GLN A CA 1
ATOM 2717 C C . GLN A 1 338 ? -4.801 20.328 11.272 1.00 94.38 338 GLN A C 1
ATOM 2719 O O . GLN A 1 338 ? -5.894 20.521 10.729 1.00 94.38 338 GLN A O 1
ATOM 2724 N N . PRO A 1 339 ? -4.657 20.386 12.607 1.00 94.31 339 PRO A N 1
ATOM 2725 C CA . PRO A 1 339 ? -5.703 20.874 13.491 1.00 94.31 339 PRO A CA 1
ATOM 2726 C C . PRO A 1 339 ? -6.049 22.329 13.159 1.00 94.31 339 PRO A C 1
ATOM 2728 O O . PRO A 1 339 ? -5.181 23.198 13.157 1.00 94.31 339 PRO A O 1
ATOM 2731 N N . LYS A 1 340 ? -7.330 22.595 12.911 1.00 93.19 340 LYS A N 1
ATOM 2732 C CA . LYS A 1 340 ? -7.884 23.936 12.682 1.00 93.19 340 LYS A CA 1
ATOM 2733 C C . LYS A 1 340 ? -8.380 24.569 13.980 1.00 93.19 340 LYS A C 1
ATOM 2735 O O . LYS A 1 340 ? -8.181 25.757 14.216 1.00 93.19 340 LYS A O 1
ATOM 2740 N N . ARG A 1 341 ? -9.061 23.779 14.812 1.00 92.31 341 ARG A N 1
ATOM 2741 C CA . ARG A 1 341 ? -9.642 24.212 16.089 1.00 92.31 341 ARG A CA 1
ATOM 2742 C C . ARG A 1 341 ? -9.628 23.049 17.070 1.00 92.31 341 ARG A C 1
ATOM 2744 O O . ARG A 1 341 ? -9.918 21.925 16.680 1.00 92.31 341 ARG A O 1
ATOM 2751 N N . ALA A 1 342 ? -9.330 23.316 18.333 1.00 91.75 342 ALA A N 1
ATOM 2752 C CA . ALA A 1 342 ? -9.379 22.321 19.396 1.00 91.75 342 ALA A CA 1
ATOM 2753 C C . ALA A 1 342 ? -9.956 22.953 20.662 1.00 91.75 342 ALA A C 1
ATOM 2755 O O . ALA A 1 342 ? -9.681 24.120 20.943 1.00 91.75 342 ALA A O 1
ATOM 2756 N N . GLU A 1 343 ? -10.749 22.195 21.416 1.00 89.38 343 GLU A N 1
ATOM 2757 C CA . GLU A 1 343 ? -11.232 22.651 22.730 1.00 89.38 343 GLU A CA 1
ATOM 2758 C C . GLU A 1 343 ? -10.191 22.428 23.831 1.00 89.38 343 GLU A C 1
ATOM 2760 O O . GLU A 1 343 ? -10.144 23.172 24.806 1.00 89.38 343 GLU A O 1
ATOM 2765 N N . HIS A 1 344 ? -9.332 21.421 23.655 1.00 89.00 344 HIS A N 1
ATOM 2766 C CA . HIS A 1 344 ? -8.254 21.082 24.577 1.00 89.00 344 HIS A CA 1
ATOM 2767 C C . HIS A 1 344 ? -6.885 21.322 23.922 1.00 89.00 344 HIS A C 1
ATOM 2769 O O . HIS A 1 344 ? -6.766 21.209 22.698 1.00 89.00 344 HIS A O 1
ATOM 2775 N N . PRO A 1 345 ? -5.830 21.611 24.708 1.00 89.12 345 PRO A N 1
ATOM 2776 C CA . PRO A 1 345 ? -4.476 21.719 24.181 1.00 89.12 345 PRO A CA 1
ATOM 2777 C C . PRO A 1 345 ? -4.037 20.429 23.480 1.00 89.12 345 PRO A C 1
ATOM 2779 O O . PRO A 1 345 ? -4.215 19.331 24.010 1.00 89.12 345 PRO A O 1
ATOM 2782 N N . PHE A 1 346 ? -3.407 20.569 22.317 1.00 92.50 346 PHE A N 1
ATOM 2783 C CA . PHE A 1 346 ? -2.776 19.472 21.587 1.00 92.50 346 PHE A CA 1
ATOM 2784 C C . PHE A 1 346 ? -1.291 19.767 21.375 1.00 92.50 346 PHE A C 1
ATOM 2786 O O . PHE A 1 346 ? -0.855 20.917 21.422 1.00 92.50 346 PHE A O 1
ATOM 2793 N N . THR A 1 347 ? -0.504 18.720 21.135 1.00 94.81 347 THR A N 1
ATOM 2794 C CA . THR A 1 347 ? 0.906 18.867 20.735 1.00 94.81 347 THR A CA 1
ATOM 2795 C C . THR A 1 347 ? 1.122 18.228 19.382 1.00 94.81 347 THR A C 1
ATOM 2797 O O . THR A 1 347 ? 0.555 17.175 19.105 1.00 94.81 347 THR A O 1
ATOM 2800 N N . THR A 1 348 ? 1.938 18.867 18.554 1.00 96.12 348 THR A N 1
ATOM 2801 C CA . THR A 1 348 ? 2.220 18.437 17.188 1.00 96.12 348 THR A CA 1
ATOM 2802 C C . THR A 1 348 ? 3.655 17.949 17.088 1.00 96.12 348 THR A C 1
ATOM 2804 O O . THR A 1 348 ? 4.567 18.592 17.605 1.00 96.12 348 THR A O 1
ATOM 2807 N N . HIS A 1 349 ? 3.849 16.826 16.405 1.00 96.94 349 HIS A N 1
ATOM 2808 C CA . HIS A 1 349 ? 5.139 16.165 16.253 1.00 96.94 349 HIS A CA 1
ATOM 2809 C C . HIS A 1 349 ? 5.355 15.762 14.799 1.00 96.94 349 HIS A C 1
ATOM 2811 O O . HIS A 1 349 ? 4.426 15.325 14.119 1.00 96.94 349 HIS A O 1
ATOM 2817 N N . VAL A 1 350 ? 6.604 15.844 14.345 1.00 97.00 350 VAL A N 1
ATOM 2818 C CA . VAL A 1 350 ? 7.045 15.292 13.061 1.00 97.00 350 VAL A CA 1
ATOM 2819 C C . VAL A 1 350 ? 8.214 14.363 13.340 1.00 97.00 350 VAL A C 1
ATOM 2821 O O . VAL A 1 350 ? 9.276 14.812 13.767 1.00 97.00 350 VAL A O 1
ATOM 2824 N N . SER A 1 351 ? 8.018 13.059 13.166 1.00 95.88 351 SER A N 1
ATOM 2825 C CA . SER A 1 351 ? 9.085 12.078 13.394 1.00 95.88 351 SER A CA 1
ATOM 2826 C C . SER A 1 351 ? 8.848 10.776 12.643 1.00 95.88 351 SER A C 1
ATOM 2828 O O . SER A 1 351 ? 7.726 10.449 12.250 1.00 95.88 351 SER A O 1
ATOM 2830 N N . GLU A 1 352 ? 9.929 10.032 12.421 1.00 95.25 352 GLU A N 1
ATOM 2831 C CA . GLU A 1 352 ? 9.852 8.684 11.873 1.00 95.25 352 GLU A CA 1
ATOM 2832 C C . GLU A 1 352 ? 9.288 7.730 12.932 1.00 95.25 352 GLU A C 1
ATOM 2834 O O . GLU A 1 352 ? 9.804 7.624 14.045 1.00 95.25 352 GLU A O 1
ATOM 2839 N N . GLN A 1 353 ? 8.205 7.041 12.590 1.00 95.38 353 GLN A N 1
ATOM 2840 C CA . GLN A 1 353 ? 7.499 6.135 13.486 1.00 95.38 353 GLN A CA 1
ATOM 2841 C C . GLN A 1 353 ? 7.328 4.772 12.823 1.00 95.38 353 GLN A C 1
ATOM 2843 O O . GLN A 1 353 ? 7.164 4.664 11.609 1.00 95.38 353 GLN A O 1
ATOM 2848 N N . THR A 1 354 ? 7.338 3.713 13.632 1.00 94.12 354 THR A N 1
ATOM 2849 C CA . THR A 1 354 ? 6.954 2.378 13.156 1.00 94.12 354 THR A CA 1
ATOM 2850 C C . THR A 1 354 ? 5.436 2.283 13.116 1.00 94.12 354 THR A C 1
ATOM 2852 O O . THR A 1 354 ? 4.761 2.565 14.111 1.00 94.12 354 THR A O 1
ATOM 2855 N N . VAL A 1 355 ? 4.912 1.877 11.963 1.00 95.69 355 VAL A N 1
ATOM 2856 C CA . VAL A 1 355 ? 3.483 1.818 11.676 1.00 95.69 355 VAL A CA 1
ATOM 2857 C C . VAL A 1 355 ? 3.093 0.422 11.217 1.00 95.69 355 VAL A C 1
ATOM 2859 O O . VAL A 1 355 ? 3.635 -0.087 10.237 1.00 95.69 355 VAL A O 1
ATOM 2862 N N . THR A 1 356 ? 2.103 -0.170 11.875 1.00 95.31 356 THR A N 1
ATOM 2863 C CA . THR A 1 356 ? 1.434 -1.391 11.415 1.00 95.31 356 THR A CA 1
ATOM 2864 C C . THR A 1 356 ? 0.460 -1.028 10.295 1.00 95.31 356 THR A C 1
ATOM 2866 O O . THR A 1 356 ? -0.564 -0.391 10.546 1.00 95.31 356 THR A O 1
ATOM 2869 N N . GLN A 1 357 ? 0.798 -1.400 9.059 1.00 92.69 357 GLN A N 1
ATOM 2870 C CA . GLN A 1 357 ? 0.022 -1.070 7.858 1.00 92.69 357 GLN A CA 1
ATOM 2871 C C . GLN A 1 357 ? -1.134 -2.037 7.622 1.00 92.69 357 GLN A C 1
ATOM 2873 O O . GLN A 1 357 ? -2.203 -1.603 7.218 1.00 92.69 357 GLN A O 1
ATOM 2878 N N . ALA A 1 358 ? -0.909 -3.336 7.812 1.00 93.12 358 ALA A N 1
ATOM 2879 C CA . ALA A 1 358 ? -1.893 -4.391 7.584 1.00 93.12 358 ALA A CA 1
ATOM 2880 C C . ALA A 1 358 ? -1.429 -5.704 8.222 1.00 93.12 358 ALA A C 1
ATOM 2882 O O . ALA A 1 358 ? -0.283 -5.811 8.663 1.00 93.12 358 ALA A O 1
ATOM 2883 N N . TYR A 1 359 ? -2.290 -6.719 8.199 1.00 93.75 359 TYR A N 1
ATOM 2884 C CA . TYR A 1 359 ? -1.915 -8.107 8.459 1.00 93.75 359 TYR A CA 1
ATOM 2885 C C . TYR A 1 359 ? -1.971 -8.929 7.174 1.00 93.75 359 TYR A C 1
ATOM 2887 O O . TYR A 1 359 ? -2.794 -8.679 6.290 1.00 93.75 359 TYR A O 1
ATOM 2895 N N . ARG A 1 360 ? -1.095 -9.928 7.081 1.00 92.12 360 ARG A N 1
ATOM 2896 C CA . ARG A 1 360 ? -1.052 -10.895 5.979 1.00 92.12 360 ARG A CA 1
ATOM 2897 C C . ARG A 1 360 ? -1.058 -12.313 6.524 1.00 92.12 360 ARG A C 1
ATOM 2899 O O . ARG A 1 360 ? -0.488 -12.563 7.580 1.00 92.12 360 ARG A O 1
ATOM 2906 N N . LEU A 1 361 ? -1.676 -13.223 5.785 1.00 91.12 361 LEU A N 1
ATOM 2907 C CA . LEU A 1 361 ? -1.605 -14.651 6.066 1.00 91.12 361 LEU A CA 1
ATOM 2908 C C . LEU A 1 361 ? -0.295 -15.211 5.508 1.00 91.12 361 LEU A C 1
ATOM 2910 O O . LEU A 1 361 ? -0.002 -15.003 4.331 1.00 91.12 361 LEU A O 1
ATOM 2914 N N . ALA A 1 362 ? 0.455 -15.924 6.341 1.00 88.12 362 ALA A N 1
ATOM 2915 C CA . ALA A 1 362 ? 1.552 -16.786 5.916 1.00 88.12 362 ALA A CA 1
ATOM 2916 C C . ALA A 1 362 ? 1.515 -18.058 6.760 1.00 88.12 362 ALA A C 1
ATOM 2918 O O . ALA A 1 362 ? 1.341 -17.983 7.980 1.00 88.12 362 ALA A O 1
ATOM 2919 N N . THR A 1 363 ? 1.666 -19.223 6.126 1.00 81.44 363 THR A N 1
ATOM 2920 C CA . THR A 1 363 ? 1.371 -20.531 6.743 1.00 81.44 363 THR A CA 1
ATOM 2921 C C . THR A 1 363 ? -0.064 -20.566 7.301 1.00 81.44 363 THR A C 1
ATOM 2923 O O . THR A 1 363 ? -1.002 -20.425 6.525 1.00 81.44 363 THR A O 1
ATOM 2926 N N . ASP A 1 364 ? -0.232 -20.642 8.621 1.00 87.50 364 ASP A N 1
ATOM 2927 C CA . ASP A 1 364 ? -1.518 -20.684 9.327 1.00 87.50 364 ASP A CA 1
ATOM 2928 C C . ASP A 1 364 ? -1.627 -19.562 10.377 1.00 87.50 364 ASP A C 1
ATOM 2930 O O . ASP A 1 364 ? -2.279 -19.701 11.414 1.00 87.50 364 ASP A O 1
ATOM 2934 N N . ARG A 1 365 ? -0.945 -18.432 10.155 1.00 91.81 365 ARG A N 1
ATOM 2935 C CA . ARG A 1 365 ? -0.932 -17.299 11.088 1.00 91.81 365 ARG A CA 1
ATOM 2936 C C . ARG A 1 365 ? -0.948 -15.963 10.362 1.00 91.81 365 ARG A C 1
ATOM 2938 O O . ARG A 1 365 ? -0.416 -15.822 9.259 1.00 91.81 365 ARG A O 1
ATOM 2945 N N . LEU A 1 366 ? -1.539 -14.962 11.007 1.00 94.44 366 LEU A N 1
ATOM 2946 C CA . LEU A 1 366 ? -1.466 -13.584 10.549 1.00 94.44 366 LEU A CA 1
ATOM 2947 C C . LEU A 1 366 ? -0.235 -12.874 11.117 1.00 94.44 366 LEU A C 1
ATOM 2949 O O . LEU A 1 366 ? -0.046 -12.808 12.331 1.00 94.44 366 LEU A O 1
ATOM 2953 N N . TYR A 1 367 ? 0.555 -12.283 10.227 1.00 92.81 367 TYR A N 1
ATOM 2954 C CA . TYR A 1 367 ? 1.732 -11.486 10.561 1.00 92.81 367 TYR A CA 1
ATOM 2955 C C . TYR A 1 367 ? 1.483 -10.011 10.271 1.00 92.81 367 TYR A C 1
ATOM 2957 O O . TYR A 1 367 ? 0.913 -9.657 9.232 1.00 92.81 367 TYR A O 1
ATOM 2965 N N . ALA A 1 368 ? 1.931 -9.147 11.181 1.00 92.12 368 ALA A N 1
ATOM 2966 C CA . ALA A 1 368 ? 1.858 -7.707 11.001 1.00 92.12 368 ALA A CA 1
ATOM 2967 C C . ALA A 1 368 ? 2.848 -7.259 9.916 1.00 92.12 368 ALA A C 1
ATOM 2969 O O . ALA A 1 368 ? 4.005 -7.668 9.883 1.00 92.12 368 ALA A O 1
ATOM 2970 N N . THR A 1 369 ? 2.403 -6.380 9.027 1.00 91.88 369 THR A N 1
ATOM 2971 C CA . THR A 1 369 ? 3.268 -5.674 8.081 1.00 91.88 369 THR A CA 1
ATOM 2972 C C . THR A 1 369 ? 3.589 -4.310 8.671 1.00 91.88 369 THR A C 1
ATOM 2974 O O . THR A 1 369 ? 2.737 -3.420 8.685 1.00 91.88 369 THR A O 1
ATOM 2977 N N . GLN A 1 370 ? 4.802 -4.162 9.199 1.00 91.25 370 GLN A N 1
ATOM 2978 C CA . GLN A 1 370 ? 5.260 -2.942 9.859 1.00 91.25 370 GLN A CA 1
ATOM 2979 C C . GLN A 1 370 ? 6.242 -2.175 8.980 1.00 91.25 370 GLN A C 1
ATOM 2981 O O . GLN A 1 370 ? 7.173 -2.755 8.428 1.00 91.25 370 GLN A O 1
ATOM 2986 N N . GLN A 1 371 ? 6.061 -0.863 8.872 1.00 88.75 371 GLN A N 1
ATOM 2987 C CA . GLN A 1 371 ? 6.938 0.005 8.092 1.00 88.75 371 GLN A CA 1
ATOM 2988 C C . GLN A 1 371 ? 7.285 1.260 8.887 1.00 88.75 371 GLN A C 1
ATOM 2990 O O . GLN A 1 371 ? 6.424 1.821 9.569 1.00 88.75 371 GLN A O 1
ATOM 2995 N N . ARG A 1 372 ? 8.533 1.722 8.777 1.00 89.44 372 ARG A N 1
ATOM 2996 C CA . ARG A 1 372 ? 8.924 3.050 9.252 1.00 89.44 372 ARG A CA 1
ATOM 2997 C C . ARG A 1 372 ? 8.449 4.116 8.273 1.00 89.44 372 ARG A C 1
ATOM 2999 O O . ARG A 1 372 ? 8.654 3.989 7.068 1.00 89.44 372 ARG A O 1
ATOM 3006 N N . GLN A 1 373 ? 7.751 5.125 8.779 1.00 91.31 373 GLN A N 1
ATOM 3007 C CA . GLN A 1 373 ? 7.222 6.228 7.982 1.00 91.31 373 GLN A CA 1
ATOM 3008 C C . GLN A 1 373 ? 7.348 7.533 8.768 1.00 91.31 373 GLN A C 1
ATOM 3010 O O . GLN A 1 373 ? 7.105 7.560 9.975 1.00 91.31 373 GLN A O 1
ATOM 3015 N N . LEU A 1 374 ? 7.703 8.618 8.079 1.00 94.94 374 LEU A N 1
ATOM 3016 C CA . LEU A 1 374 ? 7.631 9.964 8.638 1.00 94.94 374 LEU A CA 1
ATOM 3017 C C . LEU A 1 374 ? 6.157 10.331 8.845 1.00 94.94 374 LEU A C 1
ATOM 3019 O O . LEU A 1 374 ? 5.397 10.416 7.877 1.00 94.94 374 LEU A O 1
ATOM 3023 N N . LEU A 1 375 ? 5.752 10.529 10.098 1.00 96.75 375 LEU A N 1
ATOM 3024 C CA . LEU A 1 375 ? 4.399 10.942 10.457 1.00 96.75 375 LEU A CA 1
ATOM 3025 C C . LEU A 1 375 ? 4.408 12.372 10.982 1.00 96.75 375 LEU A C 1
ATOM 3027 O O . LEU A 1 375 ? 5.238 12.724 11.819 1.00 96.75 375 LEU A O 1
ATOM 3031 N N . HIS A 1 376 ? 3.433 13.158 10.533 1.00 97.31 376 HIS A N 1
ATOM 3032 C CA . HIS A 1 376 ? 3.036 14.398 11.184 1.00 97.31 376 HIS A CA 1
ATOM 3033 C C . HIS A 1 376 ? 1.794 14.088 12.026 1.00 97.31 376 HIS A C 1
ATOM 3035 O O . HIS A 1 376 ? 0.712 13.890 11.472 1.00 97.31 376 HIS A O 1
ATOM 3041 N N . TYR A 1 377 ? 1.973 13.938 13.338 1.00 97.94 377 TYR A N 1
ATOM 3042 C CA . TYR A 1 377 ? 0.926 13.482 14.253 1.00 97.94 377 TYR A CA 1
ATOM 3043 C C . TYR A 1 377 ? 0.683 14.473 15.389 1.00 97.94 377 TYR A C 1
ATOM 3045 O O . TYR A 1 377 ? 1.536 15.294 15.729 1.00 97.94 377 TYR A O 1
ATOM 3053 N N . HIS A 1 378 ? -0.493 14.360 15.993 1.00 97.56 378 HIS A N 1
ATOM 3054 C CA . HIS A 1 378 ? -0.986 15.227 17.046 1.00 97.56 378 HIS A CA 1
ATOM 3055 C C . HIS A 1 378 ? -1.400 14.382 18.247 1.00 97.56 378 HIS A C 1
ATOM 3057 O O . HIS A 1 378 ? -2.155 13.422 18.097 1.00 97.56 378 HIS A O 1
ATOM 3063 N N . ALA A 1 379 ? -0.920 14.740 19.435 1.00 96.50 379 ALA A N 1
ATOM 3064 C CA . ALA A 1 379 ? -1.407 14.162 20.681 1.00 96.50 379 ALA A CA 1
ATOM 3065 C C . ALA A 1 379 ? -2.613 14.975 21.160 1.00 96.50 379 ALA A C 1
ATOM 3067 O O . ALA A 1 379 ? -2.464 16.163 21.467 1.00 96.50 379 ALA A O 1
ATOM 3068 N N . ILE A 1 380 ? -3.785 14.343 21.212 1.00 95.31 380 ILE A N 1
ATOM 3069 C CA . ILE A 1 380 ? -5.067 14.970 21.560 1.00 95.31 380 ILE A CA 1
ATOM 3070 C C . ILE A 1 380 ? -5.732 14.238 22.732 1.00 95.31 380 ILE A C 1
ATOM 3072 O O . ILE A 1 380 ? -5.485 13.054 22.941 1.00 95.31 380 ILE A O 1
ATOM 3076 N N . SER A 1 381 ? -6.586 14.923 23.492 1.00 93.44 381 SER A N 1
ATOM 3077 C CA . SER A 1 381 ? -7.346 14.333 24.614 1.00 93.44 381 SER A CA 1
ATOM 3078 C C . SER A 1 381 ? -8.809 14.783 24.666 1.00 93.44 381 SER A C 1
ATOM 3080 O O . SER A 1 381 ? -9.460 14.669 25.697 1.00 93.44 381 SER A O 1
ATOM 3082 N N . GLY A 1 382 ? -9.304 15.368 23.576 1.00 91.88 382 GLY A N 1
ATOM 3083 C CA . GLY A 1 382 ? -10.636 15.953 23.472 1.00 91.88 382 GLY A CA 1
ATOM 3084 C C . GLY A 1 382 ? -10.993 16.228 22.009 1.00 91.88 382 GLY A C 1
ATOM 3085 O O . GLY A 1 382 ? -10.278 15.759 21.120 1.00 91.88 382 GLY A O 1
ATOM 3086 N N . PRO A 1 383 ? -12.083 16.960 21.735 1.00 94.75 383 PRO A N 1
ATOM 3087 C CA . PRO A 1 383 ? -12.521 17.240 20.373 1.00 94.75 383 PRO A CA 1
ATOM 3088 C C . PRO A 1 383 ? -11.566 18.193 19.640 1.00 94.75 383 PRO A C 1
ATOM 3090 O O . PRO A 1 383 ? -11.173 19.246 20.158 1.00 94.75 383 PRO A O 1
ATOM 3093 N N . VAL A 1 384 ? -11.216 17.817 18.409 1.00 96.56 384 VAL A N 1
ATOM 3094 C CA . VAL A 1 384 ? -10.353 18.568 17.491 1.00 96.56 384 VAL A CA 1
ATOM 3095 C C . VAL A 1 384 ? -10.949 18.541 16.086 1.00 96.56 384 VAL A C 1
ATOM 3097 O O . VAL A 1 384 ? -11.259 17.482 15.548 1.00 96.56 384 VAL A O 1
ATOM 3100 N N . GLN A 1 385 ? -11.077 19.711 15.471 1.00 96.69 385 GLN A N 1
ATOM 3101 C CA . GLN A 1 385 ? -11.452 19.884 14.073 1.00 96.69 385 GLN A CA 1
ATOM 3102 C C . GLN A 1 385 ? -10.195 19.992 13.206 1.00 96.69 385 GLN A C 1
ATOM 3104 O O . GLN A 1 385 ? -9.274 20.738 13.546 1.00 96.69 385 GLN A O 1
ATOM 3109 N N . PHE A 1 386 ? -10.177 19.302 12.070 1.00 95.62 386 PHE A N 1
ATOM 3110 C CA . PHE A 1 386 ? -9.077 19.302 11.108 1.00 95.62 386 PHE A CA 1
ATOM 3111 C C . PHE A 1 386 ? -9.421 20.122 9.867 1.00 95.62 386 PHE A C 1
ATOM 3113 O O . PHE A 1 386 ? -10.577 20.213 9.452 1.00 95.62 386 PHE A O 1
ATOM 3120 N N . GLU A 1 387 ? -8.402 20.731 9.273 1.00 91.62 387 GLU A N 1
ATOM 3121 C CA . GLU A 1 387 ? -8.523 21.437 8.004 1.00 91.62 387 GLU A CA 1
ATOM 3122 C C . GLU A 1 387 ? -8.547 20.441 6.836 1.00 91.62 387 GLU A C 1
ATOM 3124 O O . GLU A 1 387 ? -7.609 19.663 6.655 1.00 91.62 387 GLU A O 1
ATOM 3129 N N . LEU A 1 388 ? -9.613 20.483 6.032 1.00 87.38 388 LEU A N 1
ATOM 3130 C CA . LEU A 1 388 ? -9.669 19.855 4.714 1.00 87.38 388 LEU A CA 1
ATOM 3131 C C . LEU A 1 388 ? -9.317 20.921 3.672 1.00 87.38 388 LEU A C 1
ATOM 3133 O O . LEU A 1 388 ? -9.949 21.970 3.636 1.00 87.38 388 LEU A O 1
ATOM 3137 N N . ILE A 1 389 ? -8.285 20.674 2.866 1.00 72.19 389 ILE A N 1
ATOM 3138 C CA . ILE A 1 389 ? -7.749 21.670 1.929 1.00 72.19 389 ILE A CA 1
ATOM 3139 C C . ILE A 1 389 ? -8.531 21.672 0.608 1.00 72.19 389 ILE A C 1
ATOM 3141 O O . ILE A 1 389 ? -9.025 20.631 0.175 1.00 72.19 389 ILE A O 1
ATOM 3145 N N . ASP A 1 390 ? -8.552 22.827 -0.063 1.00 68.12 390 ASP A N 1
ATOM 3146 C CA . ASP A 1 390 ? -9.186 23.069 -1.370 1.00 68.12 390 ASP A CA 1
ATOM 3147 C C . ASP A 1 390 ? -8.493 22.387 -2.573 1.00 68.12 390 ASP A C 1
ATOM 3149 O O . ASP A 1 390 ? -8.955 22.498 -3.710 1.00 68.12 390 ASP A O 1
ATOM 3153 N N . GLN A 1 391 ? -7.359 21.704 -2.377 1.00 72.69 391 GLN A N 1
ATOM 3154 C CA . GLN A 1 391 ? -6.687 20.990 -3.467 1.00 72.69 391 GLN A CA 1
ATOM 3155 C C . GLN A 1 391 ? -7.475 19.738 -3.868 1.00 72.69 391 GLN A C 1
ATOM 3157 O O . GLN A 1 391 ? -8.085 19.067 -3.037 1.00 72.69 391 GLN A O 1
ATOM 3162 N N . GLN A 1 392 ? -7.440 19.397 -5.162 1.00 82.50 392 GLN A N 1
ATOM 3163 C CA . GLN A 1 392 ? -8.180 18.254 -5.694 1.00 82.50 392 GLN A CA 1
ATOM 3164 C C . GLN A 1 392 ? -7.696 16.947 -5.047 1.00 82.50 392 GLN A C 1
ATOM 3166 O O . GLN A 1 392 ? -6.590 16.463 -5.314 1.00 82.50 392 GLN A O 1
ATOM 3171 N N . ARG A 1 393 ? -8.546 16.369 -4.195 1.00 87.94 393 ARG A N 1
ATOM 3172 C CA . ARG A 1 393 ? -8.333 15.055 -3.582 1.00 87.94 393 ARG A CA 1
ATOM 3173 C C . ARG A 1 393 ? -8.406 13.961 -4.643 1.00 87.94 393 ARG A C 1
ATOM 3175 O O . ARG A 1 393 ? -9.256 14.000 -5.528 1.00 87.94 393 ARG A O 1
ATOM 3182 N N . LEU A 1 394 ? -7.526 12.969 -4.527 1.00 87.06 394 LEU A N 1
ATOM 3183 C CA . LEU A 1 394 ? -7.436 11.844 -5.468 1.00 87.06 394 LEU A CA 1
ATOM 3184 C C . LEU A 1 394 ? -8.110 10.567 -4.995 1.00 87.06 394 LEU A C 1
ATOM 3186 O O . LEU A 1 394 ? -8.090 9.582 -5.723 1.00 87.06 394 LEU A O 1
ATOM 3190 N N . SER A 1 395 ? -8.585 10.521 -3.753 1.00 85.50 395 SER A N 1
ATOM 3191 C CA . SER A 1 395 ? -9.188 9.318 -3.192 1.00 85.50 395 SER A CA 1
ATOM 3192 C C . SER A 1 395 ? -10.360 9.677 -2.297 1.00 85.50 395 SER A C 1
ATOM 3194 O O . SER A 1 395 ? -10.208 10.586 -1.477 1.00 85.50 395 SER A O 1
ATOM 3196 N N . PRO A 1 396 ? -11.483 8.939 -2.366 1.00 88.19 396 PRO A N 1
ATOM 3197 C CA . PRO A 1 396 ? -12.603 9.087 -1.445 1.00 88.19 396 PRO A CA 1
ATOM 3198 C C . PRO A 1 396 ? -12.312 8.434 -0.076 1.00 88.19 396 PRO A C 1
ATOM 3200 O O . PRO A 1 396 ? -13.201 7.887 0.576 1.00 88.19 396 PRO A O 1
ATOM 3203 N N . THR A 1 397 ? -11.047 8.403 0.344 1.00 91.19 397 THR A N 1
ATOM 3204 C CA . THR A 1 397 ? -10.584 7.714 1.553 1.00 91.19 397 THR A CA 1
ATOM 3205 C C . THR A 1 397 ? -9.487 8.518 2.232 1.00 91.19 397 THR A C 1
ATOM 3207 O O . THR A 1 397 ? -8.553 8.977 1.566 1.00 91.19 397 THR A O 1
ATOM 3210 N N . LEU A 1 398 ? -9.521 8.580 3.557 1.00 94.25 398 LEU A N 1
ATOM 3211 C CA . LEU A 1 398 ? -8.420 9.060 4.385 1.00 94.25 398 LEU A CA 1
ATOM 3212 C C . LEU A 1 398 ? -7.774 7.896 5.138 1.00 94.25 398 LEU A C 1
ATOM 3214 O O . LEU A 1 398 ? -8.412 6.882 5.422 1.00 94.25 398 LEU A O 1
ATOM 3218 N N . ARG A 1 399 ? -6.496 8.041 5.477 1.00 96.62 399 ARG A N 1
ATOM 3219 C CA . ARG A 1 399 ? -5.774 7.098 6.337 1.00 96.62 399 ARG A CA 1
ATOM 3220 C C . ARG A 1 399 ? -5.566 7.739 7.702 1.00 96.62 399 ARG A C 1
ATOM 3222 O O . ARG A 1 399 ? -4.870 8.746 7.810 1.00 96.62 399 ARG A O 1
ATOM 3229 N N . LEU A 1 400 ? -6.168 7.148 8.724 1.00 97.81 400 LEU A N 1
ATOM 3230 C CA . LEU A 1 400 ? -5.939 7.461 10.125 1.00 97.81 400 LEU A CA 1
ATOM 3231 C C . LEU A 1 400 ? -4.798 6.584 10.640 1.00 97.81 400 LEU A C 1
ATOM 3233 O O . LEU A 1 400 ? -4.831 5.366 10.507 1.00 97.81 400 LEU A O 1
ATOM 3237 N N . TYR A 1 401 ? -3.807 7.198 11.263 1.00 98.25 401 TYR A N 1
ATOM 3238 C CA . TYR A 1 401 ? -2.808 6.520 12.074 1.00 98.25 401 TYR A CA 1
ATOM 3239 C C . TYR A 1 401 ? -3.105 6.849 13.519 1.00 98.25 401 TYR A C 1
ATOM 3241 O O . TYR A 1 401 ? -3.156 8.027 13.846 1.00 98.25 401 TYR A O 1
ATOM 3249 N N . ALA A 1 402 ? -3.283 5.847 14.371 1.00 97.81 402 ALA A N 1
ATOM 3250 C CA . ALA A 1 402 ? -3.541 6.077 15.787 1.00 97.81 402 ALA A CA 1
ATOM 3251 C C . ALA A 1 402 ? -2.658 5.195 16.672 1.00 97.81 402 ALA A C 1
ATOM 3253 O O . ALA A 1 402 ? -2.311 4.065 16.308 1.00 97.81 402 ALA A O 1
ATOM 3254 N N . ARG A 1 403 ? -2.297 5.726 17.838 1.00 97.19 403 ARG A N 1
ATOM 3255 C CA . ARG A 1 403 ? -1.633 5.012 18.929 1.00 97.19 403 ARG A CA 1
ATOM 3256 C C . ARG A 1 403 ? -2.171 5.521 20.261 1.00 97.19 403 ARG A C 1
ATOM 3258 O O . ARG A 1 403 ? -2.360 6.717 20.456 1.00 97.19 403 ARG A O 1
ATOM 3265 N N . THR A 1 404 ? -2.363 4.600 21.195 1.00 96.94 404 THR A N 1
ATOM 3266 C CA . THR A 1 404 ? -2.764 4.902 22.570 1.00 96.94 404 THR A CA 1
ATOM 3267 C C . THR A 1 404 ? -2.044 3.972 23.544 1.00 96.94 404 THR A C 1
ATOM 3269 O O . THR A 1 404 ? -1.598 2.884 23.167 1.00 96.94 404 THR A O 1
ATOM 3272 N N . THR A 1 405 ? -1.926 4.399 24.799 1.00 95.75 405 THR A N 1
ATOM 3273 C CA . THR A 1 405 ? -1.408 3.588 25.912 1.00 95.75 405 THR A CA 1
ATOM 3274 C C . THR A 1 405 ? -2.508 2.853 26.672 1.00 95.75 405 THR A C 1
ATOM 3276 O O . THR A 1 405 ? -2.206 1.924 27.415 1.00 95.75 405 THR A O 1
ATOM 3279 N N . SER A 1 406 ? -3.771 3.246 26.488 1.00 95.69 406 SER A N 1
ATOM 3280 C CA . SER A 1 406 ? -4.940 2.654 27.148 1.00 95.69 406 SER A CA 1
ATOM 3281 C C . SER A 1 406 ? -6.070 2.450 26.144 1.00 95.69 406 SER A C 1
ATOM 3283 O O . SER A 1 406 ? -6.184 3.208 25.180 1.00 95.69 406 SER A O 1
ATOM 3285 N N . ALA A 1 407 ? -6.892 1.422 26.353 1.00 95.81 407 ALA A N 1
ATOM 3286 C CA . ALA A 1 407 ? -8.051 1.188 25.499 1.00 95.81 407 ALA A CA 1
ATOM 3287 C C . ALA A 1 407 ? -9.026 2.375 25.586 1.00 95.81 407 ALA A C 1
ATOM 3289 O O . ALA A 1 407 ? -9.278 2.875 26.679 1.00 95.81 407 ALA A O 1
ATOM 3290 N N . THR A 1 408 ? -9.531 2.836 24.442 1.00 96.62 408 THR A N 1
ATOM 3291 C CA . THR A 1 408 ? -10.486 3.955 24.348 1.00 96.62 408 THR A CA 1
ATOM 3292 C C . THR A 1 408 ? -11.226 3.916 23.012 1.00 96.62 408 THR A C 1
ATOM 3294 O O . THR A 1 408 ? -10.961 3.056 22.167 1.00 96.62 408 THR A O 1
ATOM 3297 N N . GLN A 1 409 ? -12.123 4.875 22.795 1.00 96.75 409 GLN A N 1
ATOM 3298 C CA . GLN A 1 409 ? -12.837 5.065 21.540 1.00 96.75 409 GLN A CA 1
ATOM 3299 C C . GLN A 1 409 ? -12.611 6.461 20.966 1.00 96.75 409 GLN A C 1
ATOM 3301 O O . GLN A 1 409 ? -12.720 7.469 21.671 1.00 96.75 409 GLN A O 1
ATOM 3306 N N . LEU A 1 410 ? -12.370 6.514 19.657 1.00 97.19 410 LEU A N 1
ATOM 3307 C CA . LEU A 1 410 ? -12.468 7.743 18.880 1.00 97.19 410 LEU A CA 1
ATOM 3308 C C . LEU A 1 410 ? -13.826 7.819 18.195 1.00 97.19 410 LEU A C 1
ATOM 3310 O O . LEU A 1 410 ? -14.329 6.837 17.643 1.00 97.19 410 LEU A O 1
ATOM 3314 N N . ILE A 1 411 ? -14.379 9.019 18.175 1.00 97.62 411 ILE A N 1
ATOM 3315 C CA . ILE A 1 411 ? -15.489 9.390 17.314 1.00 97.62 411 ILE A CA 1
ATOM 3316 C C . ILE A 1 411 ? -14.907 10.284 16.225 1.00 97.62 411 ILE A C 1
ATOM 3318 O O . ILE A 1 411 ? -14.335 11.325 16.528 1.00 97.62 411 ILE A O 1
ATOM 3322 N N . VAL A 1 412 ? -15.021 9.863 14.971 1.00 97.31 412 VAL A N 1
ATOM 3323 C CA . VAL A 1 412 ? -14.622 10.660 13.807 1.00 97.31 412 VAL A CA 1
ATOM 3324 C C . VAL A 1 412 ? -15.885 11.081 13.079 1.00 97.31 412 VAL A C 1
ATOM 3326 O O . VAL A 1 412 ? -16.667 10.219 12.675 1.00 97.31 412 VAL A O 1
ATOM 3329 N N . GLU A 1 413 ? -16.093 12.382 12.924 1.00 96.56 413 GLU A N 1
ATOM 3330 C CA . GLU A 1 413 ? -17.237 12.936 12.201 1.00 96.56 413 GLU A CA 1
ATOM 3331 C C . GLU A 1 413 ? -16.752 13.579 10.905 1.00 96.56 413 GLU A C 1
ATOM 3333 O O . GLU A 1 413 ? -15.811 14.374 10.898 1.00 96.56 413 GLU A O 1
ATOM 3338 N N . ILE A 1 414 ? -17.374 13.180 9.798 1.00 94.12 414 ILE A N 1
ATOM 3339 C CA . ILE A 1 414 ? -17.088 13.651 8.445 1.00 94.12 414 ILE A CA 1
ATOM 3340 C C . ILE A 1 414 ? -18.404 14.172 7.889 1.00 94.12 414 ILE A C 1
ATOM 3342 O O . ILE A 1 414 ? -19.292 13.389 7.543 1.00 94.12 414 ILE A O 1
ATOM 3346 N N . ASP A 1 415 ? -18.549 15.492 7.867 1.00 91.75 415 ASP A N 1
ATOM 3347 C CA . ASP A 1 415 ? -19.822 16.182 7.653 1.00 91.75 415 ASP A CA 1
ATOM 3348 C C . ASP A 1 415 ? -20.950 15.608 8.540 1.00 91.75 415 ASP A C 1
ATOM 3350 O O . ASP A 1 415 ? -20.962 15.822 9.749 1.00 91.75 415 ASP A O 1
ATOM 3354 N N . SER A 1 416 ? -21.896 14.860 7.959 1.00 87.06 416 SER A N 1
ATOM 3355 C CA . SER A 1 416 ? -23.016 14.227 8.676 1.00 87.06 416 SER A CA 1
ATOM 3356 C C . SER A 1 416 ? -22.765 12.766 9.074 1.00 87.06 416 SER A C 1
ATOM 3358 O O . SER A 1 416 ? -23.578 12.168 9.783 1.00 87.06 416 SER A O 1
ATOM 3360 N N . TYR A 1 417 ? -21.650 12.170 8.643 1.00 91.19 417 TYR A N 1
ATOM 3361 C CA . TYR A 1 417 ? -21.321 10.777 8.925 1.00 91.19 417 TYR A CA 1
ATOM 3362 C C . TYR A 1 417 ? -20.483 10.655 10.190 1.00 91.19 417 TYR A C 1
ATOM 3364 O O . TYR A 1 417 ? -19.428 11.270 10.318 1.00 91.19 417 TYR A O 1
ATOM 3372 N N . ARG A 1 418 ? -20.919 9.784 11.102 1.00 94.81 418 ARG A N 1
ATOM 3373 C CA . ARG A 1 418 ? -20.220 9.495 12.355 1.00 94.81 418 ARG A CA 1
ATOM 3374 C C . ARG A 1 418 ? -19.621 8.094 12.335 1.00 94.81 418 ARG A C 1
ATOM 3376 O O . ARG A 1 418 ? -20.300 7.110 12.040 1.00 94.81 418 ARG A O 1
ATOM 3383 N N . HIS A 1 419 ? -18.345 7.990 12.681 1.00 96.06 419 HIS A N 1
ATOM 3384 C CA . HIS A 1 419 ? -17.607 6.736 12.765 1.00 96.06 419 HIS A CA 1
ATOM 3385 C C . HIS A 1 419 ? -17.092 6.515 14.185 1.00 96.06 419 HIS A C 1
ATOM 3387 O O . HIS A 1 419 ? -16.375 7.349 14.728 1.00 96.06 419 HIS A O 1
ATOM 3393 N N . THR A 1 420 ? -17.432 5.370 14.776 1.00 97.31 420 THR A N 1
ATOM 3394 C CA . THR A 1 420 ? -16.860 4.916 16.051 1.00 97.31 420 THR A CA 1
ATOM 3395 C C . THR A 1 420 ? -15.662 4.023 15.775 1.00 97.31 420 THR A C 1
ATOM 3397 O O . THR A 1 420 ? -15.769 3.079 14.989 1.00 97.31 420 THR A O 1
ATOM 3400 N N . ILE A 1 421 ? -14.533 4.305 16.416 1.00 98.06 421 ILE A N 1
ATOM 3401 C CA . ILE A 1 421 ? -13.274 3.587 16.229 1.00 98.06 421 ILE A CA 1
ATOM 3402 C C . ILE A 1 421 ? -12.781 3.110 17.589 1.00 98.06 421 ILE A C 1
ATOM 3404 O O . ILE A 1 421 ? -12.493 3.923 18.463 1.00 98.06 421 ILE A O 1
ATOM 3408 N N . ASP A 1 422 ? -12.656 1.799 17.743 1.00 97.38 422 ASP A N 1
ATOM 3409 C CA . ASP A 1 422 ? -12.027 1.181 18.903 1.00 97.38 422 ASP A CA 1
ATOM 3410 C C . ASP A 1 422 ? -10.507 1.274 18.771 1.00 97.38 422 ASP A C 1
ATOM 3412 O O . ASP A 1 422 ? -9.936 0.882 17.745 1.00 97.38 422 ASP A O 1
ATOM 3416 N N . LEU A 1 423 ? -9.862 1.753 19.834 1.00 97.25 423 LEU A N 1
ATOM 3417 C CA . LEU A 1 423 ? -8.415 1.760 19.985 1.00 97.25 423 LEU A CA 1
ATOM 3418 C C . LEU A 1 423 ? -8.002 0.817 21.111 1.00 97.25 423 LEU A C 1
ATOM 3420 O O . LEU A 1 423 ? -8.461 0.951 22.246 1.00 97.25 423 LEU A O 1
ATOM 3424 N N . LEU A 1 424 ? -7.077 -0.092 20.815 1.00 96.00 424 LEU A N 1
ATOM 3425 C CA . LEU A 1 424 ? -6.394 -0.906 21.818 1.00 96.00 424 LEU A CA 1
ATOM 3426 C C . LEU A 1 424 ? -4.957 -0.408 22.005 1.00 96.00 424 LEU A C 1
ATOM 3428 O O . LEU A 1 424 ? -4.352 0.102 21.055 1.00 96.00 424 LEU A O 1
ATOM 3432 N N . PRO A 1 425 ? -4.382 -0.571 23.208 1.00 95.81 425 PRO A N 1
ATOM 3433 C CA . PRO A 1 425 ? -3.023 -0.131 23.480 1.00 95.81 425 PRO A CA 1
ATOM 3434 C C . PRO A 1 425 ? -2.018 -0.776 22.520 1.00 95.81 425 PRO A C 1
ATOM 3436 O O . PRO A 1 425 ? -2.099 -1.967 22.212 1.00 95.81 425 PRO A O 1
ATOM 3439 N N . SER A 1 426 ? -1.064 0.021 22.040 1.00 94.38 426 SER A N 1
ATOM 3440 C CA . SER A 1 426 ? -0.019 -0.422 21.113 1.00 94.38 426 SER A CA 1
ATOM 3441 C C . SER A 1 426 ? 1.242 0.425 21.268 1.00 94.38 426 SER A C 1
ATOM 3443 O O . SER A 1 426 ? 1.176 1.630 21.499 1.00 94.38 426 SER A O 1
ATOM 3445 N N . LYS A 1 427 ? 2.417 -0.192 21.089 1.00 93.06 427 LYS A N 1
ATOM 3446 C CA . LYS A 1 427 ? 3.703 0.531 21.023 1.00 93.06 427 LYS A CA 1
ATOM 3447 C C . LYS A 1 427 ? 3.877 1.286 19.700 1.00 93.06 427 LYS A C 1
ATOM 3449 O O . LYS A 1 427 ? 4.569 2.302 19.638 1.00 93.06 427 LYS A O 1
ATOM 3454 N N . HIS A 1 428 ? 3.250 0.789 18.639 1.00 95.56 428 HIS A N 1
ATOM 3455 C CA . HIS A 1 428 ? 3.369 1.299 17.276 1.00 95.56 428 HIS A CA 1
ATOM 3456 C C . HIS A 1 428 ? 2.072 1.978 16.845 1.00 95.56 428 HIS A C 1
ATOM 3458 O O . HIS A 1 428 ? 0.994 1.613 17.319 1.00 95.56 428 HIS A O 1
ATOM 3464 N N . PHE A 1 429 ? 2.164 2.926 15.913 1.00 97.94 429 PHE A N 1
ATOM 3465 C CA . PHE A 1 429 ? 0.965 3.414 15.238 1.00 97.94 429 PHE A CA 1
ATOM 3466 C C . PHE A 1 429 ? 0.329 2.273 14.449 1.00 97.94 429 PHE A C 1
ATOM 3468 O O . PHE A 1 429 ? 1.027 1.433 13.878 1.00 97.94 429 PHE A O 1
ATOM 3475 N N . ALA A 1 430 ? -0.992 2.249 14.393 1.00 97.44 430 ALA A N 1
ATOM 3476 C CA . ALA A 1 430 ? -1.740 1.350 13.530 1.00 97.44 430 ALA A CA 1
ATOM 3477 C C . ALA A 1 430 ? -2.574 2.170 12.547 1.00 97.44 430 ALA A C 1
ATOM 3479 O O . ALA A 1 430 ? -3.120 3.218 12.899 1.00 97.44 430 ALA A O 1
ATOM 3480 N N . MET A 1 431 ? -2.600 1.709 11.298 1.00 97.12 431 MET A N 1
ATOM 3481 C CA . MET A 1 431 ? -3.319 2.360 10.211 1.00 97.12 431 MET A CA 1
ATOM 3482 C C . MET A 1 431 ? -4.771 1.879 10.162 1.00 97.12 431 MET A C 1
ATOM 3484 O O . MET A 1 431 ? -5.046 0.693 10.347 1.00 97.12 431 MET A O 1
ATOM 3488 N N . LEU A 1 432 ? -5.681 2.806 9.885 1.00 97.31 432 LEU A N 1
ATOM 3489 C CA . LEU A 1 432 ? -7.074 2.558 9.563 1.00 97.31 432 LEU A CA 1
ATOM 3490 C C . LEU A 1 432 ? -7.474 3.396 8.346 1.00 97.31 432 LEU A C 1
ATOM 3492 O O . LEU A 1 432 ? -7.279 4.610 8.324 1.00 97.31 432 LEU A O 1
ATOM 3496 N N . GLU A 1 433 ? -8.062 2.759 7.341 1.00 95.50 433 GLU A N 1
ATOM 3497 C CA . GLU A 1 433 ? -8.650 3.455 6.194 1.00 95.50 433 GLU A CA 1
ATOM 3498 C C . GLU A 1 433 ? -10.116 3.814 6.481 1.00 95.50 433 GLU A C 1
ATOM 3500 O O . GLU A 1 433 ? -10.906 2.959 6.889 1.00 95.50 433 GLU A O 1
ATOM 3505 N N . LEU A 1 434 ? -10.477 5.082 6.281 1.00 94.38 434 LEU A N 1
ATOM 3506 C CA . LEU A 1 434 ? -11.814 5.626 6.520 1.00 94.38 434 LEU A CA 1
ATOM 3507 C C . LEU A 1 434 ? -12.351 6.281 5.241 1.00 94.38 434 LEU A C 1
ATOM 3509 O O . LEU A 1 434 ? -11.569 6.894 4.511 1.00 94.38 434 LEU A O 1
ATOM 3513 N N . PRO A 1 435 ? -13.662 6.184 4.954 1.00 92.38 435 PRO A N 1
ATOM 3514 C CA . PRO A 1 435 ? -14.253 6.896 3.827 1.00 92.38 435 PRO A CA 1
ATOM 3515 C C . PRO A 1 435 ? -14.175 8.409 4.068 1.00 92.38 435 PRO A C 1
ATOM 3517 O O . PRO A 1 435 ? -14.436 8.875 5.170 1.00 92.38 435 PRO A O 1
ATOM 3520 N N . LEU A 1 436 ? -13.813 9.165 3.038 1.00 92.50 436 LEU A N 1
ATOM 3521 C CA . LEU A 1 436 ? -13.794 10.626 3.026 1.00 92.50 436 LEU A CA 1
ATOM 3522 C C . LEU A 1 436 ? -14.348 11.075 1.671 1.00 92.50 436 LEU A C 1
ATOM 3524 O O . LEU A 1 436 ? -13.591 11.055 0.699 1.00 92.50 436 LEU A O 1
ATOM 3528 N N . PRO A 1 437 ? -15.641 11.426 1.568 1.00 90.50 437 PRO A N 1
ATOM 3529 C CA . PRO A 1 437 ? -16.226 11.888 0.314 1.00 90.50 437 PRO A CA 1
ATOM 3530 C C . PRO A 1 437 ? -15.391 12.998 -0.339 1.00 90.50 437 PRO A C 1
ATOM 3532 O O . PRO A 1 437 ? -14.801 13.845 0.336 1.00 90.50 437 PRO A O 1
ATOM 3535 N N . LEU A 1 438 ? -15.303 12.985 -1.671 1.00 87.81 438 LEU A N 1
ATOM 3536 C CA . LEU A 1 438 ? -14.462 13.931 -2.413 1.00 87.81 438 LEU A CA 1
ATOM 3537 C C . LEU A 1 438 ? -14.931 15.382 -2.269 1.00 87.81 438 LEU A C 1
ATOM 3539 O O . LEU A 1 438 ? -14.120 16.286 -2.441 1.00 87.81 438 LEU A O 1
ATOM 3543 N N . ASP A 1 439 ? -16.184 15.596 -1.895 1.00 87.81 439 ASP A N 1
ATOM 3544 C CA . ASP A 1 439 ? -16.853 16.868 -1.624 1.00 87.81 439 ASP A CA 1
ATOM 3545 C C . ASP A 1 439 ? -16.926 17.224 -0.127 1.00 87.81 439 ASP A C 1
ATOM 3547 O O . ASP A 1 439 ? -17.450 18.282 0.216 1.00 87.81 439 ASP A O 1
ATOM 3551 N N . ALA A 1 440 ? -16.358 16.395 0.759 1.00 90.94 440 ALA A N 1
ATOM 3552 C CA . ALA A 1 440 ? -16.408 16.622 2.199 1.00 90.94 440 ALA A CA 1
ATOM 3553 C C . ALA A 1 440 ? -15.767 17.954 2.618 1.00 90.94 440 ALA A C 1
ATOM 3555 O O . ALA A 1 440 ? -14.686 18.318 2.129 1.00 90.94 440 ALA A O 1
ATOM 3556 N N . GLN A 1 441 ? -16.405 18.661 3.552 1.00 90.81 441 GLN A N 1
ATOM 3557 C CA . GLN A 1 441 ? -15.987 20.004 3.978 1.00 90.81 441 GLN A CA 1
ATOM 3558 C C . GLN A 1 441 ? -15.516 20.051 5.428 1.00 90.81 441 GLN A C 1
ATOM 3560 O O . GLN A 1 441 ? -14.690 20.894 5.785 1.00 90.81 441 GLN A O 1
ATOM 3565 N N . GLN A 1 442 ? -16.015 19.150 6.270 1.00 92.69 442 GLN A N 1
ATOM 3566 C CA . GLN A 1 442 ? -15.719 19.133 7.694 1.00 92.69 442 GLN A CA 1
ATOM 3567 C C . GLN A 1 442 ? -15.223 17.761 8.143 1.00 92.69 442 GLN A C 1
ATOM 3569 O O . GLN A 1 442 ? -15.772 16.725 7.778 1.00 92.69 442 GLN A O 1
ATOM 3574 N N . LEU A 1 443 ? -14.182 17.778 8.975 1.00 96.00 443 LEU A N 1
ATOM 3575 C CA . LEU A 1 443 ? -13.640 16.605 9.647 1.00 96.00 443 LEU A CA 1
ATOM 3576 C C . LEU A 1 443 ? -13.331 16.964 11.102 1.00 96.00 443 LEU A C 1
ATOM 3578 O O . LEU A 1 443 ? -12.559 17.892 11.363 1.00 96.00 443 LEU A O 1
ATOM 3582 N N . SER A 1 444 ? -13.892 16.217 12.044 1.00 96.69 444 SER A N 1
ATOM 3583 C CA . SER A 1 444 ? -13.574 16.323 13.468 1.00 96.69 444 SER A CA 1
ATOM 3584 C C . SER A 1 444 ? -13.263 14.953 14.065 1.00 96.69 444 SER A C 1
ATOM 3586 O O . SER A 1 444 ? -13.707 13.910 13.581 1.00 96.69 444 SER A O 1
ATOM 3588 N N . VAL A 1 445 ? -12.443 14.957 15.112 1.00 97.38 445 VAL A N 1
ATOM 3589 C CA . VAL A 1 445 ? -12.103 13.774 15.899 1.00 97.38 445 VAL A CA 1
ATOM 3590 C C . VAL A 1 445 ? -12.282 14.097 17.372 1.00 97.38 445 VAL A C 1
ATOM 3592 O O . VAL A 1 445 ? -11.743 15.089 17.860 1.00 97.38 445 VAL A O 1
ATOM 3595 N N . THR A 1 446 ? -12.982 13.229 18.088 1.00 96.56 446 THR A N 1
ATOM 3596 C CA . THR A 1 446 ? -13.218 13.333 19.527 1.00 96.56 446 THR A CA 1
ATOM 3597 C C . THR A 1 446 ? -12.738 12.067 20.217 1.00 96.56 446 THR A C 1
ATOM 3599 O O . THR A 1 446 ? -13.091 10.959 19.812 1.00 96.56 446 THR A O 1
ATOM 3602 N N . VAL A 1 447 ? -11.938 12.226 21.271 1.00 95.69 447 VAL A N 1
ATOM 3603 C CA . VAL A 1 447 ? -11.569 11.129 22.175 1.00 95.69 447 VAL A CA 1
ATOM 3604 C C . VAL A 1 447 ? -12.661 10.991 23.233 1.00 95.69 447 VAL A C 1
ATOM 3606 O O . VAL A 1 447 ? -13.057 11.991 23.826 1.00 95.69 447 VAL A O 1
ATOM 3609 N N . SER A 1 448 ? -13.174 9.776 23.435 1.00 90.69 448 SER A N 1
ATOM 3610 C CA . SER A 1 448 ? -14.304 9.542 24.350 1.00 90.69 448 SER A CA 1
ATOM 3611 C C . SER A 1 448 ? -13.900 9.642 25.823 1.00 90.69 448 SER A C 1
ATOM 3613 O O . SER A 1 448 ? -14.672 10.135 26.639 1.00 90.69 448 SER A O 1
ATOM 3615 N N . ASP A 1 449 ? -12.681 9.209 26.149 1.00 88.50 449 ASP A N 1
ATOM 3616 C CA . ASP A 1 449 ? -12.121 9.258 27.499 1.00 88.50 449 ASP A CA 1
ATOM 3617 C C . ASP A 1 449 ? -11.105 10.406 27.624 1.00 88.50 449 ASP A C 1
ATOM 3619 O O . ASP A 1 449 ? -10.481 10.778 26.626 1.00 88.50 449 ASP A O 1
ATOM 3623 N N . PRO A 1 450 ? -10.845 10.938 28.835 1.00 85.50 450 PRO A N 1
ATOM 3624 C CA . PRO A 1 450 ? -9.853 11.993 29.065 1.00 85.50 450 PRO A CA 1
ATOM 3625 C C . PRO A 1 450 ? -8.409 11.453 29.025 1.00 85.50 450 PRO A C 1
ATOM 3627 O O . PRO A 1 450 ? -7.580 11.766 29.882 1.00 85.50 450 PRO A O 1
ATOM 3630 N N . ILE A 1 451 ? -8.096 10.609 28.041 1.00 91.88 451 ILE A N 1
ATOM 3631 C CA . ILE A 1 451 ? -6.764 10.058 27.805 1.00 91.88 451 ILE A CA 1
ATOM 3632 C C . ILE A 1 451 ? -6.133 10.686 26.566 1.00 91.88 451 ILE A C 1
ATOM 3634 O O . ILE A 1 451 ? -6.816 11.139 25.651 1.00 91.88 451 ILE A O 1
ATOM 3638 N N . LYS A 1 452 ? -4.800 10.700 26.524 1.00 93.50 452 LYS A N 1
ATOM 3639 C CA . LYS A 1 452 ? -4.067 11.181 25.352 1.00 93.50 452 LYS A CA 1
ATOM 3640 C C . LYS A 1 452 ? -3.994 10.094 24.284 1.00 93.50 452 LYS A C 1
ATOM 3642 O O . LYS A 1 452 ? -3.547 8.983 24.563 1.00 93.50 452 LYS A O 1
ATOM 3647 N N . VAL A 1 453 ? -4.365 10.454 23.062 1.00 96.81 453 VAL A N 1
ATOM 3648 C CA . VAL A 1 453 ? -4.234 9.630 21.860 1.00 96.81 453 VAL A CA 1
ATOM 3649 C C . VAL A 1 453 ? -3.338 10.360 20.870 1.00 96.81 453 VAL A C 1
ATOM 3651 O O . VAL A 1 453 ? -3.585 11.522 20.546 1.00 96.81 453 VAL A O 1
ATOM 3654 N N . ASP A 1 454 ? -2.317 9.670 20.372 1.00 97.88 454 ASP A N 1
ATOM 3655 C CA . ASP A 1 454 ? -1.528 10.156 19.246 1.00 97.88 454 ASP A CA 1
ATOM 3656 C C . ASP A 1 454 ? -2.250 9.783 17.954 1.00 97.88 454 ASP A C 1
ATOM 3658 O O . ASP A 1 454 ? -2.516 8.599 17.715 1.00 97.88 454 ASP A O 1
ATOM 3662 N N . LEU A 1 455 ? -2.526 10.761 17.091 1.00 97.31 455 LEU A N 1
ATOM 3663 C CA . LEU A 1 455 ? -3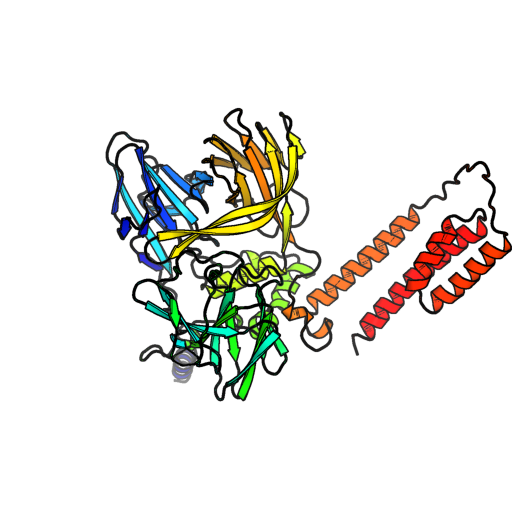.123 10.500 15.787 1.00 97.31 455 LEU A CA 1
ATOM 3664 C C . LEU A 1 455 ? -2.512 11.323 14.656 1.00 97.31 455 LEU A C 1
ATOM 3666 O O . LEU A 1 455 ? -2.147 12.478 14.839 1.00 97.31 455 LEU A O 1
ATOM 3670 N N . ALA A 1 456 ? -2.466 10.750 13.458 1.00 97.94 456 ALA A N 1
ATOM 3671 C CA . ALA A 1 456 ? -2.194 11.463 12.216 1.00 97.94 456 ALA A CA 1
ATOM 3672 C C . ALA A 1 456 ? -3.275 11.139 11.189 1.00 97.94 456 ALA A C 1
ATOM 3674 O O . ALA A 1 456 ? -3.643 9.978 11.010 1.00 97.94 456 ALA A O 1
ATOM 3675 N N . LEU A 1 457 ? -3.752 12.154 10.480 1.00 97.25 457 LEU A N 1
ATOM 3676 C CA . LEU A 1 457 ? -4.732 12.002 9.410 1.00 97.25 457 LEU A CA 1
ATOM 3677 C C . LEU A 1 457 ? -4.066 12.324 8.084 1.00 97.25 457 LEU A C 1
ATOM 3679 O O . LEU A 1 457 ? -3.465 13.385 7.929 1.00 97.25 457 LEU A O 1
ATOM 3683 N N . ARG A 1 458 ? -4.160 11.398 7.135 1.00 95.00 458 ARG A N 1
ATOM 3684 C CA . ARG A 1 458 ? -3.455 11.469 5.860 1.00 95.00 458 ARG A CA 1
ATOM 3685 C C . ARG A 1 458 ? -4.418 11.367 4.689 1.00 95.00 458 ARG A C 1
ATOM 3687 O O . ARG A 1 458 ? -5.183 10.407 4.600 1.00 95.00 458 ARG A O 1
ATOM 3694 N N . VAL A 1 459 ? -4.302 12.301 3.754 1.00 94.06 459 VAL A N 1
ATOM 3695 C CA . VAL A 1 459 ? -5.045 12.320 2.486 1.00 94.06 459 VAL A CA 1
ATOM 3696 C C . VAL A 1 459 ? -4.087 12.252 1.296 1.00 94.06 459 VAL A C 1
ATOM 3698 O O . VAL A 1 459 ? -2.878 12.465 1.439 1.00 94.06 459 VAL A O 1
ATOM 3701 N N . ARG A 1 460 ? -4.631 11.911 0.123 1.00 91.50 460 ARG A N 1
ATOM 3702 C CA . ARG A 1 460 ? -3.919 11.969 -1.159 1.00 91.50 460 ARG A CA 1
ATOM 3703 C C . ARG A 1 460 ? -4.476 13.097 -2.014 1.00 91.50 460 ARG A C 1
ATOM 3705 O O . ARG A 1 460 ? -5.684 13.158 -2.244 1.00 91.50 460 ARG A O 1
ATOM 3712 N N . GLU A 1 461 ? -3.583 13.929 -2.520 1.00 90.12 461 GLU A N 1
ATOM 3713 C CA . GLU A 1 461 ? -3.898 15.090 -3.355 1.00 90.12 461 GLU A CA 1
ATOM 3714 C C . GLU A 1 461 ? -3.202 14.964 -4.708 1.00 90.12 461 GLU A C 1
ATOM 3716 O O . GLU A 1 461 ? -2.172 14.289 -4.822 1.00 90.12 461 GLU A O 1
ATOM 3721 N N . LEU A 1 462 ? -3.774 15.592 -5.740 1.00 88.88 462 LEU A N 1
ATOM 3722 C CA . LEU A 1 462 ? -3.184 15.596 -7.074 1.00 88.88 462 LEU A CA 1
ATOM 3723 C C . LEU A 1 462 ? -1.856 16.341 -7.024 1.00 88.88 462 LEU A C 1
ATOM 3725 O O . LEU A 1 462 ? -1.814 17.544 -6.761 1.00 88.88 462 LEU A O 1
ATOM 3729 N N . GLN A 1 463 ? -0.767 15.632 -7.299 1.00 88.88 463 GLN A N 1
ATOM 3730 C CA . GLN A 1 463 ? 0.538 16.267 -7.325 1.00 88.88 463 GLN A CA 1
ATOM 3731 C C . GLN A 1 463 ? 0.731 17.070 -8.610 1.00 88.88 463 GLN A C 1
ATOM 3733 O O . GLN A 1 463 ? 0.105 16.818 -9.643 1.00 88.88 463 GLN A O 1
ATOM 3738 N N . SER A 1 464 ? 1.618 18.056 -8.545 1.00 83.00 464 SER A N 1
ATOM 3739 C CA . SER A 1 464 ? 1.804 19.034 -9.611 1.00 83.00 464 SER A CA 1
ATOM 3740 C C . SER A 1 464 ? 2.332 18.391 -10.907 1.00 83.00 464 SER A C 1
ATOM 3742 O O . SER A 1 464 ? 1.797 18.693 -11.980 1.00 83.00 464 SER A O 1
ATOM 3744 N N . LEU A 1 465 ? 3.315 17.490 -10.792 1.00 86.00 465 LEU A N 1
ATOM 3745 C CA . LEU A 1 465 ? 3.898 16.660 -11.852 1.00 86.00 465 LEU A CA 1
ATOM 3746 C C . LEU A 1 465 ? 3.940 15.197 -11.394 1.00 86.00 465 LEU A C 1
ATOM 3748 O O . LEU A 1 465 ? 4.332 14.953 -10.255 1.00 86.00 465 LEU A O 1
ATOM 3752 N N . PRO A 1 466 ? 3.590 14.222 -12.247 1.00 87.94 466 PRO A N 1
ATOM 3753 C CA . PRO A 1 466 ? 3.542 12.826 -11.839 1.00 87.94 466 PRO A CA 1
ATOM 3754 C C . PRO A 1 466 ? 4.931 12.296 -11.462 1.00 87.94 466 PRO A C 1
ATOM 3756 O O . PRO A 1 466 ? 5.931 12.649 -12.084 1.00 87.94 466 PRO A O 1
ATOM 3759 N N . ASN A 1 467 ? 4.991 11.413 -10.472 1.00 86.50 467 ASN A N 1
ATOM 3760 C CA . ASN A 1 467 ? 6.206 10.779 -9.980 1.00 86.50 467 ASN A CA 1
ATOM 3761 C C . ASN A 1 467 ? 6.337 9.352 -10.540 1.00 86.50 467 ASN A C 1
ATOM 3763 O O . ASN A 1 467 ? 5.864 8.394 -9.934 1.00 86.50 467 ASN A O 1
ATOM 3767 N N . ASN A 1 468 ? 6.970 9.205 -11.706 1.00 85.94 468 ASN A N 1
ATOM 3768 C CA . ASN A 1 468 ? 7.266 7.897 -12.294 1.00 85.94 468 ASN A CA 1
ATOM 3769 C C . ASN A 1 468 ? 8.684 7.871 -12.880 1.00 85.94 468 ASN A C 1
ATOM 3771 O O . ASN A 1 468 ? 8.932 8.403 -13.960 1.00 85.94 468 ASN A O 1
ATOM 3775 N N . ALA A 1 469 ? 9.621 7.243 -12.165 1.00 80.62 469 ALA A N 1
ATOM 3776 C CA . ALA A 1 469 ? 11.027 7.196 -12.567 1.00 80.62 469 ALA A CA 1
ATOM 3777 C C . ALA A 1 469 ? 11.238 6.537 -13.943 1.00 80.62 469 ALA A C 1
ATOM 3779 O O . ALA A 1 469 ? 12.029 7.037 -14.742 1.00 80.62 469 ALA A O 1
ATOM 3780 N N . VAL A 1 470 ? 10.497 5.463 -14.243 1.00 86.25 470 VAL A N 1
ATOM 3781 C CA . VAL A 1 470 ? 10.601 4.734 -15.518 1.00 86.25 470 VAL A CA 1
ATOM 3782 C C . VAL A 1 470 ? 10.229 5.645 -16.687 1.00 86.25 470 VAL A C 1
ATOM 3784 O O . VAL A 1 470 ? 10.947 5.687 -17.683 1.00 86.25 470 VAL A O 1
ATOM 3787 N N . LEU A 1 471 ? 9.156 6.428 -16.553 1.00 83.12 471 LEU A N 1
ATOM 3788 C CA . LEU A 1 471 ? 8.692 7.350 -17.586 1.00 83.12 471 LEU A CA 1
ATOM 3789 C C . LEU A 1 471 ? 9.744 8.419 -17.926 1.00 83.12 471 LEU A C 1
ATOM 3791 O O . LEU A 1 471 ? 10.023 8.652 -19.103 1.00 83.12 471 LEU A O 1
ATOM 3795 N N . TYR A 1 472 ? 10.363 9.034 -16.912 1.00 82.88 472 TYR A N 1
ATOM 3796 C CA . TYR A 1 472 ? 11.360 10.093 -17.116 1.00 82.88 472 TYR A CA 1
ATOM 3797 C C . TYR A 1 472 ? 12.704 9.576 -17.644 1.00 82.88 472 TYR A C 1
ATOM 3799 O O . TYR A 1 472 ? 13.367 10.276 -18.408 1.00 82.88 472 TYR A O 1
ATOM 3807 N N . GLN A 1 473 ? 13.106 8.359 -17.268 1.00 83.94 473 GLN A N 1
ATOM 3808 C CA . GLN A 1 473 ? 14.409 7.783 -17.630 1.00 83.94 473 GLN A CA 1
ATOM 3809 C C . GLN A 1 473 ? 14.431 7.068 -18.990 1.00 83.94 473 GLN A C 1
ATOM 3811 O O . GLN A 1 473 ? 15.484 6.595 -19.422 1.00 83.94 473 GLN A O 1
ATOM 3816 N N . ARG A 1 474 ? 13.294 6.980 -19.688 1.00 79.25 474 ARG A N 1
ATOM 3817 C CA . ARG A 1 474 ? 13.239 6.463 -21.064 1.00 79.25 474 ARG A CA 1
ATOM 3818 C C . ARG A 1 474 ? 14.105 7.302 -22.014 1.00 79.25 474 ARG A C 1
ATOM 3820 O O . ARG A 1 474 ? 14.260 8.497 -21.777 1.00 79.25 474 ARG A O 1
ATOM 3827 N N . PRO A 1 475 ? 14.647 6.733 -23.101 1.00 79.25 475 PRO A N 1
ATOM 3828 C CA . PRO A 1 475 ? 15.358 7.502 -24.130 1.00 79.25 475 PRO A CA 1
ATOM 3829 C C . PRO A 1 475 ? 14.399 8.378 -24.963 1.00 79.25 475 PRO A C 1
ATOM 3831 O O . PRO A 1 475 ? 13.228 8.036 -25.107 1.00 79.25 475 PRO A O 1
ATOM 3834 N N . GLY A 1 476 ? 14.881 9.508 -25.500 1.00 80.12 476 GLY A N 1
ATOM 3835 C CA . GLY A 1 476 ? 14.113 10.450 -26.346 1.00 80.12 476 GLY A CA 1
ATOM 3836 C C . GLY A 1 476 ? 13.748 11.777 -25.660 1.00 80.12 476 GLY A C 1
ATOM 3837 O O . GLY A 1 476 ? 14.175 12.030 -24.530 1.00 80.12 476 GLY A O 1
ATOM 3838 N N . LEU A 1 477 ? 12.928 12.613 -26.303 1.00 81.12 477 LEU A N 1
ATOM 3839 C CA . LEU A 1 477 ? 12.452 13.889 -25.748 1.00 81.12 477 LEU A CA 1
ATOM 3840 C C . LEU A 1 477 ? 11.190 13.691 -24.891 1.00 81.12 477 LEU A C 1
ATOM 3842 O O . LEU A 1 477 ? 10.394 12.785 -25.128 1.00 81.12 477 LEU A O 1
ATOM 3846 N N . LEU A 1 478 ? 10.981 14.535 -23.871 1.00 79.25 478 LEU A N 1
ATOM 3847 C CA . LEU A 1 478 ? 9.814 14.409 -22.977 1.00 79.25 478 LEU A CA 1
ATOM 3848 C C . LEU A 1 478 ? 8.486 14.592 -23.721 1.00 79.25 478 LEU A C 1
ATOM 3850 O O . LEU A 1 478 ? 7.518 13.911 -23.404 1.00 79.25 478 LEU A O 1
ATOM 3854 N N . ARG A 1 479 ? 8.447 15.492 -24.706 1.00 81.50 479 ARG A N 1
ATOM 3855 C CA . ARG A 1 479 ? 7.243 15.781 -25.496 1.00 81.50 479 ARG A CA 1
ATOM 3856 C C . ARG A 1 479 ? 6.770 14.575 -26.301 1.00 81.50 479 ARG A C 1
ATOM 3858 O O . ARG A 1 479 ? 5.568 14.390 -26.420 1.00 81.50 479 ARG A O 1
ATOM 3865 N N . ASP A 1 480 ? 7.699 13.738 -26.753 1.00 80.50 480 ASP A N 1
ATOM 3866 C CA . ASP A 1 480 ? 7.384 12.519 -27.501 1.00 80.50 480 ASP A CA 1
ATOM 3867 C C . ASP A 1 480 ? 6.975 11.381 -26.560 1.00 80.50 480 ASP A C 1
ATOM 3869 O O . ASP A 1 480 ? 6.077 10.601 -26.862 1.00 80.50 480 ASP A O 1
ATOM 3873 N N . LYS A 1 481 ? 7.608 11.301 -25.381 1.00 78.50 481 LYS A N 1
ATOM 3874 C CA . LYS A 1 481 ? 7.303 10.286 -24.356 1.00 78.50 481 LYS A CA 1
ATOM 3875 C C . LYS A 1 481 ? 5.980 10.534 -23.639 1.00 78.50 481 LYS A C 1
ATOM 3877 O O . LYS A 1 481 ? 5.282 9.587 -23.293 1.00 78.50 481 LYS A O 1
ATOM 3882 N N . SER A 1 482 ? 5.697 11.794 -23.308 1.00 80.88 482 SER A N 1
ATOM 3883 C CA . SER A 1 482 ? 4.510 12.209 -22.567 1.00 80.88 482 SER A CA 1
ATOM 3884 C C . SER A 1 482 ? 4.141 13.671 -22.868 1.00 80.88 482 SER A C 1
ATOM 3886 O O . SER A 1 482 ? 4.500 14.585 -22.110 1.00 80.88 482 SER A O 1
ATOM 3888 N N . PRO A 1 483 ? 3.360 13.911 -23.939 1.00 84.69 483 PRO A N 1
ATOM 3889 C CA . PRO A 1 483 ? 2.777 15.220 -24.239 1.00 84.69 483 PRO A CA 1
ATOM 3890 C C . PRO A 1 483 ? 2.029 15.844 -23.051 1.00 84.69 483 PRO A C 1
ATOM 3892 O O . PRO A 1 483 ? 2.044 17.062 -22.875 1.00 84.69 483 PRO A O 1
ATOM 3895 N N . ALA A 1 484 ? 1.410 15.025 -22.193 1.00 84.94 484 ALA A N 1
ATOM 3896 C CA . ALA A 1 484 ? 0.632 15.513 -21.052 1.00 84.94 484 ALA A CA 1
ATOM 3897 C C . ALA A 1 484 ? 1.522 16.137 -19.979 1.00 84.94 484 ALA A C 1
ATOM 3899 O O . ALA A 1 484 ? 1.206 17.211 -19.464 1.00 84.94 484 ALA A O 1
ATOM 3900 N N . ILE A 1 485 ? 2.646 15.491 -19.660 1.00 84.31 485 ILE A N 1
ATOM 3901 C CA . ILE A 1 485 ? 3.613 16.033 -18.705 1.00 84.31 485 ILE A CA 1
ATOM 3902 C C . ILE A 1 485 ? 4.287 17.270 -19.280 1.00 84.31 485 ILE A C 1
ATOM 3904 O O . ILE A 1 485 ? 4.409 18.263 -18.566 1.00 84.31 485 ILE A O 1
ATOM 3908 N N . ALA A 1 486 ? 4.686 17.241 -20.554 1.00 83.94 486 ALA A N 1
ATOM 3909 C CA . ALA A 1 486 ? 5.283 18.404 -21.206 1.00 83.94 486 ALA A CA 1
ATOM 3910 C C . ALA A 1 486 ? 4.344 19.622 -21.148 1.00 83.94 486 ALA A C 1
ATOM 3912 O O . ALA A 1 486 ? 4.752 20.694 -20.702 1.00 83.94 486 ALA A O 1
ATOM 3913 N N . TYR A 1 487 ? 3.066 19.430 -21.488 1.00 83.88 487 TYR A N 1
ATOM 3914 C CA . TYR A 1 487 ? 2.034 20.461 -21.377 1.00 83.88 487 TYR A CA 1
ATOM 3915 C C . TYR A 1 487 ? 1.862 20.965 -19.936 1.00 83.88 487 TYR A C 1
ATOM 3917 O O . TYR A 1 487 ? 1.802 22.169 -19.685 1.00 83.88 487 TYR A O 1
ATOM 3925 N N . ARG A 1 488 ? 1.816 20.054 -18.957 1.00 84.38 488 ARG A N 1
ATOM 3926 C CA . ARG A 1 488 ? 1.669 20.416 -17.542 1.00 84.38 488 ARG A CA 1
ATOM 3927 C C . ARG A 1 488 ? 2.863 21.216 -17.021 1.00 84.38 488 ARG A C 1
ATOM 3929 O O . ARG A 1 488 ? 2.669 22.159 -16.253 1.00 84.38 488 ARG A O 1
ATOM 3936 N N . LEU A 1 489 ? 4.074 20.848 -17.425 1.00 85.25 489 LEU A N 1
ATOM 3937 C CA . LEU A 1 489 ? 5.297 21.564 -17.081 1.00 85.25 489 LEU A CA 1
ATOM 3938 C C . LEU A 1 489 ? 5.275 22.981 -17.663 1.00 85.25 489 LEU A C 1
ATOM 3940 O O . LEU A 1 489 ? 5.543 23.941 -16.943 1.00 85.25 489 LEU A O 1
ATOM 3944 N N . GLU A 1 490 ? 4.880 23.126 -18.928 1.00 82.12 490 GLU A N 1
ATOM 3945 C CA . GLU A 1 490 ? 4.741 24.430 -19.576 1.00 82.12 490 GLU A CA 1
ATOM 3946 C C . GLU A 1 490 ? 3.726 25.322 -18.846 1.00 82.12 490 GLU A C 1
ATOM 3948 O O . GLU A 1 490 ? 4.040 26.464 -18.508 1.00 82.12 490 GLU A O 1
ATOM 3953 N N . GLN A 1 491 ? 2.550 24.788 -18.493 1.00 82.69 491 GLN A N 1
ATOM 3954 C CA . GLN A 1 491 ? 1.561 25.521 -17.696 1.00 82.69 491 GLN A CA 1
ATOM 3955 C C . GLN A 1 491 ? 2.117 25.985 -16.342 1.00 82.69 491 GLN A C 1
ATOM 3957 O O . GLN A 1 491 ? 1.805 27.088 -15.891 1.00 82.69 491 GLN A O 1
ATOM 3962 N N . GLN A 1 492 ? 2.903 25.150 -15.657 1.00 81.50 492 GLN A N 1
ATOM 3963 C CA . GLN A 1 492 ? 3.506 25.532 -14.377 1.00 81.50 492 GLN A CA 1
ATOM 3964 C C . GLN A 1 492 ? 4.520 26.655 -14.545 1.00 81.50 492 GLN A C 1
ATOM 3966 O O . GLN A 1 492 ? 4.488 27.613 -13.775 1.00 81.50 492 GLN A O 1
ATOM 3971 N N . LEU A 1 493 ? 5.376 26.566 -15.561 1.00 78.00 493 LEU A N 1
ATOM 3972 C CA . LEU A 1 493 ? 6.361 27.599 -15.866 1.00 78.00 493 LEU A CA 1
ATOM 3973 C C . LEU A 1 493 ? 5.678 28.925 -16.221 1.00 78.00 493 LEU A C 1
ATOM 3975 O O . LEU A 1 493 ? 6.056 29.961 -15.680 1.00 78.00 493 LEU A O 1
ATOM 3979 N N . GLN A 1 494 ? 4.613 28.893 -17.026 1.00 77.69 494 GLN A N 1
ATOM 3980 C CA . GLN A 1 494 ? 3.809 30.077 -17.345 1.00 77.69 494 GLN A CA 1
ATOM 3981 C C . GLN A 1 494 ? 3.145 30.683 -16.098 1.00 77.69 494 GLN A C 1
ATOM 3983 O O . GLN A 1 494 ? 3.179 31.898 -15.910 1.00 77.69 494 GLN A O 1
ATOM 3988 N N . ARG A 1 495 ? 2.575 29.861 -15.204 1.00 78.44 495 ARG A N 1
ATOM 3989 C CA . ARG A 1 495 ? 1.988 30.345 -13.938 1.00 78.44 495 ARG A CA 1
ATOM 3990 C C . ARG A 1 495 ? 3.034 30.958 -13.017 1.00 78.44 495 ARG A C 1
ATOM 3992 O O . ARG A 1 495 ? 2.756 31.981 -12.398 1.00 78.44 495 ARG A O 1
ATOM 3999 N N . LEU A 1 496 ? 4.216 30.352 -12.922 1.00 73.31 496 LEU A N 1
ATOM 4000 C CA . LEU A 1 496 ? 5.331 30.891 -12.143 1.00 73.31 496 LEU A CA 1
ATOM 4001 C C . LEU A 1 496 ? 5.795 32.233 -12.716 1.00 73.31 496 LEU A C 1
ATOM 4003 O O . LEU A 1 496 ? 5.924 33.192 -11.958 1.00 73.31 496 LEU A O 1
ATOM 4007 N N . ALA A 1 497 ? 5.961 32.328 -14.038 1.00 67.50 497 ALA A N 1
ATOM 4008 C CA . ALA A 1 497 ? 6.303 33.575 -14.718 1.00 67.50 497 ALA A CA 1
ATOM 4009 C C . ALA A 1 497 ? 5.246 34.661 -14.463 1.00 67.50 497 ALA A C 1
ATOM 4011 O O . ALA A 1 497 ? 5.583 35.776 -14.068 1.00 67.50 497 ALA A O 1
ATOM 4012 N N . HIS A 1 498 ? 3.961 34.321 -14.588 1.00 70.69 498 HIS A N 1
ATOM 4013 C CA . HIS A 1 498 ? 2.870 35.261 -14.348 1.00 70.69 498 HIS A CA 1
ATOM 4014 C C . HIS A 1 498 ? 2.774 35.698 -12.881 1.00 70.69 498 HIS A C 1
ATOM 4016 O O . HIS A 1 498 ? 2.658 36.887 -12.599 1.00 70.69 498 HIS A O 1
ATOM 4022 N N . SER A 1 499 ? 2.873 34.765 -11.930 1.00 68.31 499 SER A N 1
ATOM 4023 C CA . SER A 1 499 ? 2.891 35.081 -10.496 1.00 68.31 499 SER A CA 1
ATOM 4024 C C . SER A 1 499 ? 4.076 35.972 -10.139 1.00 68.31 499 SER A C 1
ATOM 4026 O O . SER A 1 499 ? 3.944 36.858 -9.297 1.00 68.31 499 SER A O 1
ATOM 4028 N N . TYR A 1 500 ? 5.227 35.749 -10.771 1.00 64.69 500 TYR A N 1
ATOM 4029 C CA . TYR A 1 500 ? 6.401 36.588 -10.599 1.00 64.69 500 TYR A CA 1
ATOM 4030 C C . TYR A 1 500 ? 6.149 38.003 -11.144 1.00 64.69 500 TYR A C 1
ATOM 4032 O O . TYR A 1 500 ? 6.332 38.973 -10.411 1.00 64.69 500 TYR A O 1
ATOM 4040 N N . GLN A 1 501 ? 5.630 38.133 -12.372 1.00 65.25 501 GLN A N 1
ATOM 4041 C CA . GLN A 1 501 ? 5.236 39.419 -12.972 1.00 65.25 501 GLN A CA 1
ATOM 4042 C C . GLN A 1 501 ? 4.198 40.176 -12.126 1.00 65.25 501 GLN A C 1
ATOM 4044 O O . GLN A 1 501 ? 4.326 41.380 -11.910 1.00 65.25 501 GLN A O 1
ATOM 4049 N N . GLN A 1 502 ? 3.193 39.484 -11.587 1.00 63.59 502 GLN A N 1
ATOM 4050 C CA . GLN A 1 502 ? 2.213 40.082 -10.678 1.00 63.59 502 GLN A CA 1
ATOM 4051 C C . GLN A 1 502 ? 2.846 40.509 -9.346 1.00 63.59 502 GLN A C 1
ATOM 4053 O O . GLN A 1 502 ? 2.531 41.585 -8.838 1.00 63.59 502 GLN A O 1
ATOM 4058 N N . GLY A 1 503 ? 3.762 39.711 -8.791 1.00 60.75 503 GLY A N 1
ATOM 4059 C CA . GLY A 1 503 ? 4.526 40.079 -7.596 1.00 60.75 503 GLY A CA 1
ATOM 4060 C C . GLY A 1 503 ? 5.352 41.351 -7.799 1.00 60.75 503 GLY A C 1
ATOM 4061 O O . GLY A 1 503 ? 5.423 42.186 -6.902 1.00 60.75 503 GLY A O 1
ATOM 4062 N N . LEU A 1 504 ? 5.892 41.547 -9.003 1.00 56.88 504 LEU A N 1
ATOM 4063 C CA . LEU A 1 504 ? 6.608 42.764 -9.394 1.00 56.88 504 LEU A CA 1
ATOM 4064 C C . LEU A 1 504 ? 5.675 43.974 -9.517 1.00 56.88 504 LEU A C 1
ATOM 4066 O O . LEU A 1 504 ? 6.057 45.071 -9.130 1.00 56.88 504 LEU A O 1
ATOM 4070 N N . SER A 1 505 ? 4.440 43.786 -9.997 1.00 53.97 505 SER A N 1
ATOM 4071 C CA . SER A 1 505 ? 3.454 44.877 -10.104 1.00 53.97 505 SER A CA 1
ATOM 4072 C C . SER A 1 505 ? 2.981 45.433 -8.753 1.00 53.97 505 SER A C 1
ATOM 4074 O O . SER A 1 505 ? 2.442 46.533 -8.701 1.00 53.97 505 SER A O 1
ATOM 4076 N N . ARG A 1 506 ? 3.192 44.685 -7.660 1.00 49.06 506 ARG A N 1
ATOM 4077 C CA . ARG A 1 506 ? 2.881 45.089 -6.276 1.00 4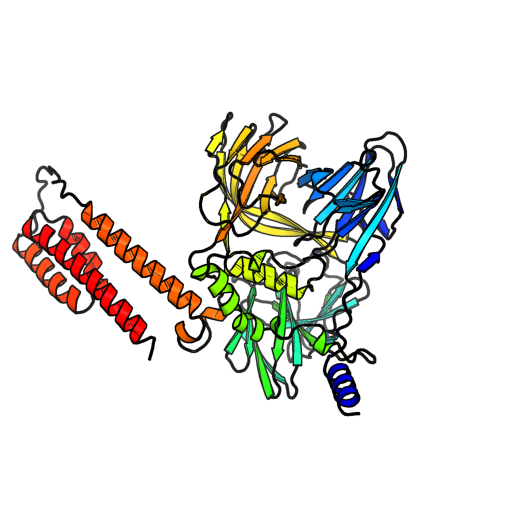9.06 506 ARG A CA 1
ATOM 4078 C C . ARG A 1 506 ? 4.118 45.531 -5.490 1.00 49.06 506 ARG A C 1
ATOM 4080 O O . ARG A 1 506 ? 4.028 45.746 -4.284 1.00 49.06 506 ARG A O 1
ATOM 4087 N N . PHE A 1 507 ? 5.272 45.613 -6.147 1.00 48.12 507 PHE A N 1
ATOM 4088 C CA . PHE A 1 507 ? 6.502 46.062 -5.518 1.00 48.12 507 PHE A CA 1
ATOM 4089 C C . PHE A 1 507 ? 6.497 47.591 -5.421 1.00 48.12 507 PHE A C 1
ATOM 4091 O O . PHE A 1 507 ? 6.731 48.289 -6.405 1.00 48.12 507 PHE A O 1
ATOM 4098 N N . GLU A 1 508 ? 6.236 48.112 -4.226 1.00 50.72 508 GLU A N 1
ATOM 4099 C CA . GLU A 1 508 ? 6.517 49.506 -3.890 1.00 50.72 508 GLU A CA 1
ATOM 4100 C C . GLU A 1 508 ? 7.940 49.602 -3.331 1.00 50.72 508 GLU A C 1
ATOM 4102 O O . GLU A 1 508 ? 8.328 48.844 -2.440 1.00 50.72 508 GLU A O 1
ATOM 4107 N N . LEU A 1 509 ? 8.737 50.538 -3.853 1.00 47.19 509 LEU A N 1
ATOM 4108 C CA . LEU A 1 509 ? 10.034 50.896 -3.280 1.00 47.19 509 LEU A CA 1
ATOM 4109 C C . LEU A 1 509 ? 9.801 51.587 -1.929 1.00 47.19 509 LEU A C 1
ATOM 4111 O O . LEU A 1 509 ? 9.794 52.815 -1.847 1.00 47.19 509 LEU A O 1
ATOM 4115 N N . THR A 1 510 ? 9.615 50.827 -0.852 1.00 46.06 510 THR A N 1
ATOM 4116 C CA . THR A 1 510 ? 9.764 51.384 0.495 1.00 46.06 510 THR A CA 1
ATOM 4117 C C . THR A 1 510 ? 11.225 51.754 0.684 1.00 46.06 510 THR A C 1
ATOM 4119 O O . THR A 1 510 ? 12.079 50.876 0.803 1.00 46.06 510 THR A O 1
ATOM 4122 N N . GLN A 1 511 ? 11.512 53.057 0.690 1.00 47.31 511 GLN A N 1
ATOM 4123 C CA . GLN A 1 511 ? 12.795 53.580 1.141 1.00 47.31 511 GLN A CA 1
ATOM 4124 C C . GLN A 1 511 ? 13.054 53.032 2.549 1.00 47.31 511 GLN A C 1
ATOM 4126 O O . GLN A 1 511 ? 12.270 53.323 3.459 1.00 47.31 511 GLN A O 1
ATOM 4131 N N . PRO A 1 512 ? 14.139 52.279 2.788 1.00 43.66 512 PRO A N 1
ATOM 4132 C CA . PRO A 1 512 ? 14.640 52.175 4.138 1.00 43.66 512 PRO A CA 1
ATOM 4133 C C . PRO A 1 512 ? 15.046 53.600 4.518 1.00 43.66 512 PRO A C 1
ATOM 4135 O O . PRO A 1 512 ? 15.968 54.162 3.925 1.00 43.66 512 PRO A O 1
ATOM 4138 N N . GLN A 1 513 ? 14.376 54.204 5.500 1.00 46.22 513 GLN A N 1
ATOM 4139 C CA . GLN A 1 513 ? 15.016 55.249 6.295 1.00 46.22 513 GLN A CA 1
ATOM 4140 C C . GLN A 1 513 ? 16.160 54.567 7.055 1.00 46.22 513 GLN A C 1
ATOM 4142 O O . GLN A 1 513 ? 16.033 54.186 8.214 1.00 46.22 513 GLN A O 1
ATOM 4147 N N . HIS A 1 514 ? 17.252 54.277 6.356 1.00 45.28 514 HIS A N 1
ATOM 4148 C CA . HIS A 1 514 ? 18.486 53.827 6.964 1.00 45.28 514 HIS A CA 1
ATOM 4149 C C . HIS A 1 514 ? 19.321 55.064 7.228 1.00 45.28 514 HIS A C 1
ATOM 4151 O O . HIS A 1 514 ? 19.902 55.664 6.323 1.00 45.28 514 HIS A O 1
ATOM 4157 N N . GLU A 1 515 ? 19.350 55.439 8.505 1.00 42.41 515 GLU A N 1
ATOM 4158 C CA . GLU A 1 515 ? 20.439 56.215 9.071 1.00 42.41 515 GLU A CA 1
ATOM 4159 C C . GLU A 1 515 ? 21.757 55.609 8.583 1.00 42.41 515 GLU A C 1
ATOM 4161 O O . GLU A 1 515 ? 22.019 54.414 8.747 1.00 42.41 515 GLU A O 1
ATOM 4166 N N . SER A 1 516 ? 22.557 56.432 7.907 1.00 43.62 516 SER A N 1
ATOM 4167 C CA . SER A 1 516 ? 23.787 56.007 7.258 1.00 43.62 516 SER A CA 1
ATOM 4168 C C . SER A 1 516 ? 24.749 55.399 8.281 1.00 43.62 516 SER A C 1
ATOM 4170 O O . SER A 1 516 ? 25.466 56.112 8.989 1.00 43.62 516 SER A O 1
ATOM 4172 N N . THR A 1 517 ? 24.819 54.074 8.338 1.00 45.56 517 THR A N 1
ATOM 4173 C CA . THR A 1 517 ? 25.960 53.391 8.938 1.00 45.56 517 THR A CA 1
ATOM 4174 C C . THR A 1 517 ? 27.006 53.175 7.851 1.00 45.56 517 THR A C 1
ATOM 4176 O O . THR A 1 517 ? 26.769 52.615 6.783 1.00 45.56 517 THR A O 1
ATOM 4179 N N . LYS A 1 518 ? 28.167 53.768 8.116 1.00 49.94 518 LYS A N 1
ATOM 4180 C CA . LYS A 1 518 ? 29.328 53.914 7.243 1.00 49.94 518 LYS A CA 1
ATOM 4181 C C . LYS A 1 518 ? 29.825 52.561 6.723 1.00 49.94 518 LYS A C 1
ATOM 4183 O O . LYS A 1 518 ? 30.469 51.827 7.460 1.00 49.94 518 LYS A O 1
ATOM 4188 N N . ASN A 1 519 ? 29.554 52.285 5.451 1.00 52.16 519 ASN A N 1
ATOM 4189 C CA . ASN A 1 519 ? 30.456 51.635 4.492 1.00 52.16 519 ASN A CA 1
ATOM 4190 C C . ASN A 1 519 ? 29.833 51.755 3.091 1.00 52.16 519 ASN A C 1
ATOM 4192 O O . ASN A 1 519 ? 29.408 50.776 2.481 1.00 52.16 519 ASN A O 1
ATOM 4196 N N . SER A 1 520 ? 29.716 52.986 2.584 1.00 53.91 520 SER A N 1
ATOM 4197 C CA . SER A 1 520 ? 29.233 53.209 1.221 1.00 53.91 520 SER A CA 1
ATOM 4198 C C . SER A 1 520 ? 30.343 52.845 0.235 1.00 53.91 520 SER A C 1
ATOM 4200 O O . SER A 1 520 ? 31.297 53.604 0.054 1.00 53.91 520 SER A O 1
ATOM 4202 N N . LEU A 1 521 ? 30.223 51.681 -0.404 1.00 66.50 521 LEU A N 1
ATOM 4203 C CA . LEU A 1 521 ? 30.917 51.401 -1.664 1.00 66.50 521 LEU A CA 1
ATOM 4204 C C . LEU A 1 521 ? 30.727 52.599 -2.612 1.00 66.50 521 LEU A C 1
ATOM 4206 O O . LEU A 1 521 ? 29.649 53.199 -2.629 1.00 66.50 521 LEU A O 1
ATOM 4210 N N . SER A 1 522 ? 31.761 52.971 -3.372 1.00 70.94 522 SER A N 1
ATOM 4211 C CA . SER A 1 522 ? 31.691 54.139 -4.257 1.00 70.94 522 SER A CA 1
ATOM 4212 C C . SER A 1 522 ? 30.564 53.988 -5.285 1.00 70.94 522 SER A C 1
ATOM 4214 O O . SER A 1 522 ? 30.271 52.886 -5.747 1.00 70.94 522 SER A O 1
ATOM 4216 N N . THR A 1 523 ? 29.963 55.099 -5.711 1.00 70.06 523 THR A N 1
ATOM 4217 C CA . THR A 1 523 ? 28.952 55.123 -6.786 1.00 70.06 523 THR A CA 1
ATOM 4218 C C . THR A 1 523 ? 29.441 54.383 -8.038 1.00 70.06 523 THR A C 1
ATOM 4220 O O . THR A 1 523 ? 28.702 53.616 -8.651 1.00 70.06 523 THR A O 1
ATOM 4223 N N . SER A 1 524 ? 30.735 54.507 -8.356 1.00 75.31 524 SER A N 1
ATOM 4224 C CA . SER A 1 524 ? 31.387 53.783 -9.453 1.00 75.31 524 SER A CA 1
ATOM 4225 C C . SER A 1 524 ? 31.366 52.259 -9.297 1.00 75.31 524 SER A C 1
ATOM 4227 O O . SER A 1 524 ? 31.206 51.563 -10.294 1.00 75.31 524 SER A O 1
ATOM 4229 N N . HIS A 1 525 ? 31.473 51.726 -8.077 1.00 79.62 525 HIS A N 1
ATOM 4230 C CA . HIS A 1 525 ? 31.377 50.287 -7.827 1.00 79.62 525 HIS A CA 1
ATOM 4231 C C . HIS A 1 525 ? 29.965 49.765 -8.132 1.00 79.62 525 HIS A C 1
ATOM 4233 O O . HIS A 1 525 ? 29.815 48.728 -8.776 1.00 79.62 525 HIS A O 1
ATOM 4239 N N . TRP A 1 526 ? 28.925 50.499 -7.728 1.00 79.56 526 TRP A N 1
ATOM 4240 C CA . TRP A 1 526 ? 27.535 50.124 -8.003 1.00 79.56 526 TRP A CA 1
ATOM 4241 C C . TRP A 1 526 ? 27.203 50.162 -9.497 1.00 79.56 526 TRP A C 1
ATOM 4243 O O . TRP A 1 526 ? 26.619 49.209 -10.010 1.00 79.56 526 TRP A O 1
ATOM 4253 N N . HIS A 1 527 ? 27.640 51.199 -10.216 1.00 80.88 527 HIS A N 1
ATOM 4254 C CA . HIS A 1 527 ? 27.460 51.264 -11.670 1.00 80.88 527 HIS A CA 1
ATOM 4255 C C . HIS A 1 527 ? 28.293 50.227 -12.427 1.00 80.88 527 HIS A C 1
ATOM 4257 O O . HIS A 1 527 ? 27.821 49.687 -13.424 1.00 80.88 527 HIS A O 1
ATOM 4263 N N . TYR A 1 528 ? 29.497 49.899 -11.951 1.00 85.56 528 TYR A N 1
ATOM 4264 C CA . TYR A 1 528 ? 30.307 48.830 -12.535 1.00 85.56 528 TYR A CA 1
ATOM 4265 C C . TYR A 1 528 ? 29.612 47.469 -12.407 1.00 85.56 528 TYR A C 1
ATOM 4267 O O . TYR A 1 528 ? 29.458 46.756 -13.396 1.00 85.56 528 TYR A O 1
ATOM 4275 N N . ARG A 1 529 ? 29.116 47.136 -11.208 1.00 82.81 529 ARG A N 1
ATOM 4276 C CA . ARG A 1 529 ? 28.344 45.907 -10.963 1.00 82.81 529 ARG A CA 1
ATOM 4277 C C . ARG A 1 529 ? 27.037 45.869 -11.756 1.00 82.81 529 ARG A C 1
ATOM 4279 O O . ARG A 1 529 ? 26.632 44.804 -12.209 1.00 82.81 529 ARG A O 1
ATOM 4286 N N . LEU A 1 530 ? 26.394 47.020 -11.953 1.00 84.75 530 LEU A N 1
ATOM 4287 C CA . LEU A 1 530 ? 25.228 47.137 -12.824 1.00 84.75 530 LEU A CA 1
ATOM 4288 C C . LEU A 1 530 ? 25.584 46.839 -14.286 1.00 84.75 530 LEU A C 1
ATOM 4290 O O . LEU A 1 530 ? 24.872 46.071 -14.922 1.00 84.75 530 LEU A O 1
ATOM 4294 N N . GLY A 1 531 ? 26.693 47.376 -14.801 1.00 83.00 531 GLY A N 1
ATOM 4295 C CA . GLY A 1 531 ? 27.178 47.079 -16.155 1.00 83.00 531 GLY A CA 1
ATOM 4296 C C . GLY A 1 531 ? 27.583 45.611 -16.347 1.00 83.00 531 GLY A C 1
ATOM 4297 O O . GLY A 1 531 ? 27.295 45.019 -17.386 1.00 83.00 531 GLY A O 1
ATOM 4298 N N . GLU A 1 532 ? 28.187 44.996 -15.325 1.00 84.00 532 GLU A N 1
ATOM 4299 C CA . GLU A 1 532 ? 28.462 43.552 -15.280 1.00 84.00 532 GLU A CA 1
ATOM 4300 C C . GLU A 1 532 ? 27.154 42.755 -15.386 1.00 84.00 532 GLU A C 1
ATOM 4302 O O . GLU A 1 532 ? 27.019 41.888 -16.250 1.00 84.00 532 GLU A O 1
ATOM 4307 N N . ALA A 1 533 ? 26.148 43.120 -14.587 1.00 82.94 533 ALA A N 1
ATOM 4308 C CA . ALA A 1 533 ? 24.834 42.498 -14.650 1.00 82.94 533 ALA A CA 1
ATOM 4309 C C . ALA A 1 533 ? 24.160 42.695 -16.021 1.00 82.94 533 ALA A C 1
ATOM 4311 O O . ALA A 1 533 ? 23.605 41.740 -16.554 1.00 82.94 533 ALA A O 1
ATOM 4312 N N . GLU A 1 534 ? 24.247 43.881 -16.635 1.00 85.62 534 GLU A N 1
ATOM 4313 C CA . GLU A 1 534 ? 23.697 44.154 -17.974 1.00 85.62 534 GLU A CA 1
ATOM 4314 C C . GLU A 1 534 ? 24.264 43.235 -19.058 1.00 85.62 534 GLU A C 1
ATOM 4316 O O . GLU A 1 534 ? 23.513 42.757 -19.914 1.00 85.62 534 GLU A O 1
ATOM 4321 N N . MET A 1 535 ? 25.571 42.965 -19.026 1.00 83.38 535 MET A N 1
ATOM 4322 C CA . MET A 1 535 ? 26.177 41.985 -19.929 1.00 83.38 535 MET A CA 1
ATOM 4323 C C . MET A 1 535 ? 25.712 40.566 -19.613 1.00 83.38 535 MET A C 1
ATOM 4325 O O . MET A 1 535 ? 25.329 39.833 -20.527 1.00 83.38 535 MET A O 1
ATOM 4329 N N . MET A 1 536 ? 25.716 40.182 -18.333 1.00 80.19 536 MET A N 1
ATOM 4330 C CA . MET A 1 536 ? 25.368 38.823 -17.915 1.00 80.19 536 MET A CA 1
ATOM 4331 C C . MET A 1 536 ? 23.924 38.466 -18.252 1.00 80.19 536 MET A C 1
ATOM 4333 O O . MET A 1 536 ? 23.674 37.346 -18.679 1.00 80.19 536 MET A O 1
ATOM 4337 N N . VAL A 1 537 ? 22.982 39.409 -18.163 1.00 82.12 537 VAL A N 1
ATOM 4338 C CA . VAL A 1 537 ? 21.581 39.176 -18.556 1.00 82.12 537 VAL A CA 1
ATOM 4339 C C . VAL A 1 537 ? 21.450 38.671 -19.993 1.00 82.12 537 VAL A C 1
ATOM 4341 O O . VAL A 1 537 ? 20.567 37.866 -20.270 1.00 82.12 537 VAL A O 1
ATOM 4344 N N . LYS A 1 538 ? 22.332 39.106 -20.900 1.00 78.56 538 LYS A N 1
ATOM 4345 C CA . LYS A 1 538 ? 22.318 38.685 -22.309 1.00 78.56 538 LYS A CA 1
ATOM 4346 C C . LYS A 1 538 ? 23.094 37.393 -22.575 1.00 78.56 538 LYS A C 1
ATOM 4348 O O . LYS A 1 538 ? 22.861 36.764 -23.600 1.00 78.56 538 LYS A O 1
ATOM 4353 N N . GLN A 1 539 ? 24.043 37.034 -21.711 1.00 80.25 539 GLN A N 1
ATOM 4354 C CA . GLN A 1 539 ? 24.976 35.920 -21.931 1.00 80.25 539 GLN A CA 1
ATOM 4355 C C . GLN A 1 539 ? 24.619 34.677 -21.106 1.00 80.25 539 GLN A C 1
ATOM 4357 O O . GLN A 1 539 ? 24.604 33.573 -21.639 1.00 80.25 539 GLN A O 1
ATOM 4362 N N . ASP A 1 540 ? 24.319 34.860 -19.820 1.00 76.69 540 ASP A N 1
ATOM 4363 C CA . ASP A 1 540 ? 23.872 33.822 -18.890 1.00 76.69 540 ASP A CA 1
ATOM 4364 C C . ASP A 1 540 ? 22.880 34.446 -17.889 1.00 76.69 540 ASP A C 1
ATOM 4366 O O . ASP A 1 540 ? 23.254 34.899 -16.795 1.00 76.69 540 ASP A O 1
ATOM 4370 N N . PRO A 1 541 ? 21.590 34.504 -18.259 1.00 73.88 541 PRO A N 1
ATOM 4371 C CA . PRO A 1 541 ? 20.606 35.201 -17.453 1.00 73.88 541 PRO A CA 1
ATOM 4372 C C . PRO A 1 541 ? 20.367 34.535 -16.088 1.00 73.88 541 PRO A C 1
ATOM 4374 O O . PRO A 1 541 ? 19.954 35.218 -15.154 1.00 73.88 541 PRO A O 1
ATOM 4377 N N . LEU A 1 542 ? 20.645 33.232 -15.934 1.00 71.31 542 LEU A N 1
ATOM 4378 C CA . LEU A 1 542 ? 20.512 32.511 -14.661 1.00 71.31 542 LEU A CA 1
ATOM 4379 C C . LEU A 1 542 ? 21.579 32.961 -13.658 1.00 71.31 542 LEU A C 1
ATOM 4381 O O . LEU A 1 542 ? 21.259 33.218 -12.494 1.00 71.31 542 LEU A O 1
ATOM 4385 N N . GLN A 1 543 ? 22.824 33.120 -14.110 1.00 74.75 543 GLN A N 1
ATOM 4386 C CA . GLN A 1 543 ? 23.909 33.648 -13.276 1.00 74.75 543 GLN A CA 1
ATOM 4387 C C . GLN A 1 543 ? 23.796 35.155 -13.015 1.00 74.75 543 GLN A C 1
ATOM 4389 O O . GLN A 1 543 ? 24.348 35.646 -12.030 1.00 74.75 543 GLN A O 1
ATOM 4394 N N . ALA A 1 544 ? 23.041 35.891 -13.834 1.00 78.19 544 ALA A N 1
ATOM 4395 C CA . ALA A 1 544 ? 22.771 37.308 -13.601 1.00 78.19 544 ALA A CA 1
ATOM 4396 C C . ALA A 1 544 ? 21.832 37.554 -12.399 1.00 78.19 544 ALA A C 1
ATOM 4398 O O . ALA A 1 544 ? 21.931 38.589 -11.736 1.00 78.19 544 ALA A O 1
ATOM 4399 N N . LEU A 1 545 ? 20.927 36.619 -12.074 1.00 73.75 545 LEU A N 1
ATOM 4400 C CA . LEU A 1 545 ? 19.886 36.821 -11.052 1.00 73.75 545 LEU A CA 1
ATOM 4401 C C . LEU A 1 545 ? 20.414 37.074 -9.623 1.00 73.75 545 LEU A C 1
ATOM 4403 O O . LEU A 1 545 ? 19.884 37.975 -8.964 1.00 73.75 545 LEU A O 1
ATOM 4407 N N . PRO A 1 546 ? 21.424 36.343 -9.106 1.00 75.69 546 PRO A N 1
ATOM 4408 C CA . PRO A 1 546 ? 22.011 36.629 -7.796 1.00 75.69 546 PRO A CA 1
ATOM 4409 C C . PRO A 1 546 ? 22.692 38.002 -7.735 1.00 75.69 546 PRO A C 1
ATOM 4411 O O . PRO A 1 546 ? 22.557 38.706 -6.732 1.00 75.69 546 PRO A O 1
ATOM 4414 N N . LEU A 1 547 ? 23.366 38.412 -8.816 1.00 79.75 547 LEU A N 1
ATOM 4415 C CA . LEU A 1 547 ? 24.025 39.716 -8.911 1.00 79.75 547 LEU A CA 1
ATOM 4416 C C . LEU A 1 547 ? 22.991 40.849 -8.926 1.00 79.75 547 LEU A C 1
ATOM 4418 O O . LEU A 1 547 ? 23.072 41.775 -8.121 1.00 79.75 547 LEU A O 1
ATOM 4422 N N . LEU A 1 548 ? 21.950 40.724 -9.752 1.00 78.44 548 LEU A N 1
ATOM 4423 C CA . LEU A 1 548 ? 20.832 41.669 -9.800 1.00 78.44 548 LEU A CA 1
ATOM 4424 C C . LEU A 1 548 ? 20.078 41.758 -8.470 1.00 78.44 548 LEU A C 1
ATOM 4426 O O . LEU A 1 548 ? 19.606 42.833 -8.113 1.00 78.44 548 LEU A O 1
ATOM 4430 N N . LYS A 1 549 ? 19.994 40.659 -7.705 1.00 77.44 549 LYS A N 1
ATOM 4431 C CA . LYS A 1 549 ? 19.425 40.672 -6.350 1.00 77.44 549 LYS A CA 1
ATOM 4432 C C . LYS A 1 549 ? 20.227 41.575 -5.410 1.00 77.44 549 LYS A C 1
ATOM 4434 O O . LYS A 1 549 ? 19.619 42.343 -4.680 1.00 77.44 549 LYS A O 1
ATOM 4439 N N . SER A 1 550 ? 21.558 41.512 -5.459 1.00 76.88 550 SER A N 1
ATOM 4440 C CA . SER A 1 550 ? 22.429 42.340 -4.608 1.00 76.88 550 SER A CA 1
ATOM 4441 C C . SER A 1 550 ? 22.398 43.835 -4.953 1.00 76.88 550 SER A C 1
ATOM 4443 O O . SER A 1 550 ? 22.656 44.674 -4.097 1.00 76.88 550 SER A O 1
ATOM 4445 N N . LEU A 1 551 ? 22.057 44.181 -6.198 1.00 79.62 551 LEU A N 1
ATOM 4446 C CA . LEU A 1 551 ? 21.982 45.566 -6.674 1.00 79.62 551 LEU A CA 1
ATOM 4447 C C . LEU A 1 551 ? 20.697 46.293 -6.256 1.00 79.62 551 LEU A C 1
ATOM 4449 O O . LEU A 1 551 ? 20.642 47.519 -6.323 1.00 79.62 551 LEU A O 1
ATOM 4453 N N . ILE A 1 552 ? 19.675 45.555 -5.816 1.00 74.94 552 ILE A N 1
ATOM 4454 C CA . ILE A 1 552 ? 18.403 46.120 -5.339 1.00 74.94 552 ILE A CA 1
ATOM 4455 C C . ILE A 1 552 ? 18.568 46.803 -3.973 1.00 74.94 552 ILE A C 1
ATOM 4457 O O . ILE A 1 552 ? 17.813 47.718 -3.661 1.00 74.94 552 ILE A O 1
ATOM 4461 N N . ASP A 1 553 ? 19.599 46.427 -3.215 1.00 70.12 553 ASP A N 1
ATOM 4462 C CA . ASP A 1 553 ? 19.940 47.027 -1.921 1.00 70.12 553 ASP A CA 1
ATOM 4463 C C . ASP A 1 553 ? 20.892 48.241 -2.065 1.00 70.12 553 ASP A C 1
ATOM 4465 O O . ASP A 1 553 ? 21.464 48.719 -1.084 1.00 70.12 553 ASP A O 1
ATOM 4469 N N . SER A 1 554 ? 21.114 48.737 -3.291 1.00 73.56 554 SER A N 1
ATOM 4470 C CA . SER A 1 554 ? 21.992 49.884 -3.550 1.00 73.56 554 SER A CA 1
ATOM 4471 C C . SER A 1 554 ? 21.421 51.185 -2.960 1.00 73.56 554 SER A C 1
ATOM 4473 O O . SER A 1 554 ? 20.222 51.438 -3.084 1.00 73.56 554 SER A O 1
ATOM 4475 N N . PRO A 1 555 ? 22.263 52.079 -2.399 1.00 70.19 555 PRO A N 1
ATOM 4476 C CA . PRO A 1 555 ? 21.826 53.408 -1.965 1.00 70.19 555 PRO A CA 1
ATOM 4477 C C . PRO A 1 555 ? 21.492 54.355 -3.137 1.00 70.19 555 PRO A C 1
ATOM 4479 O O . PRO A 1 555 ? 21.025 55.468 -2.904 1.00 70.19 555 PRO A O 1
ATOM 4482 N N . HIS A 1 556 ? 21.743 53.941 -4.385 1.00 76.44 556 HIS A N 1
ATOM 4483 C CA . HIS A 1 556 ? 21.531 54.729 -5.599 1.00 76.44 556 HIS A CA 1
ATOM 4484 C C . HIS A 1 556 ? 20.251 54.293 -6.325 1.00 76.44 556 HIS A C 1
ATOM 4486 O O . HIS A 1 556 ? 20.165 53.179 -6.848 1.00 76.44 556 HIS A O 1
ATOM 4492 N N . GLN A 1 557 ? 19.254 55.179 -6.387 1.00 69.94 557 GLN A N 1
ATOM 4493 C CA . GLN A 1 557 ? 17.918 54.872 -6.913 1.00 69.94 557 GLN A CA 1
ATOM 4494 C C . GLN A 1 557 ? 17.948 54.427 -8.383 1.00 69.94 557 GLN A C 1
ATOM 4496 O O . GLN A 1 557 ? 17.237 53.505 -8.778 1.00 69.94 557 GLN A O 1
ATOM 4501 N N . GLU A 1 558 ? 18.798 55.045 -9.191 1.00 75.06 558 GLU A N 1
ATOM 4502 C CA . GLU A 1 558 ? 19.013 54.721 -10.595 1.00 75.06 558 GLU A CA 1
ATOM 4503 C C . GLU A 1 558 ? 19.559 53.299 -10.791 1.00 75.06 558 GLU A C 1
ATOM 4505 O O . GLU A 1 558 ? 19.133 52.598 -11.711 1.00 75.06 558 GLU A O 1
ATOM 4510 N N . VAL A 1 559 ? 20.433 52.837 -9.890 1.00 76.94 559 VAL A N 1
ATOM 4511 C CA . VAL A 1 559 ? 20.982 51.475 -9.910 1.00 76.94 559 VAL A CA 1
ATOM 4512 C C . VAL A 1 559 ? 19.906 50.471 -9.522 1.00 76.94 559 VAL A C 1
ATOM 4514 O O . VAL A 1 559 ? 19.750 49.463 -10.205 1.00 76.94 559 VAL A O 1
ATOM 4517 N N . VAL A 1 560 ? 19.116 50.770 -8.488 1.00 74.25 560 VAL A N 1
ATOM 4518 C CA . VAL A 1 560 ? 18.015 49.908 -8.036 1.00 74.25 560 VAL A CA 1
ATOM 4519 C C . VAL A 1 560 ? 16.952 49.755 -9.124 1.00 74.25 560 VAL A C 1
ATOM 4521 O O . VAL A 1 560 ? 16.583 48.632 -9.472 1.00 74.25 560 VAL A O 1
ATOM 4524 N N . ILE A 1 561 ? 16.484 50.862 -9.714 1.00 71.69 561 ILE A N 1
ATOM 4525 C CA . ILE A 1 561 ? 15.478 50.839 -10.789 1.00 71.69 561 ILE A CA 1
ATOM 4526 C C . ILE A 1 561 ? 15.998 50.043 -11.985 1.00 71.69 561 ILE A C 1
ATOM 4528 O O . ILE A 1 561 ? 15.284 49.200 -12.534 1.00 71.69 561 ILE A O 1
ATOM 4532 N N . ARG A 1 562 ? 17.249 50.278 -12.390 1.00 78.56 562 ARG A N 1
ATOM 4533 C CA . ARG A 1 562 ? 17.823 49.597 -13.547 1.00 78.56 562 ARG A CA 1
ATOM 4534 C C . ARG A 1 562 ? 18.087 48.117 -13.276 1.00 78.56 562 ARG A C 1
ATOM 4536 O O . ARG A 1 562 ? 17.786 47.295 -14.137 1.00 78.56 562 ARG A O 1
ATOM 4543 N N . ALA A 1 563 ? 18.548 47.752 -12.082 1.00 79.56 563 ALA A N 1
ATOM 4544 C CA . ALA A 1 563 ? 18.684 46.359 -11.663 1.00 79.56 563 ALA A CA 1
ATOM 4545 C C . ALA A 1 563 ? 17.331 45.631 -11.675 1.00 79.56 563 ALA A C 1
ATOM 4547 O O . ALA A 1 563 ? 17.250 44.498 -12.146 1.00 79.56 563 ALA A O 1
ATOM 4548 N N . TRP A 1 564 ? 16.247 46.291 -11.254 1.00 75.88 564 TRP A N 1
ATOM 4549 C CA . TRP A 1 564 ? 14.892 45.748 -11.382 1.00 75.88 564 TRP A CA 1
ATOM 4550 C C . TRP A 1 564 ? 14.468 45.540 -12.842 1.00 75.88 564 TRP A C 1
ATOM 4552 O O . TRP A 1 564 ? 13.974 44.465 -13.183 1.00 75.88 564 TRP A O 1
ATOM 4562 N N . GLN A 1 565 ? 14.707 46.517 -13.721 1.00 76.94 565 GLN A N 1
ATOM 4563 C CA . GLN A 1 565 ? 14.425 46.392 -15.161 1.00 76.94 565 GLN A CA 1
ATOM 4564 C C . GLN A 1 565 ? 15.223 45.261 -15.820 1.00 76.94 565 GLN A C 1
ATOM 4566 O O . GLN A 1 565 ? 14.695 44.519 -16.644 1.00 76.94 565 GLN A O 1
ATOM 4571 N N . LEU A 1 566 ? 16.490 45.101 -15.450 1.00 77.94 566 LEU A N 1
ATOM 4572 C CA . LEU A 1 566 ? 17.350 44.042 -15.974 1.00 77.94 566 LEU A CA 1
ATOM 4573 C C . LEU A 1 566 ? 16.977 42.676 -15.426 1.00 77.94 566 LEU A C 1
ATOM 4575 O O . LEU A 1 566 ? 17.082 41.689 -16.142 1.00 77.94 566 LEU A O 1
ATOM 4579 N N . ARG A 1 567 ? 16.488 42.611 -14.188 1.00 74.25 567 ARG A N 1
ATOM 4580 C CA . ARG A 1 567 ? 15.933 41.387 -13.616 1.00 74.25 567 ARG A CA 1
ATOM 4581 C C . ARG A 1 567 ? 14.685 40.960 -14.375 1.00 74.25 567 ARG A C 1
ATOM 4583 O O . ARG A 1 567 ? 14.597 39.800 -14.759 1.00 74.25 567 ARG A O 1
ATOM 4590 N N . LEU A 1 568 ? 13.785 41.895 -14.684 1.00 66.25 568 LEU A N 1
ATOM 4591 C CA . LEU A 1 568 ? 12.646 41.657 -15.578 1.00 66.25 568 LEU A CA 1
ATOM 4592 C C . LEU A 1 568 ? 13.093 41.157 -16.959 1.00 66.25 568 LEU A C 1
ATOM 4594 O O . LEU A 1 568 ? 12.567 40.154 -17.435 1.00 66.25 568 LEU A O 1
ATOM 4598 N N . ALA A 1 569 ? 14.090 41.806 -17.565 1.00 73.06 569 ALA A N 1
ATOM 4599 C CA . ALA A 1 569 ? 14.634 41.408 -18.861 1.00 73.06 569 ALA A CA 1
ATOM 4600 C C . ALA A 1 569 ? 15.268 40.005 -18.821 1.00 73.06 569 ALA A C 1
ATOM 4602 O O . ALA A 1 569 ? 14.986 39.183 -19.688 1.00 73.06 569 ALA A O 1
ATOM 4603 N N . ALA A 1 570 ? 16.043 39.693 -17.779 1.00 71.44 570 ALA A N 1
ATOM 4604 C CA . ALA A 1 570 ? 16.631 38.375 -17.556 1.00 71.44 570 ALA A CA 1
ATOM 4605 C C . ALA A 1 570 ? 15.562 37.297 -17.432 1.00 71.44 570 ALA A C 1
ATOM 4607 O O . ALA A 1 570 ? 15.705 36.226 -18.005 1.00 71.44 570 ALA A O 1
ATOM 4608 N N . PHE A 1 571 ? 14.463 37.579 -16.731 1.00 62.41 571 PHE A N 1
ATOM 4609 C CA . PHE A 1 571 ? 13.347 36.646 -16.641 1.00 62.41 571 PHE A CA 1
ATOM 4610 C C . PHE A 1 571 ? 12.589 36.498 -17.959 1.00 62.41 571 PHE A C 1
ATOM 4612 O O . PHE A 1 571 ? 12.204 35.381 -18.287 1.00 62.41 571 PHE A O 1
ATOM 4619 N N . SER A 1 572 ? 12.418 37.569 -18.739 1.00 65.94 572 SER A N 1
ATOM 4620 C CA . SER A 1 572 ? 11.820 37.469 -20.076 1.00 65.94 572 SER A CA 1
ATOM 4621 C C . SER A 1 572 ? 12.707 36.707 -21.062 1.00 65.94 572 SER A C 1
ATOM 4623 O O . SER A 1 572 ? 12.193 35.942 -21.871 1.00 65.94 572 SER A O 1
ATOM 4625 N N . GLU A 1 573 ? 14.030 36.843 -20.955 1.00 67.25 573 GLU A N 1
ATOM 4626 C CA . GLU A 1 573 ? 14.980 36.054 -21.739 1.00 67.25 573 GLU A CA 1
ATOM 4627 C C . GLU A 1 573 ? 15.066 34.618 -21.235 1.00 67.25 573 GLU A C 1
ATOM 4629 O O . GLU A 1 573 ? 15.161 33.705 -22.033 1.00 67.25 573 GLU A O 1
ATOM 4634 N N . LEU A 1 574 ? 14.937 34.352 -19.934 1.00 63.69 574 LEU A N 1
ATOM 4635 C CA . LEU A 1 574 ? 14.764 32.979 -19.457 1.00 63.69 574 LEU A CA 1
ATOM 4636 C C . LEU A 1 574 ? 13.444 32.397 -19.942 1.00 63.69 574 LEU A C 1
ATOM 4638 O O . LEU A 1 574 ? 13.413 31.224 -20.263 1.00 63.69 574 LEU A O 1
ATOM 4642 N N . GLU A 1 575 ? 12.368 33.173 -20.056 1.00 54.38 575 GLU A N 1
ATOM 4643 C CA . GLU A 1 575 ? 11.122 32.704 -20.664 1.00 54.38 575 GLU A CA 1
ATOM 4644 C C . GLU A 1 575 ? 11.298 32.427 -22.169 1.00 54.38 575 GLU A C 1
ATOM 4646 O O . GLU A 1 575 ? 10.811 31.408 -22.658 1.00 54.38 575 GLU A O 1
ATOM 4651 N N . SER A 1 576 ? 12.032 33.279 -22.896 1.00 53.38 576 SER A N 1
ATOM 4652 C CA . SER A 1 576 ? 12.344 33.113 -24.324 1.00 53.38 576 SER A CA 1
ATOM 4653 C C . SER A 1 576 ? 13.272 31.913 -24.560 1.00 53.38 576 SER A C 1
ATOM 4655 O O . SER A 1 576 ? 12.982 31.080 -25.414 1.00 53.38 576 SER A O 1
ATOM 4657 N N . ILE A 1 577 ? 14.328 31.771 -23.753 1.00 50.69 577 ILE A N 1
ATOM 4658 C CA . ILE A 1 577 ? 15.308 30.687 -23.759 1.00 50.69 577 ILE A CA 1
ATOM 4659 C C . ILE A 1 577 ? 14.652 29.419 -23.266 1.00 50.69 577 ILE A C 1
ATOM 4661 O O . ILE A 1 577 ? 14.926 28.385 -23.837 1.00 50.69 577 ILE A O 1
ATOM 4665 N N . ILE A 1 578 ? 13.758 29.436 -22.281 1.00 43.78 578 ILE A N 1
ATOM 4666 C CA . ILE A 1 578 ? 12.997 28.248 -21.890 1.00 43.78 578 ILE A CA 1
ATOM 4667 C C . ILE A 1 578 ? 12.043 27.878 -23.015 1.00 43.78 578 ILE A C 1
ATOM 4669 O O . ILE A 1 578 ? 12.046 26.718 -23.384 1.00 43.78 578 ILE A O 1
ATOM 4673 N N . ARG A 1 579 ? 11.319 28.808 -23.654 1.00 38.75 579 ARG A N 1
ATOM 4674 C CA . ARG A 1 579 ? 10.532 28.496 -24.862 1.00 38.75 579 ARG A CA 1
ATOM 4675 C C . ARG A 1 579 ? 11.415 27.904 -25.956 1.00 38.75 579 ARG A C 1
ATOM 4677 O O . ARG A 1 579 ? 11.082 26.834 -26.447 1.00 38.75 579 ARG A O 1
ATOM 4684 N N . LEU A 1 580 ? 12.559 28.508 -26.272 1.00 34.56 580 LEU A N 1
ATOM 4685 C CA . LEU A 1 580 ? 13.521 28.060 -27.287 1.00 34.56 580 LEU A CA 1
ATOM 4686 C C . LEU A 1 580 ? 14.243 26.768 -26.906 1.00 34.56 580 LEU A C 1
ATOM 4688 O O . LEU A 1 580 ? 14.453 25.952 -27.778 1.00 34.56 580 LEU A O 1
ATOM 4692 N N . SER A 1 581 ? 14.541 26.514 -25.637 1.00 32.06 581 SER A N 1
ATOM 4693 C CA . SER A 1 581 ? 15.118 25.267 -25.103 1.00 32.06 581 SER A CA 1
ATOM 4694 C C . SER A 1 581 ? 14.070 24.177 -25.055 1.00 32.06 581 SER A C 1
ATOM 4696 O O . SER A 1 581 ? 14.378 23.015 -25.235 1.00 32.06 581 SER A O 1
ATOM 4698 N N . VAL A 1 582 ? 12.810 24.545 -24.865 1.00 33.34 582 VAL A N 1
ATOM 4699 C CA . VAL A 1 582 ? 11.644 23.685 -25.020 1.00 33.34 582 VAL A CA 1
ATOM 4700 C C . VAL A 1 582 ? 11.372 23.498 -26.525 1.00 33.34 582 VAL A C 1
ATOM 4702 O O . VAL A 1 582 ? 10.764 22.494 -26.861 1.00 33.34 582 VAL A O 1
ATOM 4705 N N . THR A 1 583 ? 11.886 24.362 -27.422 1.00 31.64 583 THR A N 1
ATOM 4706 C CA . THR A 1 583 ? 11.902 24.229 -28.904 1.00 31.64 583 THR A CA 1
ATOM 4707 C C . THR A 1 583 ? 13.155 23.520 -29.465 1.00 31.64 583 THR A C 1
ATOM 4709 O O . THR A 1 583 ? 13.099 22.941 -30.541 1.00 31.64 583 THR A O 1
ATOM 4712 N N . TRP A 1 584 ? 14.259 23.488 -28.719 1.00 26.97 584 TRP A N 1
ATOM 4713 C CA . TRP A 1 584 ? 15.516 22.802 -29.043 1.00 26.97 584 TRP A CA 1
ATOM 4714 C C . TRP A 1 584 ? 15.611 21.433 -28.359 1.00 26.97 584 TRP A C 1
ATOM 4716 O O . TRP A 1 584 ? 16.132 20.505 -28.949 1.00 26.97 584 TRP A O 1
ATOM 4726 N N . ALA A 1 585 ? 14.976 21.243 -27.199 1.00 28.44 585 ALA A N 1
ATOM 4727 C CA . ALA A 1 585 ? 14.554 19.936 -26.671 1.00 28.44 585 ALA A CA 1
ATOM 4728 C C . ALA A 1 585 ? 13.282 19.410 -27.380 1.00 28.44 585 ALA A C 1
ATOM 4730 O O . ALA A 1 585 ? 12.519 18.620 -26.823 1.00 28.44 585 ALA A O 1
ATOM 4731 N N . LEU A 1 586 ? 13.039 19.925 -28.585 1.00 29.42 586 LEU A N 1
ATOM 4732 C CA . LEU A 1 586 ? 12.016 19.598 -29.580 1.00 29.42 586 LEU A CA 1
ATOM 4733 C C . LEU A 1 586 ? 12.676 19.243 -30.931 1.00 29.42 586 LEU A C 1
ATOM 4735 O O . LEU A 1 586 ? 11.952 19.009 -31.896 1.00 29.42 586 LEU A O 1
ATOM 4739 N N . CYS A 1 587 ? 14.016 19.259 -31.002 1.00 27.64 587 CYS A N 1
ATOM 4740 C CA . CYS A 1 587 ? 14.823 18.811 -32.136 1.00 27.64 587 CYS A CA 1
ATOM 4741 C C . CYS A 1 587 ? 15.653 17.591 -31.735 1.00 27.64 587 CYS A C 1
ATOM 4743 O O . CYS A 1 587 ? 16.208 17.600 -30.610 1.00 27.64 587 CYS A O 1
#

Sequence (587 aa):
MPYLIVLLLTSVLLPALAQPAALHRAPDWFEPDTLQLHRNAADINLGAKQSRFILLPAGRWLSMQSETDVIQMWQGQSPHVMKRVTRADLHCEQKQCQLPAAATTRLIRFYNPNEKVQQFSAWQGLFHQHRDPFRIPVKLALPAMQLYEAQTHTTHYRLNDRQSIQLFFAEATKLRLNARRILPDPTQPGIVSARLNDALISQIGLSDTPAEEFTPQLRKYRLGHDVKLNDDQVIGLASSDYIAVPAGGYLRLEAQGNILLNLVRMERGLFDTDAAQTWPETLFNPYWTDNLQWHLEQLYQHHTISALHSADLARSSALGRQRLSELQDTVGTVRFLQPKRAEHPFTTHVSEQTVTQAYRLATDRLYATQQRQLLHYHAISGPVQFELIDQQRLSPTLRLYARTTSATQLIVEIDSYRHTIDLLPSKHFAMLELPLPLDAQQLSVTVSDPIKVDLALRVRELQSLPNNAVLYQRPGLLRDKSPAIAYRLEQQLQRLAHSYQQGLSRFELTQPQHESTKNSLSTSHWHYRLGEAEMMVKQDPLQALPLLKSLIDSPHQEVVIRAWQLRLAAFSELESIIRLSVTWALC

Radius of gyration: 29.81 Å; chains: 1; bounding box: 65×85×77 Å